Protein AF-A0A7W7ISQ9-F1 (afdb_monomer)

Solvent-accessible surface area (backbone atoms only — not comparable to full-atom values): 20573 Å² total; per-residue (Å²): 136,92,79,80,86,77,83,77,77,85,89,73,94,73,83,80,77,61,63,60,78,52,68,59,68,29,34,36,35,25,23,19,67,17,59,82,33,67,33,37,51,29,35,52,50,39,41,38,73,64,66,23,45,34,34,36,26,10,7,60,50,67,38,71,64,42,23,54,67,72,83,59,95,60,95,74,82,67,56,73,43,81,47,95,80,49,101,64,40,51,31,33,27,23,64,51,43,20,18,44,15,50,50,47,39,47,72,50,90,26,45,94,62,60,56,69,34,37,41,14,23,52,32,55,61,54,51,48,38,51,53,38,74,43,22,7,29,44,22,23,14,42,47,39,6,66,75,63,29,29,19,31,16,36,21,10,47,56,84,64,62,64,71,45,26,45,57,53,23,49,50,49,57,54,48,50,21,37,63,85,47,40,69,47,51,46,45,29,28,40,40,35,22,36,28,100,56,61,70,92,66,49,78,48,75,44,82,18,55,69,33,90,52,76,65,64,53,58,76,49,64,46,87,86,78,81,48,89,83,48,66,48,82,45,75,60,70,74,90,74,49,57,88,63,17,20,51,31,39,20,75,74,29,21,27,18,32,34,82,45,63,61,71,88,78,53,58,69,58,51,57,59,47,70,76,41,90,76,75,58,82,86,86,73,80,84,66,75,74,80,76,33,64,61,36,62,42,66,42,72,38,71,68,4,23,31,24,73,37,57,38,84,98,22,56,33,39,76,66,64,57,50,60,74,29,25,38,32,25,50,64,90,47,75,20,54,72,43,98,50,16,43,59,54,51,48,56,69,50,66,81,54,62,64,66,40,76,43,44,35,34,32,37,48,88,99,42,78,44,81,44,70,40,58,22,46,81,125

Radius of gyration: 33.07 Å; Cα contacts (8 Å, |Δi|>4): 814; chains: 1; bounding box: 76×64×77 Å

pLDDT: mean 83.65, std 16.81, range [26.25, 98.62]

Foldseek 3Di:
DDDDPPPPQDPDDDPPQDDLAAQFQEEEEEEQAAQPQLLSLLLQVLSVVSVHQAEYFYAHHHRWLQQADDPDPDPDDKDKDWDCSDPRYTYIHINDARLVRLVCVCVDPCVVPGGQEYEYDDEQAFCAAPNNNRGSQNRNQLSCLVSWHEYERHYNQHSPPSVSSNVVSNVVSVVCSHCVNSVDTGVKYKYKGFANDDPVQAPEADEAAGHHDDFPFDFDADPPPPDRPDTDGDGDDLVPDDPRHQSVCSVVRYMYMYMDGNDPPPVVVVVVLVVDPPSDDDDDDPPQAPALDQQFDWDDDQQATATQDHHPPGQCVVQPDDHGKHFQDKAPRGGHRDPGRPVSVCVVRSPDDQQDKIWTWIDDPPDTDITITRRHRD

Sequence (378 aa):
MACGALLTFWSSGVQARMQPSETPARILITNDNGIEDGRLVALAEAFADAGAEVWVAAPAENRSGFTNYAPATGEGVFRVKSVIMGPRIRAYAVDGSPADSVVFAVTGPMRDRPPTLVVSGMNGGANAGESWIGSGTVGAARTAAAIGLRAVAVSGVPSRPVAHHRAAADWVVDLVRAPIVSELQAPDYVTVSFPELPLDQVKGAVLAPRANRFVDAVAEKDGQSGEWETWTLKPLGISEATPGEDMEVMSRGFIAVATMRVGDMELDRMAALARRADVLPSWTPALAAPSCPLGVGVEDAAAGARVFQVAPDGVAQAIGLKSGDILIQVDETNLVGLDSPVRTMSDALAGKSCGSEVALRVQRNDVVLELTVRRLRQ

Nearest PDB structures (foldseek):
  5kst-assembly1_D  TM=8.729E-01  e=3.405E-20  Xylella fastidiosa 9a5c
  3ty2-assembly1_B  TM=8.193E-01  e=1.125E-18  Coxiella burnetii
  4gad-assembly1_B  TM=8.299E-01  e=4.457E-17  Salmonella enterica subsp. enterica serovar Typhimurium str. LT2
  2wqk-assembly1_A  TM=8.447E-01  e=5.341E-17  Aquifex aeolicus VF5
  5ksr-assembly1_A  TM=8.468E-01  e=1.804E-17  Xylella fastidiosa 9a5c

Structure (mmCIF, N/CA/C/O backbone):
data_AF-A0A7W7ISQ9-F1
#
_entry.id   AF-A0A7W7ISQ9-F1
#
loop_
_atom_site.group_PDB
_atom_site.id
_atom_site.type_symbol
_atom_site.label_atom_id
_atom_site.label_alt_id
_atom_site.label_comp_id
_atom_site.label_asym_id
_atom_site.label_entity_id
_atom_site.label_seq_id
_atom_site.pdbx_PDB_ins_code
_atom_site.Cartn_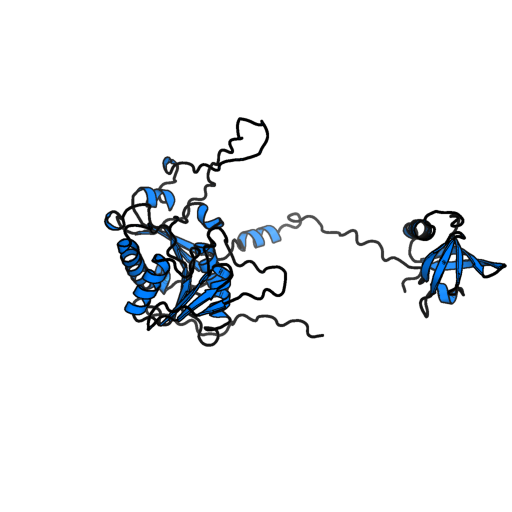x
_atom_site.Cartn_y
_atom_site.Cartn_z
_atom_site.occupancy
_atom_site.B_iso_or_equiv
_atom_site.auth_seq_id
_atom_site.auth_comp_id
_atom_site.auth_asym_id
_atom_site.auth_atom_id
_atom_site.pdbx_PDB_model_num
ATOM 1 N N . MET A 1 1 ? 4.987 -28.610 -23.348 1.00 32.88 1 MET A N 1
ATOM 2 C CA . MET A 1 1 ? 5.495 -27.301 -22.890 1.00 32.88 1 MET A CA 1
ATOM 3 C C . MET A 1 1 ? 4.304 -26.363 -22.824 1.00 32.88 1 MET A C 1
ATOM 5 O O . MET A 1 1 ? 3.804 -25.960 -23.863 1.00 32.88 1 MET A O 1
ATOM 9 N N . ALA A 1 2 ? 3.759 -26.161 -21.624 1.00 27.77 2 ALA A N 1
ATOM 10 C CA . ALA A 1 2 ? 2.605 -25.298 -21.398 1.00 27.77 2 ALA A CA 1
ATOM 11 C C . ALA A 1 2 ? 3.108 -23.863 -21.210 1.00 27.77 2 ALA A C 1
ATOM 13 O O . ALA A 1 2 ? 3.913 -23.608 -20.320 1.00 27.77 2 ALA A O 1
ATOM 14 N N . CYS A 1 3 ? 2.671 -22.958 -22.081 1.00 27.61 3 CYS A N 1
ATOM 15 C CA . CYS A 1 3 ? 3.011 -21.544 -22.049 1.00 27.61 3 CYS A CA 1
ATOM 16 C C . CYS A 1 3 ? 1.712 -20.747 -21.876 1.00 27.61 3 CYS A C 1
ATOM 18 O O . CYS A 1 3 ? 0.771 -20.952 -22.640 1.00 27.61 3 CYS A O 1
ATOM 20 N N . GLY A 1 4 ? 1.684 -19.858 -20.880 1.00 26.25 4 GLY A N 1
ATOM 21 C CA . GLY A 1 4 ? 0.736 -18.745 -20.797 1.00 26.25 4 GLY A CA 1
ATOM 22 C C . GLY A 1 4 ? -0.587 -19.016 -20.078 1.00 26.25 4 GLY A C 1
ATOM 23 O O . GLY A 1 4 ? -1.634 -19.073 -20.713 1.00 26.25 4 GLY A O 1
ATOM 24 N N . ALA A 1 5 ? -0.575 -19.058 -18.743 1.00 28.08 5 ALA A N 1
ATOM 25 C CA . ALA A 1 5 ? -1.765 -18.689 -17.979 1.00 28.08 5 ALA A CA 1
ATOM 26 C C . ALA A 1 5 ? -1.810 -17.153 -17.885 1.00 28.08 5 ALA A C 1
ATOM 28 O O . ALA A 1 5 ? -1.160 -16.558 -17.027 1.00 28.08 5 ALA A O 1
ATOM 29 N N . LEU A 1 6 ? -2.540 -16.501 -18.797 1.00 30.77 6 LEU A N 1
ATOM 30 C CA . LEU A 1 6 ? -2.943 -15.109 -18.603 1.00 30.77 6 LEU A CA 1
ATOM 31 C C . LEU A 1 6 ? -3.872 -15.047 -17.383 1.00 30.77 6 LEU A C 1
ATOM 33 O O . LEU A 1 6 ? -4.959 -15.623 -17.390 1.00 30.77 6 LEU A O 1
ATOM 37 N N . LEU A 1 7 ? -3.450 -14.326 -16.347 1.00 31.98 7 LEU A N 1
ATOM 38 C CA . LEU A 1 7 ? -4.320 -13.875 -15.265 1.00 31.98 7 LEU A CA 1
ATOM 39 C C . LEU A 1 7 ? -5.303 -12.845 -15.838 1.00 31.98 7 LEU A C 1
ATOM 41 O O . LEU A 1 7 ? -5.031 -11.648 -15.868 1.00 31.98 7 LEU A O 1
ATOM 45 N N . THR A 1 8 ? -6.450 -13.306 -16.330 1.00 32.12 8 THR A N 1
ATOM 46 C CA . THR A 1 8 ? -7.597 -12.437 -16.601 1.00 32.12 8 THR A CA 1
ATOM 47 C C . THR A 1 8 ? -8.175 -11.975 -15.266 1.00 32.12 8 THR A C 1
ATOM 49 O O . THR A 1 8 ? -8.908 -12.718 -14.609 1.00 32.12 8 THR A O 1
ATOM 52 N N . PHE A 1 9 ? -7.829 -10.757 -14.843 1.00 37.25 9 PHE A N 1
ATOM 53 C CA . PHE A 1 9 ? -8.575 -10.056 -13.801 1.00 37.25 9 PHE A CA 1
ATOM 54 C C . PHE A 1 9 ? -9.995 -9.786 -14.313 1.00 37.25 9 PHE A C 1
ATOM 56 O O . PHE A 1 9 ? -10.204 -9.411 -15.467 1.00 37.25 9 PHE A O 1
ATOM 63 N N . TRP A 1 10 ? -10.973 -10.070 -13.462 1.00 37.03 10 TRP A N 1
ATOM 64 C CA . TRP A 1 10 ? -12.386 -10.118 -13.806 1.00 37.03 10 TRP A CA 1
ATOM 65 C C . TRP A 1 10 ? -12.906 -8.754 -14.275 1.00 37.03 10 TRP A C 1
ATOM 67 O O . TRP A 1 10 ? -12.874 -7.776 -13.535 1.00 37.03 10 TRP A O 1
ATOM 77 N N . SER A 1 11 ? -13.466 -8.730 -15.485 1.00 35.25 11 SER A N 1
ATOM 78 C CA . SER A 1 11 ? -14.284 -7.649 -16.043 1.00 35.25 11 SER A CA 1
ATOM 79 C C . SER A 1 11 ? -15.780 -7.998 -16.034 1.00 35.25 11 SER A C 1
ATOM 81 O O . SER A 1 11 ? -16.528 -7.592 -16.919 1.00 35.25 11 SER A O 1
ATOM 83 N N . SER A 1 12 ? -16.255 -8.746 -15.033 1.00 35.12 12 SER A N 1
ATOM 84 C CA . SER A 1 12 ? -17.679 -9.082 -14.908 1.00 35.12 12 SER A CA 1
ATOM 85 C C . SER A 1 12 ? -18.269 -8.603 -13.580 1.00 35.12 12 SER A C 1
ATOM 87 O O . SER A 1 12 ? -18.354 -9.332 -12.599 1.00 35.12 12 SER A O 1
ATOM 89 N N . GLY A 1 13 ? -18.723 -7.350 -13.587 1.00 38.50 13 GLY A N 1
ATOM 90 C CA . GLY A 1 13 ? -20.164 -7.105 -13.486 1.00 38.50 13 GLY A CA 1
ATOM 91 C C . GLY A 1 13 ? -20.861 -7.181 -12.128 1.00 38.50 13 GLY A C 1
ATOM 92 O O . GLY A 1 13 ? -22.086 -7.159 -12.127 1.00 38.50 13 GLY A O 1
ATOM 93 N N . VAL A 1 14 ? -20.161 -7.210 -10.991 1.00 37.22 14 VAL A N 1
ATOM 94 C CA . VAL A 1 14 ? -20.798 -6.943 -9.684 1.00 37.22 14 VAL A CA 1
ATOM 95 C C . VAL A 1 14 ? -19.918 -6.009 -8.855 1.00 37.22 14 VAL A C 1
ATOM 97 O O . VAL A 1 14 ? -19.184 -6.426 -7.966 1.00 37.22 14 VAL A O 1
ATOM 100 N N . GLN A 1 15 ? -19.994 -4.708 -9.143 1.00 43.09 15 GLN A N 1
ATOM 101 C CA . GLN A 1 15 ? -19.611 -3.694 -8.163 1.00 43.09 15 GLN A CA 1
ATOM 102 C C . GLN A 1 15 ? -20.744 -3.616 -7.138 1.00 43.09 15 GLN A C 1
ATOM 104 O O . GLN A 1 15 ? -21.791 -3.025 -7.404 1.00 43.09 15 GLN A O 1
ATOM 109 N N . ALA A 1 16 ? -20.568 -4.254 -5.982 1.00 43.34 16 ALA A N 1
ATOM 110 C CA . ALA A 1 16 ? -21.491 -4.083 -4.870 1.00 43.34 16 ALA A CA 1
ATOM 111 C C . ALA A 1 16 ? -21.439 -2.612 -4.421 1.00 43.34 16 ALA A C 1
ATOM 113 O O . ALA A 1 16 ? -20.494 -2.189 -3.755 1.00 43.34 16 ALA A O 1
ATOM 114 N N . ARG A 1 17 ? -22.441 -1.816 -4.815 1.00 46.00 17 ARG A N 1
ATOM 115 C CA . ARG A 1 17 ? -22.686 -0.506 -4.206 1.00 46.00 17 ARG A CA 1
ATOM 116 C C . ARG A 1 17 ? -23.108 -0.757 -2.763 1.00 46.00 17 ARG A C 1
ATOM 118 O O . ARG A 1 17 ? -24.200 -1.265 -2.524 1.00 46.00 17 ARG A O 1
ATOM 125 N N . MET A 1 18 ? -22.237 -0.429 -1.817 1.00 49.19 18 MET A N 1
ATOM 126 C CA . MET A 1 18 ? -22.642 -0.313 -0.421 1.00 49.19 18 MET A CA 1
ATOM 127 C C . MET A 1 18 ? -23.583 0.883 -0.275 1.00 49.19 18 MET A C 1
ATOM 129 O O . MET A 1 18 ? -23.369 1.923 -0.900 1.00 49.19 18 MET A O 1
ATOM 133 N N . GLN A 1 19 ? -24.606 0.746 0.567 1.00 49.78 19 GLN A N 1
ATOM 134 C CA . GLN A 1 19 ? -25.312 1.915 1.081 1.00 49.78 19 GLN A CA 1
ATOM 135 C C . GLN A 1 19 ? -24.300 2.759 1.888 1.00 49.78 19 GLN A C 1
ATOM 137 O O . GLN A 1 19 ? -23.518 2.172 2.641 1.00 49.78 19 GLN A O 1
ATOM 142 N N . PRO A 1 20 ? -24.291 4.100 1.769 1.00 48.59 20 PRO A N 1
ATOM 143 C CA . PRO A 1 20 ? -23.294 4.973 2.404 1.00 48.59 20 PRO A CA 1
ATOM 144 C C . PRO A 1 20 ? -23.193 4.897 3.940 1.00 48.59 20 PRO A C 1
ATOM 146 O O . PRO A 1 20 ? -22.381 5.599 4.520 1.00 48.59 20 PRO A O 1
ATOM 149 N N . SER A 1 21 ? -24.012 4.101 4.630 1.00 52.81 21 SER A N 1
ATOM 150 C CA . SER A 1 21 ? -24.052 4.017 6.097 1.00 52.81 21 SER A CA 1
ATOM 151 C C . SER A 1 21 ? -23.664 2.654 6.679 1.00 52.81 21 SER A C 1
ATOM 153 O O . SER A 1 21 ? -23.549 2.534 7.898 1.00 52.81 21 SER A O 1
ATOM 155 N N . GLU A 1 22 ? -23.455 1.620 5.860 1.00 66.50 22 GLU A N 1
ATOM 156 C CA . GLU A 1 22 ? -23.182 0.268 6.364 1.00 66.50 22 GLU A CA 1
ATOM 157 C C . GLU A 1 22 ? -21.678 0.007 6.530 1.00 66.50 22 GLU A C 1
ATOM 159 O O . GLU A 1 22 ? -20.857 0.422 5.712 1.00 66.50 22 GLU A O 1
ATOM 164 N N . THR A 1 23 ? -21.291 -0.708 7.592 1.00 73.00 23 THR A N 1
ATOM 165 C CA . THR A 1 23 ? -19.934 -1.267 7.702 1.00 73.00 23 THR A CA 1
ATOM 166 C C . THR A 1 23 ? -19.716 -2.254 6.544 1.00 73.00 23 THR A C 1
ATOM 168 O O . THR A 1 23 ? -20.609 -3.065 6.285 1.00 73.00 23 THR A O 1
ATOM 171 N N . PRO A 1 24 ? -18.552 -2.258 5.863 1.00 75.94 24 PRO A N 1
ATOM 172 C CA . PRO A 1 24 ? -18.260 -3.262 4.845 1.00 75.94 24 PRO A CA 1
ATOM 173 C C . PRO A 1 24 ? -18.463 -4.685 5.380 1.00 75.94 24 PRO A C 1
ATOM 175 O O . PRO A 1 24 ? -17.899 -5.054 6.410 1.00 75.94 24 PRO A O 1
ATOM 178 N N . ALA A 1 25 ? -19.243 -5.499 4.664 1.00 83.06 25 ALA A N 1
ATOM 179 C CA . ALA A 1 25 ? -19.620 -6.836 5.126 1.00 83.06 25 ALA A CA 1
ATOM 180 C C . ALA A 1 25 ? -18.418 -7.789 5.270 1.00 83.06 25 ALA A C 1
ATOM 182 O O . ALA A 1 25 ? -18.431 -8.677 6.123 1.00 83.06 25 ALA A O 1
ATOM 183 N N . ARG A 1 26 ? -17.374 -7.611 4.446 1.00 94.69 26 ARG A N 1
ATOM 184 C CA . ARG A 1 26 ? -16.135 -8.400 4.481 1.00 94.69 26 ARG A CA 1
ATOM 185 C C . ARG A 1 26 ? -14.929 -7.501 4.232 1.00 94.69 26 ARG A C 1
ATOM 187 O O . ARG A 1 26 ? -14.822 -6.887 3.170 1.00 94.69 26 ARG A O 1
ATOM 194 N N . ILE A 1 27 ? -14.004 -7.471 5.182 1.00 97.38 27 ILE A N 1
ATOM 195 C CA . ILE A 1 27 ? -12.834 -6.593 5.156 1.00 97.38 27 ILE A CA 1
ATOM 196 C C . ILE A 1 27 ? -11.545 -7.401 5.266 1.00 97.38 27 ILE A C 1
ATOM 198 O O . ILE A 1 27 ? -11.484 -8.399 5.987 1.00 97.38 27 ILE A O 1
ATOM 202 N N . LEU A 1 28 ? -10.523 -6.961 4.537 1.00 98.62 28 LEU A N 1
ATOM 203 C CA . LEU A 1 28 ? -9.153 -7.432 4.695 1.00 98.62 28 LEU A CA 1
ATOM 204 C C . LEU A 1 28 ? -8.324 -6.344 5.376 1.00 98.62 28 LEU A C 1
ATOM 206 O O . LEU A 1 28 ? -8.332 -5.196 4.936 1.00 98.62 28 LEU A O 1
ATOM 210 N N . ILE A 1 29 ? -7.591 -6.710 6.421 1.00 98.62 29 ILE A N 1
ATOM 211 C CA . ILE A 1 29 ? -6.718 -5.812 7.171 1.00 98.62 29 ILE A CA 1
ATOM 212 C C . ILE A 1 29 ? -5.269 -6.304 7.067 1.00 98.62 29 ILE A C 1
ATOM 214 O O . ILE A 1 29 ? -4.999 -7.505 7.129 1.00 98.62 29 ILE A O 1
ATOM 218 N N . THR A 1 30 ? -4.334 -5.378 6.886 1.00 98.06 30 THR A N 1
ATOM 219 C CA . THR A 1 30 ? -2.888 -5.636 6.800 1.00 98.06 30 THR A CA 1
ATOM 220 C C . THR A 1 30 ? -2.109 -4.484 7.439 1.00 98.06 30 THR A C 1
ATOM 222 O O . THR A 1 30 ? -2.709 -3.485 7.821 1.00 98.06 30 THR A O 1
ATOM 225 N N . ASN A 1 31 ? -0.788 -4.588 7.562 1.00 96.06 31 ASN A N 1
ATOM 226 C CA . ASN A 1 31 ? 0.108 -3.496 7.955 1.00 96.06 31 ASN A CA 1
ATOM 227 C C . ASN A 1 31 ? 1.537 -3.779 7.459 1.00 96.06 31 ASN A C 1
ATOM 229 O O . ASN A 1 31 ? 1.787 -4.793 6.810 1.00 96.06 31 ASN A O 1
ATOM 233 N N . ASP A 1 32 ? 2.481 -2.905 7.808 1.00 91.06 32 ASP A N 1
ATOM 234 C CA . ASP A 1 32 ? 3.921 -3.099 7.616 1.00 91.06 32 ASP A CA 1
ATOM 235 C C . ASP A 1 32 ? 4.710 -3.322 8.912 1.00 91.06 32 ASP A C 1
ATOM 237 O O . ASP A 1 32 ? 5.882 -3.676 8.847 1.00 91.06 32 ASP A O 1
ATOM 241 N N . ASN A 1 33 ? 4.089 -3.192 10.087 1.00 91.62 33 ASN A N 1
ATOM 242 C CA . ASN A 1 33 ? 4.760 -3.433 11.370 1.00 91.62 33 ASN A CA 1
ATOM 243 C C . ASN A 1 33 ? 4.766 -4.913 11.796 1.00 91.62 33 ASN A C 1
ATOM 245 O O . ASN A 1 33 ? 5.577 -5.289 12.640 1.00 91.62 33 ASN A O 1
ATOM 249 N N . GLY A 1 34 ? 3.902 -5.743 11.203 1.00 93.50 34 GLY A N 1
ATOM 250 C CA . GLY A 1 34 ? 3.812 -7.179 11.453 1.00 93.50 34 GLY A CA 1
ATOM 251 C C . GLY A 1 34 ? 2.508 -7.615 12.128 1.00 93.50 34 GLY A C 1
ATOM 252 O O . GLY A 1 34 ? 1.756 -6.805 12.676 1.00 93.50 34 GLY A O 1
ATOM 253 N N . ILE A 1 35 ? 2.252 -8.923 12.088 1.00 96.75 35 ILE A N 1
ATOM 254 C CA . ILE A 1 35 ? 1.003 -9.568 12.527 1.00 96.75 35 ILE A CA 1
ATOM 255 C C . ILE A 1 35 ? 0.699 -9.407 14.025 1.00 96.75 35 ILE A C 1
ATOM 257 O O . ILE A 1 35 ? -0.464 -9.464 14.419 1.00 96.75 35 ILE A O 1
ATOM 261 N N . GLU A 1 36 ? 1.723 -9.197 14.853 1.00 94.81 36 GLU A N 1
ATOM 262 C CA . GLU A 1 36 ? 1.590 -9.035 16.310 1.00 94.81 36 GLU A CA 1
ATOM 263 C C . GLU A 1 36 ? 1.433 -7.567 16.747 1.00 94.81 36 GLU A C 1
ATOM 265 O O . GLU A 1 36 ? 1.328 -7.280 17.939 1.00 94.81 36 GLU A O 1
ATOM 270 N N . ASP A 1 37 ? 1.422 -6.613 15.809 1.00 94.88 37 ASP A N 1
ATOM 271 C CA . ASP A 1 37 ? 1.353 -5.194 16.149 1.00 94.88 37 ASP A CA 1
ATOM 272 C C . ASP A 1 37 ? 0.030 -4.832 16.847 1.00 94.88 37 ASP A C 1
ATOM 274 O O . ASP A 1 37 ? -1.066 -5.069 16.333 1.00 94.88 37 ASP A O 1
ATOM 278 N N . GLY A 1 38 ? 0.122 -4.187 18.012 1.00 94.75 38 GLY A N 1
ATOM 279 C CA . GLY A 1 38 ? -1.052 -3.842 18.817 1.00 94.75 38 GLY A CA 1
ATOM 280 C C . GLY A 1 38 ? -2.034 -2.878 18.139 1.00 94.75 38 GLY A C 1
ATOM 281 O O . GLY A 1 38 ? -3.198 -2.831 18.535 1.00 94.75 38 GLY A O 1
ATOM 282 N N . ARG A 1 39 ? -1.610 -2.110 17.126 1.00 95.56 39 ARG A N 1
ATOM 283 C CA . ARG A 1 39 ? -2.502 -1.241 16.341 1.00 95.56 39 ARG A CA 1
ATOM 284 C C . ARG A 1 39 ? -3.272 -2.035 15.294 1.00 95.56 39 ARG A C 1
ATOM 286 O O . ARG A 1 39 ? -4.439 -1.733 15.060 1.00 95.56 39 ARG A O 1
ATOM 293 N N . LEU A 1 40 ? -2.646 -3.055 14.701 1.00 97.38 40 LEU A N 1
ATOM 294 C CA . LEU A 1 40 ? -3.308 -3.996 13.792 1.00 97.38 40 LEU A CA 1
ATOM 295 C C . LEU A 1 40 ? -4.394 -4.784 14.530 1.00 97.38 40 LEU A C 1
ATOM 297 O O . LEU A 1 40 ? -5.516 -4.885 14.039 1.00 97.38 40 LEU A O 1
ATOM 301 N N . VAL A 1 41 ? -4.069 -5.291 15.725 1.00 96.38 41 VAL A N 1
ATOM 302 C CA . VAL A 1 41 ? -5.024 -6.016 16.577 1.00 96.38 41 VAL A CA 1
ATOM 303 C C . VAL A 1 41 ? -6.214 -5.124 16.929 1.00 96.38 41 VAL A C 1
ATOM 305 O O . VAL A 1 41 ? -7.351 -5.507 16.667 1.00 96.38 41 VAL A O 1
ATOM 308 N N . ALA A 1 42 ? -5.968 -3.905 17.423 1.00 96.31 42 ALA A N 1
ATOM 309 C CA . ALA A 1 42 ? -7.037 -2.965 17.769 1.00 96.31 42 ALA A CA 1
ATOM 310 C C . ALA A 1 42 ? -7.940 -2.623 16.570 1.00 96.31 42 ALA A C 1
ATOM 312 O O . ALA A 1 42 ? -9.157 -2.521 16.718 1.00 96.31 42 ALA A O 1
ATOM 313 N N . LEU A 1 43 ? -7.355 -2.480 15.376 1.00 97.62 43 LEU A N 1
ATOM 314 C CA . LEU A 1 43 ? -8.100 -2.240 14.144 1.00 97.62 43 LEU A CA 1
ATOM 315 C C . LEU A 1 43 ? -8.992 -3.432 13.776 1.00 97.62 43 LEU A C 1
ATOM 317 O O . LEU A 1 43 ? -10.172 -3.253 13.474 1.00 97.62 43 LEU A O 1
ATOM 321 N N . ALA A 1 44 ? -8.452 -4.649 13.838 1.00 98.12 44 ALA A N 1
ATOM 322 C CA . ALA A 1 44 ? -9.204 -5.866 13.554 1.00 98.12 44 ALA A CA 1
ATOM 323 C C . ALA A 1 44 ? -10.352 -6.092 14.549 1.00 98.12 44 ALA A C 1
ATOM 325 O O . ALA A 1 44 ? -11.458 -6.452 14.140 1.00 98.12 44 ALA A O 1
ATOM 326 N N . GLU A 1 45 ? -10.118 -5.832 15.835 1.00 97.06 45 GLU A N 1
ATOM 327 C CA . GLU A 1 45 ? -11.142 -5.903 16.878 1.00 97.06 45 GLU A CA 1
ATOM 328 C C . GLU A 1 45 ? -12.252 -4.869 16.668 1.00 97.06 45 GLU A C 1
ATOM 330 O O . GLU A 1 45 ? -13.425 -5.234 16.711 1.00 97.06 45 GLU A O 1
ATOM 335 N N . ALA A 1 46 ? -11.913 -3.611 16.360 1.00 96.38 46 ALA A N 1
ATOM 336 C CA . ALA A 1 46 ? -12.905 -2.562 16.116 1.00 96.38 46 ALA A CA 1
ATOM 337 C C . ALA A 1 46 ? -13.840 -2.910 14.944 1.00 96.38 46 ALA A C 1
ATOM 339 O O . ALA A 1 46 ? -15.061 -2.775 15.051 1.00 96.38 46 ALA A O 1
ATOM 340 N N . PHE A 1 47 ? -13.298 -3.438 13.841 1.00 97.38 47 PHE A N 1
ATOM 341 C CA . PHE A 1 47 ? -14.120 -3.898 12.717 1.00 97.38 47 PHE A CA 1
ATOM 342 C C . PHE A 1 47 ? -14.985 -5.116 13.063 1.00 97.38 47 PHE A C 1
ATOM 344 O O . PHE A 1 47 ? -16.139 -5.190 12.631 1.00 97.38 47 PHE A O 1
ATOM 351 N N . ALA A 1 48 ? -14.463 -6.060 13.850 1.00 96.44 48 ALA A N 1
ATOM 352 C CA . ALA A 1 48 ? -15.224 -7.225 14.293 1.00 96.44 48 ALA A CA 1
ATOM 353 C C . ALA A 1 48 ? -16.374 -6.828 15.237 1.00 96.44 48 ALA A C 1
ATOM 355 O O . ALA A 1 48 ? -17.478 -7.371 15.136 1.00 96.44 48 ALA A O 1
ATOM 356 N N . ASP A 1 49 ? -16.143 -5.860 16.126 1.00 95.94 49 ASP A N 1
ATOM 357 C CA . ASP A 1 49 ? -17.163 -5.280 17.005 1.00 95.94 49 ASP A CA 1
ATOM 358 C C . ASP A 1 49 ? -18.234 -4.524 16.213 1.00 95.94 49 ASP A C 1
ATOM 360 O O . ASP A 1 49 ? -19.419 -4.624 16.530 1.00 95.94 49 ASP A O 1
ATOM 364 N N . ALA A 1 50 ? -17.840 -3.863 15.122 1.00 95.19 50 ALA A N 1
ATOM 365 C CA . ALA A 1 50 ? -18.742 -3.207 14.177 1.00 95.19 50 ALA A CA 1
ATOM 366 C C . ALA A 1 50 ? -19.507 -4.175 13.248 1.00 95.19 50 ALA A C 1
ATOM 368 O O . ALA A 1 50 ? -20.237 -3.719 12.361 1.00 95.19 50 ALA A O 1
ATOM 369 N N . GLY A 1 51 ? -19.350 -5.491 13.437 1.00 94.44 51 GLY A N 1
ATOM 370 C CA . GLY A 1 51 ? -20.106 -6.536 12.744 1.00 94.44 51 GLY A CA 1
ATOM 371 C C . GLY A 1 51 ? -19.533 -6.983 11.397 1.00 94.44 51 GLY A C 1
ATOM 372 O O . GLY A 1 51 ? -20.196 -7.744 10.693 1.00 94.44 5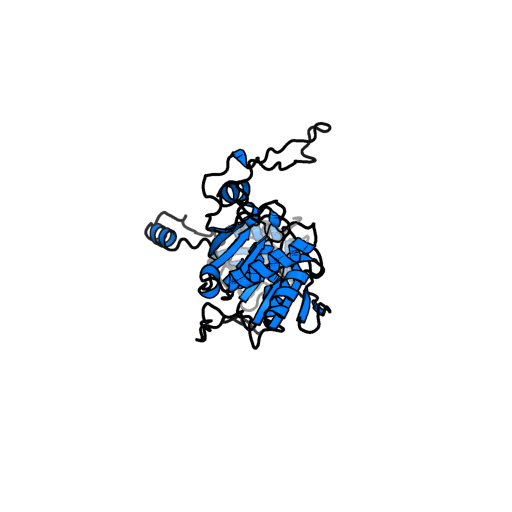1 GLY A O 1
ATOM 373 N N . ALA A 1 52 ? -18.327 -6.545 11.025 1.00 94.81 52 ALA A N 1
ATOM 374 C CA . ALA A 1 52 ? -17.688 -6.984 9.789 1.00 94.81 52 ALA A CA 1
ATOM 375 C C . ALA A 1 52 ? -17.182 -8.431 9.896 1.00 94.81 52 ALA A C 1
ATOM 377 O O . ALA A 1 52 ? -16.737 -8.886 10.953 1.00 94.81 52 ALA A O 1
ATOM 378 N N . GLU A 1 53 ? -17.160 -9.152 8.775 1.00 96.06 53 GLU A N 1
ATOM 379 C CA . GLU A 1 53 ? -16.335 -10.350 8.671 1.00 96.06 53 GLU A CA 1
ATOM 380 C C . GLU A 1 53 ? -14.873 -9.949 8.437 1.00 96.06 53 GLU A C 1
ATOM 382 O O . GLU A 1 53 ? -14.512 -9.493 7.346 1.00 96.06 53 GLU A O 1
ATOM 387 N N . VAL A 1 54 ? -14.031 -10.150 9.453 1.00 98.12 54 VAL A N 1
ATOM 388 C CA . VAL A 1 54 ? -12.649 -9.664 9.459 1.00 98.12 54 VAL A CA 1
ATOM 389 C C . VAL A 1 54 ? -11.656 -10.754 9.073 1.00 98.12 54 VAL A C 1
ATOM 391 O O . VAL A 1 54 ? -11.577 -11.821 9.692 1.00 98.12 54 VAL A O 1
ATOM 394 N N . TRP A 1 55 ? -10.847 -10.433 8.070 1.00 98.56 55 TRP A N 1
ATOM 395 C CA . TRP A 1 55 ? -9.668 -11.187 7.679 1.00 98.56 55 TRP A CA 1
ATOM 396 C C . TRP A 1 55 ? -8.430 -10.319 7.875 1.00 98.56 55 TRP A C 1
ATOM 398 O O . TRP A 1 55 ? -8.429 -9.145 7.519 1.00 98.56 55 TRP A O 1
ATOM 408 N N . VAL A 1 56 ? -7.370 -10.901 8.424 1.00 98.62 56 VAL A N 1
ATOM 409 C CA . VAL A 1 56 ? -6.075 -10.253 8.611 1.00 98.62 56 VAL A CA 1
ATOM 410 C C . VAL A 1 56 ? -5.026 -11.061 7.865 1.00 98.62 56 VAL A C 1
ATOM 412 O O . VAL A 1 56 ? -4.895 -12.265 8.079 1.00 98.62 56 VAL A O 1
ATOM 415 N N . ALA A 1 57 ? -4.267 -10.409 6.998 1.00 98.00 57 ALA A N 1
ATOM 416 C CA . ALA A 1 57 ? -3.060 -10.979 6.422 1.00 98.00 57 ALA A CA 1
ATOM 417 C C . ALA A 1 57 ? -1.975 -9.914 6.475 1.00 98.00 57 ALA A C 1
ATOM 419 O O . ALA A 1 57 ? -2.095 -8.868 5.837 1.00 98.00 57 ALA A O 1
ATOM 420 N N . ALA A 1 58 ? -0.935 -10.164 7.257 1.00 96.69 58 ALA A N 1
ATOM 421 C CA . ALA A 1 58 ? 0.134 -9.204 7.486 1.00 96.69 58 ALA A CA 1
ATOM 422 C C . ALA A 1 58 ? 1.494 -9.912 7.522 1.00 96.69 58 ALA A C 1
ATOM 424 O O . ALA A 1 58 ? 1.541 -11.130 7.748 1.00 96.69 58 ALA A O 1
ATOM 425 N N . PRO A 1 59 ? 2.596 -9.169 7.336 1.00 93.88 59 PRO A N 1
ATOM 426 C CA . PRO A 1 59 ? 3.937 -9.705 7.489 1.00 93.88 59 PRO A CA 1
ATOM 427 C C . PRO A 1 59 ? 4.133 -10.426 8.830 1.00 93.88 59 PRO A C 1
ATOM 429 O O . PRO A 1 59 ? 3.619 -9.996 9.862 1.00 93.88 59 PRO A O 1
ATOM 432 N N . ALA A 1 60 ? 4.894 -11.519 8.836 1.00 90.94 60 ALA A N 1
ATOM 433 C CA . ALA A 1 60 ? 5.246 -12.220 10.073 1.00 90.94 60 ALA A CA 1
ATOM 434 C C . ALA A 1 60 ? 6.117 -11.360 11.011 1.00 90.94 60 ALA A C 1
ATOM 436 O O . ALA A 1 60 ? 6.043 -11.510 12.225 1.00 90.94 60 ALA A O 1
ATOM 437 N N . GLU A 1 61 ? 6.902 -10.445 10.442 1.00 87.31 61 GLU A N 1
ATOM 438 C CA . GLU A 1 61 ? 7.812 -9.529 11.135 1.00 87.31 61 GLU A CA 1
ATOM 439 C C . GLU A 1 61 ? 7.679 -8.115 10.554 1.00 87.31 61 GLU A C 1
ATOM 441 O O . GLU A 1 61 ? 7.053 -7.928 9.511 1.00 87.31 61 GLU A O 1
ATOM 446 N N . ASN A 1 62 ? 8.287 -7.117 11.196 1.00 83.12 62 ASN A N 1
ATOM 447 C CA . ASN A 1 62 ? 8.285 -5.742 10.699 1.00 83.12 62 ASN A CA 1
ATOM 448 C C . ASN A 1 62 ? 8.969 -5.643 9.318 1.00 83.12 62 ASN A C 1
ATOM 450 O O . ASN A 1 62 ? 10.101 -6.089 9.128 1.00 83.12 62 ASN A O 1
ATOM 454 N N . ARG A 1 63 ? 8.268 -5.037 8.356 1.00 79.69 63 ARG A N 1
ATOM 455 C CA . ARG A 1 63 ? 8.695 -4.777 6.975 1.00 79.69 63 ARG A CA 1
ATOM 456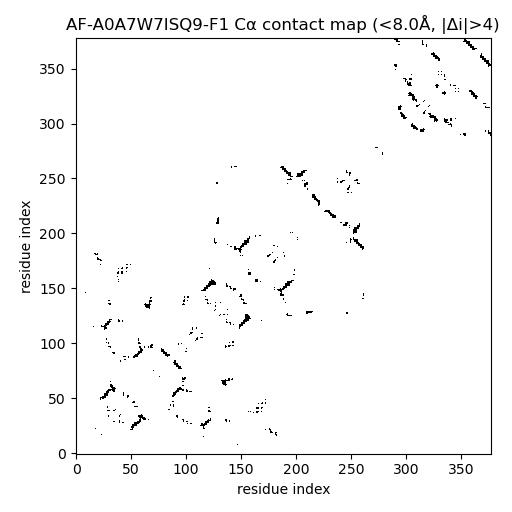 C C . ARG A 1 63 ? 8.461 -3.309 6.585 1.00 79.69 63 ARG A C 1
ATOM 458 O O . ARG A 1 63 ? 8.163 -3.016 5.426 1.00 79.69 63 ARG A O 1
ATOM 465 N N . SER A 1 64 ? 8.591 -2.368 7.519 1.00 68.56 64 SER A N 1
ATOM 466 C CA . SER A 1 64 ? 8.572 -0.938 7.195 1.00 68.56 64 SER A CA 1
ATOM 467 C C . SER A 1 64 ? 9.665 -0.593 6.173 1.00 68.56 64 SER A C 1
ATOM 469 O O . SER A 1 64 ? 10.769 -1.132 6.215 1.00 68.56 64 SER A O 1
ATOM 471 N N . GLY A 1 65 ? 9.339 0.278 5.214 1.00 60.28 65 GLY A N 1
ATOM 472 C CA . GLY A 1 65 ? 10.212 0.626 4.082 1.00 60.28 65 GLY A CA 1
ATOM 473 C C . GLY A 1 65 ? 10.108 -0.299 2.859 1.00 60.28 65 GLY A C 1
ATOM 474 O O . GLY A 1 65 ? 10.655 0.023 1.806 1.00 60.28 65 GLY A O 1
ATOM 475 N N . PHE A 1 66 ? 9.379 -1.419 2.944 1.00 68.69 66 PHE A N 1
ATOM 476 C CA . PHE A 1 66 ? 9.074 -2.262 1.783 1.00 68.69 66 PHE A CA 1
ATOM 477 C C . PHE A 1 66 ? 7.806 -1.755 1.098 1.00 68.69 66 PHE A C 1
ATOM 479 O O . PHE A 1 66 ? 6.699 -2.080 1.517 1.00 68.69 66 PHE A O 1
ATOM 486 N N . THR A 1 67 ? 7.990 -0.921 0.072 1.00 63.78 67 THR A N 1
ATOM 487 C CA . THR A 1 67 ? 6.935 -0.063 -0.491 1.00 63.78 67 THR A CA 1
ATOM 488 C C . THR A 1 67 ? 5.796 -0.868 -1.115 1.00 63.78 67 THR A C 1
ATOM 490 O O . THR A 1 67 ? 4.688 -0.876 -0.598 1.00 63.78 67 THR A O 1
ATOM 493 N N . ASN A 1 68 ? 6.059 -1.589 -2.200 1.00 67.56 68 ASN A N 1
ATOM 494 C CA . ASN A 1 68 ? 5.054 -2.270 -3.007 1.00 67.56 68 ASN A CA 1
ATOM 495 C C . ASN A 1 68 ? 5.361 -3.762 -3.118 1.00 67.56 68 ASN A C 1
ATOM 497 O O . ASN A 1 68 ? 6.403 -4.239 -2.669 1.00 67.56 68 ASN A O 1
ATOM 501 N N . TYR A 1 69 ? 4.439 -4.474 -3.768 1.00 62.75 69 TYR A N 1
ATOM 502 C CA . TYR A 1 69 ? 4.615 -5.859 -4.182 1.00 62.75 69 TYR A CA 1
ATOM 503 C C . TYR A 1 69 ? 5.981 -6.037 -4.852 1.00 62.75 69 TYR A C 1
ATOM 505 O O . TYR A 1 69 ? 6.268 -5.397 -5.868 1.00 62.75 69 TYR A O 1
ATOM 513 N N . ALA A 1 70 ? 6.818 -6.893 -4.273 1.00 55.38 70 ALA A N 1
ATOM 514 C CA . ALA A 1 70 ? 8.078 -7.296 -4.864 1.00 55.38 70 ALA A CA 1
ATOM 515 C C . ALA A 1 70 ? 7.867 -8.687 -5.469 1.00 55.38 70 ALA A C 1
ATOM 517 O O . ALA A 1 70 ? 7.968 -9.677 -4.742 1.00 55.38 70 ALA A O 1
ATOM 518 N N . PRO A 1 71 ? 7.596 -8.815 -6.783 1.00 50.66 71 PRO A N 1
ATOM 519 C CA . PRO A 1 71 ? 7.764 -10.103 -7.424 1.00 50.66 71 PRO A CA 1
ATOM 520 C C . PRO A 1 71 ? 9.259 -10.405 -7.377 1.00 50.66 71 PRO A C 1
ATOM 522 O O . PRO A 1 71 ? 10.036 -9.897 -8.186 1.00 50.66 71 PRO A O 1
ATOM 525 N N . ALA A 1 72 ? 9.672 -11.197 -6.387 1.00 45.22 72 ALA A N 1
ATOM 526 C CA . ALA A 1 72 ? 10.976 -11.825 -6.407 1.00 45.22 72 ALA A CA 1
ATOM 527 C C . ALA A 1 72 ? 11.085 -12.545 -7.753 1.00 45.22 72 ALA A C 1
ATOM 529 O O . ALA A 1 72 ? 10.214 -13.324 -8.137 1.00 45.22 72 ALA A O 1
ATOM 530 N N . THR A 1 73 ? 12.120 -12.218 -8.509 1.00 36.75 73 THR A N 1
ATOM 531 C CA . THR A 1 73 ? 12.478 -12.881 -9.756 1.00 36.75 73 THR A CA 1
ATOM 532 C C . THR A 1 73 ? 12.746 -14.362 -9.465 1.00 36.75 73 THR A C 1
ATOM 534 O O . THR A 1 73 ? 13.852 -14.724 -9.074 1.00 36.75 73 THR A O 1
ATOM 537 N N . GLY A 1 74 ? 11.715 -15.201 -9.587 1.00 50.38 74 GLY A N 1
ATOM 538 C CA . GLY A 1 74 ? 11.737 -16.645 -9.336 1.00 50.38 74 GLY A CA 1
ATOM 539 C C . GLY A 1 74 ? 10.376 -17.143 -8.839 1.00 50.38 74 GLY A C 1
ATOM 540 O O . GLY A 1 74 ? 9.545 -16.344 -8.419 1.00 50.38 74 GLY A O 1
ATOM 541 N N . GLU A 1 75 ? 10.116 -18.453 -8.898 1.00 52.91 75 GLU A N 1
ATOM 542 C CA . GLU A 1 75 ? 8.918 -19.065 -8.299 1.00 52.91 75 GLU A CA 1
ATOM 543 C C . GLU A 1 75 ? 8.944 -18.851 -6.769 1.00 52.91 75 GLU A C 1
ATOM 545 O O . GLU A 1 75 ? 9.496 -19.644 -6.009 1.00 52.91 75 GLU A O 1
ATOM 550 N N . GLY A 1 76 ? 8.426 -17.703 -6.321 1.00 59.59 76 GLY A N 1
ATOM 551 C CA . GLY A 1 76 ? 8.468 -17.245 -4.936 1.00 59.59 76 GLY A CA 1
ATOM 552 C C . GLY A 1 76 ? 7.485 -18.013 -4.063 1.00 59.59 76 GLY A C 1
ATOM 553 O O . GLY A 1 76 ? 6.309 -17.664 -3.975 1.00 59.59 76 GLY A O 1
ATOM 554 N N . VAL A 1 77 ? 7.959 -19.070 -3.406 1.00 68.56 77 VAL A N 1
ATOM 555 C CA . VAL A 1 77 ? 7.188 -19.778 -2.379 1.00 68.56 77 VAL A CA 1
ATOM 556 C C . VAL A 1 77 ? 7.263 -18.990 -1.070 1.00 68.56 77 VAL A C 1
ATOM 558 O O . VAL A 1 77 ? 8.282 -19.009 -0.382 1.00 68.56 77 VAL A O 1
ATOM 561 N N . PHE A 1 78 ? 6.169 -18.324 -0.703 1.00 79.00 78 PHE A N 1
ATOM 562 C CA . PHE A 1 78 ? 6.033 -17.639 0.584 1.00 79.00 78 PHE A CA 1
ATOM 563 C C . PHE A 1 78 ? 5.475 -18.587 1.651 1.00 79.00 78 PHE A C 1
ATOM 565 O O . PHE A 1 78 ? 4.525 -19.335 1.406 1.00 79.00 78 PHE A O 1
ATOM 572 N N . ARG A 1 79 ? 6.040 -18.553 2.863 1.00 88.12 79 ARG A N 1
ATOM 573 C CA . ARG A 1 79 ? 5.485 -19.289 4.008 1.00 88.12 79 ARG A CA 1
ATOM 574 C C . ARG A 1 79 ? 4.340 -18.503 4.628 1.00 88.12 79 ARG A C 1
ATOM 576 O O . ARG A 1 79 ? 4.445 -17.295 4.820 1.00 88.12 79 ARG A O 1
ATOM 583 N N . VAL A 1 80 ? 3.280 -19.210 5.006 1.00 93.06 80 VAL A N 1
ATOM 584 C CA . VAL A 1 80 ? 2.134 -18.629 5.708 1.00 93.06 80 VAL A CA 1
ATOM 585 C C . VAL A 1 80 ? 1.803 -19.457 6.943 1.00 93.06 80 VAL A C 1
ATOM 587 O O . VAL A 1 80 ? 1.825 -20.687 6.896 1.00 93.06 80 VAL A O 1
ATOM 590 N N . LYS A 1 81 ? 1.480 -18.787 8.051 1.00 95.56 81 LYS A N 1
ATOM 591 C CA . LYS A 1 81 ? 1.000 -19.412 9.291 1.00 95.56 81 LYS A CA 1
ATOM 592 C C . LYS A 1 81 ? -0.335 -18.801 9.703 1.00 95.56 81 LYS A C 1
ATOM 594 O O . LYS A 1 81 ? -0.501 -17.590 9.634 1.00 95.56 81 LYS A O 1
ATOM 599 N N . SER A 1 82 ? -1.280 -19.627 10.147 1.00 96.25 82 SER A N 1
ATOM 600 C CA . SER A 1 82 ? -2.506 -19.125 10.785 1.00 96.25 82 SER A CA 1
ATOM 601 C C . SER A 1 82 ? -2.193 -18.617 12.194 1.00 96.25 82 SER A C 1
ATOM 603 O O . SER A 1 82 ? -1.393 -19.231 12.900 1.00 96.25 82 SER A O 1
ATOM 605 N N . VAL A 1 83 ? -2.829 -17.519 12.601 1.00 95.44 83 VAL A N 1
ATOM 606 C CA . VAL A 1 83 ? -2.643 -16.871 13.907 1.00 95.44 83 VAL A CA 1
ATOM 607 C C . VAL A 1 83 ? -3.993 -16.742 14.610 1.00 95.44 83 VAL A C 1
ATOM 609 O O . VAL A 1 83 ? -5.014 -16.466 13.981 1.00 95.44 83 VAL A O 1
ATOM 612 N N . ILE A 1 84 ? -4.005 -16.946 15.926 1.00 93.94 84 ILE A N 1
ATOM 613 C CA . ILE A 1 84 ? -5.183 -16.705 16.761 1.00 93.94 84 ILE A CA 1
ATOM 614 C C . ILE A 1 84 ? -5.149 -15.237 17.190 1.00 93.94 84 ILE A C 1
ATOM 616 O O . ILE A 1 84 ? -4.298 -14.858 17.985 1.00 93.94 84 ILE A O 1
ATOM 620 N N . MET A 1 85 ? -6.063 -14.422 16.661 1.00 93.38 85 MET A N 1
ATOM 621 C CA . MET A 1 85 ? -6.193 -13.000 17.024 1.00 93.38 85 MET A CA 1
ATOM 622 C C . MET A 1 85 ? -7.496 -12.706 17.778 1.00 93.38 85 MET A C 1
ATOM 624 O O . MET A 1 85 ? -7.537 -11.837 18.636 1.00 93.38 85 MET A O 1
ATOM 628 N N . GLY A 1 86 ? -8.561 -13.458 17.502 1.00 88.06 86 GLY A N 1
ATOM 629 C CA . GLY A 1 86 ? -9.840 -13.314 18.187 1.00 88.06 86 GLY A CA 1
ATOM 630 C C . GLY A 1 86 ? -10.889 -14.274 17.625 1.00 88.06 86 GLY A C 1
ATOM 631 O O . GLY A 1 86 ? -10.699 -14.838 16.547 1.00 88.06 86 GLY A O 1
ATOM 632 N N . PRO A 1 87 ? -12.025 -14.462 18.316 1.00 81.94 87 PRO A N 1
ATOM 633 C CA . PRO A 1 87 ? -13.021 -15.475 17.953 1.00 81.94 87 PRO A CA 1
ATOM 634 C C . PRO A 1 87 ? -13.716 -15.216 16.605 1.00 81.94 87 PRO A C 1
ATOM 636 O O . PRO A 1 87 ? -14.307 -16.129 16.034 1.00 81.94 87 PRO A O 1
ATOM 639 N N . ARG A 1 88 ? -13.665 -13.978 16.095 1.00 88.56 88 ARG A N 1
ATOM 640 C CA . ARG A 1 88 ? -14.318 -13.544 14.846 1.00 88.56 88 ARG A CA 1
ATOM 641 C C . ARG A 1 88 ? -13.330 -13.037 13.789 1.00 88.56 88 ARG A C 1
ATOM 643 O O . ARG A 1 88 ? -13.748 -12.414 12.819 1.00 88.56 88 ARG A O 1
ATOM 650 N N . ILE A 1 89 ? -12.034 -13.291 13.981 1.00 97.06 89 ILE A N 1
ATOM 651 C CA . ILE A 1 89 ? -10.960 -12.773 13.129 1.00 97.06 89 ILE A CA 1
ATOM 652 C C . ILE A 1 89 ? -10.167 -13.951 12.567 1.00 97.06 89 ILE A C 1
ATOM 654 O O . ILE A 1 89 ? -9.632 -14.764 13.320 1.00 97.06 89 ILE A O 1
ATOM 658 N N . ARG A 1 90 ? -10.069 -14.040 11.237 1.00 98.00 90 ARG A N 1
ATOM 659 C CA . ARG A 1 90 ? -9.184 -15.006 10.567 1.00 98.00 90 ARG A CA 1
ATOM 660 C C . ARG A 1 90 ? -7.863 -14.332 10.238 1.00 98.00 90 ARG A C 1
ATOM 662 O O . ARG A 1 90 ? -7.851 -13.453 9.386 1.00 98.00 90 ARG A O 1
ATOM 669 N N . ALA A 1 91 ? -6.777 -14.730 10.897 1.00 98.25 91 ALA A N 1
ATOM 670 C CA . ALA A 1 91 ? -5.484 -14.066 10.770 1.00 98.25 91 ALA A CA 1
ATOM 671 C C . ALA A 1 91 ? -4.395 -14.981 10.187 1.00 98.25 91 ALA A C 1
ATOM 673 O O . ALA A 1 91 ? -4.292 -16.156 10.546 1.00 98.25 91 ALA A O 1
ATOM 674 N N . TYR A 1 92 ? -3.564 -14.416 9.311 1.00 98.25 92 TYR A N 1
ATOM 675 C CA . TYR A 1 92 ? -2.452 -15.085 8.644 1.00 98.25 92 TYR A CA 1
ATOM 676 C C . TYR A 1 92 ? -1.183 -14.235 8.734 1.00 98.25 92 TYR A C 1
ATOM 678 O O . TYR A 1 92 ? -1.167 -13.080 8.313 1.00 98.25 92 TYR A O 1
ATOM 686 N N . ALA A 1 93 ? -0.112 -14.833 9.245 1.00 97.12 93 ALA A N 1
ATOM 687 C CA . ALA A 1 93 ? 1.236 -14.291 9.179 1.00 97.12 93 ALA A CA 1
ATOM 688 C C . ALA A 1 93 ? 1.887 -14.739 7.866 1.00 97.12 93 ALA A C 1
ATOM 690 O O . ALA A 1 93 ? 2.001 -15.943 7.620 1.00 97.12 93 ALA A O 1
ATOM 691 N N . VAL A 1 94 ? 2.304 -13.787 7.038 1.00 93.06 94 VAL A N 1
ATOM 692 C CA . VAL A 1 94 ? 2.888 -14.022 5.713 1.00 93.06 94 VAL A CA 1
ATOM 693 C C . VAL A 1 94 ? 4.373 -13.672 5.753 1.00 93.06 94 VAL A C 1
ATOM 695 O O . VAL A 1 94 ? 4.755 -12.595 6.201 1.00 93.06 94 VAL A O 1
ATOM 698 N N . ASP A 1 95 ? 5.237 -14.567 5.287 1.00 89.81 95 ASP A N 1
ATOM 699 C CA . ASP A 1 95 ? 6.680 -14.316 5.167 1.00 89.81 95 ASP A CA 1
ATOM 700 C C . ASP A 1 95 ? 6.994 -13.483 3.913 1.00 89.81 95 ASP A C 1
ATOM 702 O O . ASP A 1 95 ? 7.684 -13.935 3.007 1.00 89.81 95 ASP A O 1
ATOM 706 N N . GLY A 1 96 ? 6.409 -12.288 3.826 1.00 88.06 96 GLY A N 1
ATOM 707 C CA . GLY A 1 96 ? 6.489 -11.397 2.671 1.00 88.06 96 GLY A CA 1
ATOM 708 C C . GLY A 1 96 ? 6.207 -9.945 3.046 1.00 88.06 96 GLY A C 1
ATOM 709 O O . GLY A 1 96 ? 6.112 -9.592 4.224 1.00 88.06 96 GLY A O 1
ATOM 710 N N . SER A 1 97 ? 6.094 -9.090 2.035 1.00 90.50 97 SER A N 1
ATOM 711 C CA . SER A 1 97 ? 5.736 -7.682 2.195 1.00 90.50 97 SER A CA 1
ATOM 712 C C . SER A 1 97 ? 4.249 -7.500 2.562 1.00 90.50 97 SER A C 1
ATOM 714 O O . SER A 1 97 ? 3.430 -8.421 2.428 1.00 90.50 97 SER A O 1
ATOM 716 N N . PRO A 1 98 ? 3.849 -6.291 2.992 1.00 92.31 98 PRO A N 1
ATOM 717 C CA . PRO A 1 98 ? 2.439 -5.943 3.186 1.00 92.31 98 PRO A CA 1
ATOM 718 C C . PRO A 1 98 ? 1.600 -6.174 1.922 1.00 92.31 98 PRO A C 1
ATOM 720 O O . PRO A 1 98 ? 0.492 -6.705 1.974 1.00 92.31 98 PRO A O 1
ATOM 723 N N . ALA A 1 99 ? 2.157 -5.840 0.758 1.00 92.69 99 ALA A N 1
ATOM 724 C CA . ALA A 1 99 ? 1.515 -6.058 -0.530 1.00 92.69 99 ALA A CA 1
ATOM 725 C C . ALA A 1 99 ? 1.393 -7.552 -0.880 1.00 92.69 99 ALA A C 1
ATOM 727 O O . ALA A 1 99 ? 0.329 -7.979 -1.329 1.00 92.69 99 ALA A O 1
ATOM 728 N N . ASP A 1 100 ? 2.422 -8.363 -0.600 1.00 91.38 100 ASP A N 1
ATOM 729 C CA . ASP A 1 100 ? 2.345 -9.827 -0.749 1.00 91.38 100 ASP A CA 1
ATOM 730 C C . ASP A 1 100 ? 1.243 -10.409 0.136 1.00 91.38 100 ASP A C 1
ATOM 732 O O . ASP A 1 100 ? 0.530 -11.318 -0.278 1.00 91.38 100 ASP A O 1
ATOM 736 N N . SER A 1 101 ? 1.052 -9.850 1.333 1.00 94.50 101 SER A N 1
ATOM 737 C CA . SER A 1 101 ? -0.003 -10.274 2.255 1.00 94.50 101 SER A CA 1
ATOM 738 C C . SER A 1 101 ? -1.405 -10.005 1.695 1.00 94.50 101 SER A C 1
ATOM 740 O O . SER A 1 101 ? -2.287 -10.862 1.801 1.00 94.50 101 SER A O 1
ATOM 742 N N . VAL A 1 102 ? -1.601 -8.855 1.035 1.00 95.75 102 VAL A N 1
ATOM 743 C CA . VAL A 1 102 ? -2.846 -8.535 0.316 1.00 95.75 102 VAL A CA 1
ATOM 744 C C . VAL A 1 102 ? -3.073 -9.511 -0.836 1.00 95.75 102 VAL A C 1
ATOM 746 O O . VAL A 1 102 ? -4.148 -10.107 -0.936 1.00 95.75 102 VAL A O 1
ATOM 749 N N . VAL A 1 103 ? -2.065 -9.704 -1.691 1.00 93.81 103 VAL A N 1
ATOM 750 C CA . VAL A 1 103 ? -2.157 -10.608 -2.846 1.00 93.81 103 VAL A CA 1
ATOM 751 C C . VAL A 1 103 ? -2.431 -12.037 -2.387 1.00 93.81 103 VAL A C 1
ATOM 753 O O . VAL A 1 103 ? -3.338 -12.675 -2.920 1.00 93.81 103 VAL A O 1
ATOM 756 N N . PHE A 1 104 ? -1.723 -12.526 -1.366 1.00 94.44 104 PHE A N 1
ATOM 757 C CA . PHE A 1 104 ? -1.952 -13.836 -0.761 1.00 94.44 104 PHE A CA 1
ATOM 758 C C . PHE A 1 104 ? -3.408 -13.991 -0.320 1.00 94.44 104 PHE A C 1
ATOM 760 O O . PHE A 1 104 ? -4.065 -14.943 -0.734 1.00 94.44 104 PHE A O 1
ATOM 767 N N . ALA A 1 105 ? -3.933 -13.053 0.475 1.00 96.56 105 ALA A N 1
ATOM 768 C CA . ALA A 1 105 ? -5.291 -13.150 0.998 1.00 96.56 105 ALA A CA 1
ATOM 769 C C . ALA A 1 105 ? -6.335 -13.202 -0.125 1.00 96.56 105 ALA A C 1
ATOM 771 O O . ALA A 1 105 ? -7.210 -14.068 -0.114 1.00 96.56 1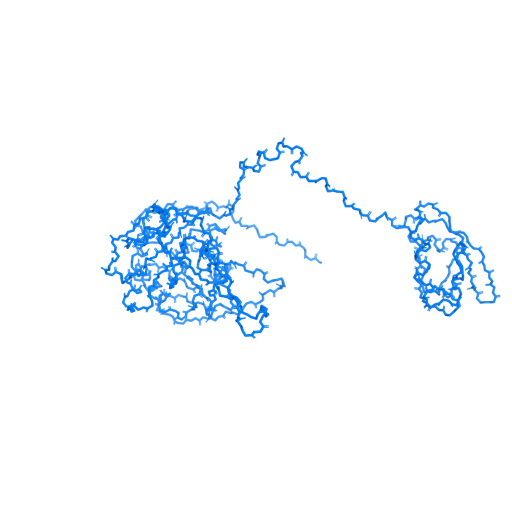05 ALA A O 1
ATOM 772 N N . VAL A 1 106 ? -6.216 -12.309 -1.112 1.00 95.56 106 VAL A N 1
ATOM 773 C CA . VAL A 1 106 ? -7.185 -12.165 -2.210 1.00 95.56 106 VAL A CA 1
ATOM 774 C C . VAL A 1 106 ? -7.101 -13.318 -3.212 1.00 95.56 106 VAL A C 1
ATOM 776 O O . VAL A 1 106 ? -8.127 -13.749 -3.727 1.00 95.56 106 VAL A O 1
ATOM 779 N N . THR A 1 107 ? -5.908 -13.846 -3.487 1.00 92.38 107 THR A N 1
ATOM 780 C CA . THR A 1 107 ? -5.720 -14.949 -4.451 1.00 92.38 107 THR A CA 1
ATOM 781 C C . THR A 1 107 ? -5.840 -16.339 -3.824 1.00 92.38 107 THR A C 1
ATOM 783 O O . THR A 1 107 ? -6.062 -17.316 -4.545 1.00 92.38 107 THR A O 1
ATOM 786 N N . GLY A 1 108 ? -5.717 -16.426 -2.497 1.00 93.75 108 GLY A N 1
ATOM 787 C CA . GLY A 1 108 ? -5.820 -17.646 -1.707 1.00 93.75 108 GLY A CA 1
ATOM 788 C C . GLY A 1 108 ? -7.122 -17.705 -0.903 1.00 93.75 108 GLY A C 1
ATOM 789 O O . GLY A 1 108 ? -8.179 -17.972 -1.476 1.00 93.75 108 GLY A O 1
ATOM 790 N N . PRO A 1 109 ? -7.085 -17.498 0.425 1.00 95.38 109 PRO A N 1
ATOM 791 C CA . PRO A 1 109 ? -8.202 -17.827 1.307 1.00 95.38 109 PRO A CA 1
ATOM 792 C C . PRO A 1 109 ? -9.477 -16.990 1.095 1.00 95.38 109 PRO A C 1
ATOM 794 O O . PRO A 1 109 ? -10.554 -17.416 1.512 1.00 95.38 109 PRO A O 1
ATOM 797 N N . MET A 1 110 ? -9.391 -15.823 0.448 1.00 96.25 110 MET A N 1
ATOM 798 C CA . MET A 1 110 ? -10.545 -14.976 0.115 1.00 96.25 110 MET A CA 1
ATOM 799 C C . MET A 1 110 ? -10.924 -15.027 -1.372 1.00 96.25 110 MET A C 1
ATOM 801 O O . MET A 1 110 ? -11.790 -14.263 -1.791 1.00 96.25 110 MET A O 1
ATOM 805 N N . ARG A 1 111 ? -10.325 -15.924 -2.168 1.00 94.06 111 ARG A N 1
ATOM 806 C CA . ARG A 1 111 ? -10.501 -15.989 -3.630 1.00 94.06 111 ARG A CA 1
ATOM 807 C C . ARG A 1 111 ? -11.958 -16.094 -4.072 1.00 94.06 111 ARG A C 1
ATOM 809 O O . ARG A 1 111 ? -12.383 -15.355 -4.954 1.00 94.06 111 ARG A O 1
ATOM 816 N N . ASP A 1 112 ? -12.718 -16.996 -3.458 1.00 92.81 112 ASP A N 1
ATOM 817 C CA . ASP A 1 112 ? -14.097 -17.279 -3.881 1.00 92.81 112 ASP A CA 1
ATOM 818 C C . ASP A 1 112 ? -15.078 -16.171 -3.480 1.00 92.81 112 ASP A C 1
ATOM 820 O O . ASP A 1 112 ? -16.151 -16.030 -4.065 1.00 92.81 112 ASP A O 1
ATOM 824 N N . ARG A 1 113 ? -14.721 -15.374 -2.468 1.00 94.69 113 ARG A N 1
ATOM 825 C CA . ARG A 1 113 ? -15.513 -14.230 -2.017 1.00 94.69 113 ARG A CA 1
ATOM 826 C C . ARG A 1 113 ? -14.568 -13.107 -1.568 1.00 94.69 113 ARG A C 1
ATOM 828 O O . ARG A 1 113 ? -14.208 -13.059 -0.386 1.00 94.69 113 ARG A O 1
ATOM 835 N N . PRO A 1 114 ? -14.145 -12.227 -2.491 1.00 93.44 114 PRO A N 1
ATOM 836 C CA . PRO A 1 114 ? -13.144 -11.207 -2.204 1.00 93.44 114 PRO A CA 1
ATOM 837 C C . PRO A 1 114 ? -13.629 -10.204 -1.144 1.00 93.44 114 PRO A C 1
ATOM 839 O O . PRO A 1 114 ? -14.837 -10.086 -0.899 1.00 93.44 114 PRO A O 1
ATOM 842 N N . PRO A 1 115 ? -12.707 -9.484 -0.482 1.00 96.69 115 PRO A N 1
ATOM 843 C CA . PRO A 1 115 ? -13.080 -8.392 0.411 1.00 96.69 115 PRO A CA 1
ATOM 844 C C . PRO A 1 115 ? -13.759 -7.255 -0.362 1.00 96.69 115 PRO A C 1
ATOM 846 O O . PRO A 1 115 ? -13.446 -7.002 -1.522 1.00 96.69 115 PRO A O 1
ATOM 849 N N . THR A 1 116 ? -14.653 -6.524 0.301 1.00 94.44 116 THR A N 1
ATOM 850 C CA . THR A 1 116 ? -15.245 -5.290 -0.248 1.00 94.44 116 THR A CA 1
ATOM 851 C C . THR A 1 116 ? -14.396 -4.052 0.047 1.00 94.44 116 THR A C 1
ATOM 853 O O . THR A 1 116 ? -14.596 -3.008 -0.570 1.00 94.44 116 THR A O 1
ATOM 856 N N . LEU A 1 117 ? -13.468 -4.161 1.002 1.00 97.19 117 LEU A N 1
ATOM 857 C CA . LEU A 1 117 ? -12.541 -3.110 1.411 1.00 97.19 117 LEU A CA 1
ATOM 858 C C . LEU A 1 117 ? -11.242 -3.732 1.940 1.00 97.19 117 LEU A C 1
ATOM 860 O O . LEU A 1 117 ? -11.283 -4.734 2.659 1.00 97.19 117 LEU A O 1
ATOM 864 N N . VAL A 1 118 ? -10.111 -3.104 1.629 1.00 98.50 118 VAL A N 1
ATOM 865 C CA . VAL A 1 118 ? -8.817 -3.369 2.265 1.00 98.50 118 VAL A CA 1
ATOM 866 C C . VAL A 1 118 ? -8.420 -2.176 3.134 1.00 98.50 118 VAL A C 1
ATOM 868 O O . VAL A 1 118 ? -8.457 -1.037 2.670 1.00 98.50 118 VAL A O 1
ATOM 871 N N . VAL A 1 119 ? -8.017 -2.414 4.380 1.00 98.62 119 VAL A N 1
ATOM 872 C CA . VAL A 1 119 ? -7.451 -1.377 5.256 1.00 98.62 119 VAL A CA 1
ATOM 873 C C . VAL A 1 119 ? -6.034 -1.773 5.649 1.00 98.62 119 VAL A C 1
ATOM 875 O O . VAL A 1 119 ? -5.807 -2.810 6.262 1.00 98.62 119 VAL A O 1
ATOM 878 N N . SER A 1 120 ? -5.071 -0.942 5.272 1.00 98.25 120 SER A N 1
ATOM 879 C CA . SER A 1 120 ? -3.660 -1.117 5.593 1.00 98.25 120 SER A CA 1
ATOM 880 C C . SER A 1 120 ? -3.268 -0.173 6.723 1.00 98.25 120 SER A C 1
ATOM 882 O O . SER A 1 120 ? -3.401 1.042 6.583 1.00 98.25 120 SER A O 1
ATOM 884 N N . GLY A 1 121 ? -2.803 -0.711 7.846 1.00 96.00 121 GLY A N 1
ATOM 885 C CA . GLY A 1 121 ? -2.435 0.048 9.032 1.00 96.00 121 GLY A CA 1
ATOM 886 C C . GLY A 1 121 ? -2.895 -0.608 10.345 1.00 96.00 121 GLY A C 1
ATOM 887 O O . GLY A 1 121 ? -3.269 -1.772 10.383 1.00 96.00 121 GLY A O 1
ATOM 888 N N . MET A 1 122 ? -2.881 0.113 11.463 1.00 95.12 122 MET A N 1
ATOM 889 C CA . MET A 1 122 ? -2.432 1.507 11.568 1.00 95.12 122 MET A CA 1
ATOM 890 C C . MET A 1 122 ? -0.927 1.568 11.832 1.00 95.12 122 MET A C 1
ATOM 892 O O . MET A 1 122 ? -0.449 0.992 12.804 1.00 95.12 122 MET A O 1
ATOM 896 N N . ASN A 1 123 ? -0.188 2.269 10.971 1.00 89.62 123 ASN A N 1
ATOM 897 C CA . ASN A 1 123 ? 1.254 2.452 11.138 1.00 89.62 123 ASN A CA 1
ATOM 898 C C . ASN A 1 123 ? 1.571 3.561 12.149 1.00 89.62 123 ASN A C 1
ATOM 900 O O . ASN A 1 123 ? 0.805 4.513 12.305 1.00 89.62 123 ASN A O 1
ATOM 904 N N . GLY A 1 124 ? 2.734 3.462 12.794 1.00 86.12 124 GLY A N 1
ATOM 905 C CA . GLY A 1 124 ? 3.215 4.458 13.755 1.00 86.12 124 GLY A CA 1
ATOM 906 C C . GLY A 1 124 ? 3.747 5.732 13.143 1.00 86.12 124 GLY A C 1
ATOM 907 O O . GLY A 1 124 ? 3.444 6.817 13.625 1.00 86.12 124 GLY A O 1
ATOM 908 N N . GLY A 1 125 ? 4.535 5.595 12.081 1.00 85.25 125 GLY A N 1
ATOM 909 C CA . GLY A 1 125 ? 5.053 6.740 11.348 1.00 85.25 125 GLY A CA 1
ATOM 910 C C . GLY A 1 125 ? 3.952 7.374 10.512 1.00 85.25 125 GLY A C 1
ATOM 911 O O . GLY A 1 125 ? 3.166 6.667 9.870 1.00 85.25 125 GLY A O 1
ATOM 912 N N . ALA A 1 126 ? 3.895 8.703 10.512 1.00 85.88 126 ALA A N 1
ATOM 913 C CA . ALA A 1 126 ? 3.103 9.432 9.538 1.00 85.88 126 ALA A CA 1
ATOM 914 C C . ALA A 1 126 ? 3.653 9.163 8.133 1.00 85.88 126 ALA A C 1
ATOM 916 O O . ALA A 1 126 ? 4.860 9.200 7.917 1.00 85.88 126 ALA A O 1
ATOM 917 N N . ASN A 1 127 ? 2.755 8.916 7.182 1.00 88.12 127 ASN A N 1
ATOM 918 C CA . ASN A 1 127 ? 3.097 8.782 5.770 1.00 88.12 127 ASN A CA 1
ATOM 919 C C . ASN A 1 127 ? 2.552 10.009 5.030 1.00 88.12 127 ASN A C 1
ATOM 921 O O . ASN A 1 127 ? 1.609 9.889 4.250 1.00 88.12 127 ASN A O 1
ATOM 925 N N . ALA A 1 128 ? 3.078 11.189 5.365 1.00 84.50 128 ALA A N 1
ATOM 926 C CA . ALA A 1 128 ? 2.709 12.504 4.828 1.00 84.50 128 ALA A CA 1
ATOM 927 C C . ALA A 1 128 ? 3.886 13.154 4.076 1.00 84.50 128 ALA A C 1
ATOM 929 O O . ALA A 1 128 ? 5.034 12.705 4.198 1.00 84.50 128 ALA A O 1
ATOM 930 N N . GLY A 1 129 ? 3.607 14.170 3.262 1.00 84.19 129 GLY A N 1
ATOM 931 C CA . GLY A 1 129 ? 4.600 14.753 2.361 1.00 84.19 129 GLY A CA 1
ATOM 932 C C . GLY A 1 129 ? 5.091 13.716 1.358 1.00 84.19 129 GLY A C 1
ATOM 933 O O . GLY A 1 129 ? 4.273 13.129 0.663 1.00 84.19 129 GLY A O 1
ATOM 934 N N . GLU A 1 130 ? 6.392 13.427 1.321 1.00 78.44 130 GLU A N 1
ATOM 935 C CA . GLU A 1 130 ? 6.970 12.416 0.420 1.00 78.44 130 GLU A CA 1
ATOM 936 C C . GLU A 1 130 ? 7.264 11.055 1.062 1.00 78.44 130 GLU A C 1
ATOM 938 O O . GLU A 1 130 ? 7.521 10.073 0.363 1.00 78.44 130 GLU A O 1
ATOM 943 N N . SER A 1 131 ? 7.148 10.942 2.388 1.00 79.75 131 SER A N 1
ATOM 944 C CA . SER A 1 131 ? 7.402 9.682 3.111 1.00 79.75 131 SER A CA 1
ATOM 945 C C . SER A 1 131 ? 6.519 8.513 2.641 1.00 79.75 131 SER A C 1
ATOM 947 O O . SER A 1 131 ? 6.881 7.347 2.798 1.00 79.75 131 SER A O 1
ATOM 949 N N . TRP A 1 132 ? 5.389 8.801 1.984 1.00 84.81 132 TRP A N 1
ATOM 950 C CA . TRP A 1 132 ? 4.516 7.777 1.413 1.00 84.81 132 TRP A CA 1
ATOM 951 C C . TRP A 1 132 ? 5.144 6.980 0.266 1.00 84.81 132 TRP A C 1
ATOM 953 O O . TRP A 1 132 ? 4.712 5.850 0.045 1.00 84.81 132 TRP A O 1
ATOM 963 N N . ILE A 1 133 ? 6.130 7.530 -0.457 1.00 81.94 133 ILE A N 1
ATOM 964 C CA . ILE A 1 133 ? 6.772 6.856 -1.601 1.00 81.94 133 ILE A CA 1
ATOM 965 C C . ILE A 1 133 ? 7.413 5.540 -1.138 1.00 81.94 133 ILE A C 1
ATOM 967 O O . ILE A 1 133 ? 7.301 4.509 -1.802 1.00 81.94 133 ILE A O 1
ATOM 971 N N . GLY A 1 134 ? 8.045 5.583 0.039 1.00 79.50 134 GLY A N 1
ATOM 972 C CA . GLY A 1 134 ? 8.700 4.458 0.703 1.00 79.50 134 GLY A CA 1
ATOM 973 C C . GLY A 1 134 ? 7.775 3.583 1.560 1.00 79.50 134 GLY A C 1
ATOM 974 O O . GLY A 1 134 ? 8.227 2.615 2.168 1.00 79.50 134 GLY A O 1
ATOM 975 N N . SER A 1 135 ? 6.492 3.926 1.675 1.00 88.81 135 SER A N 1
ATOM 976 C CA . SER A 1 135 ? 5.619 3.352 2.699 1.00 88.81 135 SER A CA 1
ATOM 977 C C . SER A 1 135 ? 5.023 2.010 2.282 1.00 88.81 135 SER A C 1
ATOM 979 O O . SER A 1 135 ? 4.242 1.936 1.332 1.00 88.81 135 SER A O 1
ATOM 981 N N . GLY A 1 136 ? 5.309 0.961 3.059 1.00 90.56 136 GLY A N 1
ATOM 982 C CA . GLY A 1 136 ? 4.654 -0.342 2.911 1.00 90.56 136 GLY A CA 1
ATOM 983 C C . GLY A 1 136 ? 3.168 -0.306 3.263 1.00 90.56 136 GLY A C 1
ATOM 984 O O . GLY A 1 136 ? 2.356 -0.968 2.614 1.00 90.56 136 GLY A O 1
ATOM 985 N N . THR A 1 137 ? 2.774 0.534 4.227 1.00 94.94 137 THR A N 1
ATOM 986 C CA . THR A 1 137 ? 1.361 0.751 4.560 1.00 94.94 137 THR A CA 1
ATOM 987 C C . THR A 1 137 ? 0.600 1.288 3.345 1.00 94.94 137 THR A C 1
ATOM 989 O O . THR A 1 137 ? -0.445 0.754 2.964 1.00 94.94 137 THR A O 1
ATOM 992 N N . VAL A 1 138 ? 1.137 2.328 2.700 1.00 94.50 138 VAL A N 1
ATOM 993 C CA . VAL A 1 138 ? 0.519 2.952 1.524 1.00 94.50 138 VAL A CA 1
ATOM 994 C C . VAL A 1 138 ? 0.582 2.021 0.321 1.00 94.50 138 VAL A C 1
ATOM 996 O O . VAL A 1 138 ? -0.409 1.904 -0.397 1.00 94.50 138 VAL A O 1
ATOM 999 N N . GLY A 1 139 ? 1.692 1.317 0.105 1.00 93.00 139 GLY A N 1
ATOM 1000 C CA . GLY A 1 139 ? 1.813 0.425 -1.041 1.00 93.00 139 GLY A CA 1
ATOM 1001 C C . GLY A 1 139 ? 0.968 -0.847 -0.946 1.00 93.00 139 GLY A C 1
ATOM 1002 O O . GLY A 1 139 ? 0.509 -1.328 -1.980 1.00 93.00 139 GLY A O 1
ATOM 1003 N N . ALA A 1 140 ? 0.620 -1.340 0.248 1.00 95.12 140 ALA A N 1
ATOM 1004 C CA . ALA A 1 140 ? -0.412 -2.374 0.386 1.00 95.12 140 ALA A CA 1
ATOM 1005 C C . ALA A 1 140 ? -1.802 -1.879 -0.049 1.00 95.12 140 ALA A C 1
ATOM 1007 O O . ALA A 1 140 ? -2.493 -2.571 -0.799 1.00 95.12 140 ALA A O 1
ATOM 1008 N N . ALA A 1 141 ? -2.199 -0.662 0.349 1.00 96.00 141 ALA A N 1
ATOM 1009 C CA . ALA A 1 141 ? -3.454 -0.060 -0.110 1.00 96.00 141 ALA A CA 1
ATOM 1010 C C . ALA A 1 141 ? -3.431 0.218 -1.624 1.00 96.00 141 ALA A C 1
ATOM 1012 O O . ALA A 1 141 ? -4.392 -0.090 -2.327 1.00 96.00 141 ALA A O 1
ATOM 1013 N N . ARG A 1 142 ? -2.304 0.717 -2.146 1.00 94.62 142 ARG A N 1
ATOM 1014 C CA . ARG A 1 142 ? -2.076 0.911 -3.585 1.00 94.62 142 ARG A CA 1
ATOM 1015 C C . ARG A 1 142 ? -2.178 -0.408 -4.351 1.00 94.62 142 ARG A C 1
ATOM 1017 O O . ARG A 1 142 ? -2.795 -0.446 -5.408 1.00 94.62 142 ARG A O 1
ATOM 1024 N N . THR A 1 143 ? -1.620 -1.492 -3.812 1.00 93.81 143 THR A N 1
ATOM 1025 C CA . THR A 1 143 ? -1.689 -2.836 -4.408 1.00 93.81 143 THR A CA 1
ATOM 1026 C C . THR A 1 143 ? -3.127 -3.344 -4.444 1.00 93.81 143 THR A C 1
ATOM 1028 O O . THR A 1 143 ? -3.571 -3.820 -5.485 1.00 93.81 143 THR A O 1
ATOM 1031 N N . ALA A 1 144 ? -3.884 -3.185 -3.354 1.00 95.25 144 ALA A N 1
ATOM 1032 C CA . ALA A 1 144 ? -5.308 -3.519 -3.316 1.00 95.25 144 ALA A CA 1
ATOM 1033 C C . ALA A 1 144 ? -6.112 -2.741 -4.375 1.00 95.25 144 ALA A C 1
ATOM 1035 O O . ALA A 1 144 ? -6.877 -3.336 -5.135 1.00 95.25 144 ALA A O 1
ATOM 1036 N N . ALA A 1 145 ? -5.884 -1.430 -4.483 1.00 94.88 145 ALA A N 1
ATOM 1037 C CA . ALA A 1 145 ? -6.510 -0.601 -5.509 1.00 94.88 145 ALA A CA 1
ATOM 1038 C C . ALA A 1 145 ? -6.101 -1.007 -6.932 1.00 94.88 145 ALA A C 1
ATOM 1040 O O . ALA A 1 145 ? -6.943 -1.020 -7.829 1.00 94.88 145 ALA A O 1
ATOM 1041 N N . ALA A 1 146 ? -4.847 -1.419 -7.138 1.00 92.00 146 ALA A N 1
ATOM 1042 C CA . ALA A 1 146 ? -4.348 -1.869 -8.437 1.00 92.00 146 ALA A CA 1
ATOM 1043 C C . ALA A 1 146 ? -5.052 -3.145 -8.923 1.00 92.00 146 ALA A C 1
ATOM 1045 O O . ALA A 1 146 ? -5.251 -3.317 -10.123 1.00 92.00 146 ALA A O 1
ATOM 1046 N N . ILE A 1 147 ? -5.465 -4.017 -7.997 1.00 91.81 147 ILE A N 1
ATOM 1047 C CA . ILE A 1 147 ? -6.222 -5.243 -8.296 1.00 91.81 147 ILE A CA 1
ATOM 1048 C C . ILE A 1 147 ? -7.746 -5.048 -8.217 1.00 91.81 147 ILE A C 1
ATOM 1050 O O . ILE A 1 147 ? -8.492 -6.026 -8.194 1.00 91.81 147 ILE A O 1
ATOM 1054 N N . GLY A 1 148 ? -8.223 -3.797 -8.197 1.00 92.88 148 GLY A N 1
ATOM 1055 C CA . GLY A 1 148 ? -9.645 -3.463 -8.312 1.00 92.88 148 GLY A CA 1
ATOM 1056 C C . GLY A 1 148 ? -10.416 -3.368 -6.992 1.00 92.88 148 GLY A C 1
ATOM 1057 O O . GLY A 1 148 ? -11.645 -3.316 -7.018 1.00 92.88 148 GLY A O 1
ATOM 1058 N N . LEU A 1 149 ? -9.736 -3.342 -5.841 1.00 95.00 149 LEU A N 1
ATOM 1059 C CA . LEU A 1 149 ? -10.372 -3.273 -4.522 1.00 95.00 149 LEU A CA 1
ATOM 1060 C C . LEU A 1 149 ? -10.338 -1.855 -3.948 1.00 95.00 149 LEU A C 1
ATOM 1062 O O . LEU A 1 149 ? -9.352 -1.138 -4.073 1.00 95.00 149 LEU A O 1
ATOM 1066 N N . ARG A 1 150 ? -11.398 -1.461 -3.239 1.00 96.12 150 ARG A N 1
ATOM 1067 C CA . ARG A 1 150 ? -11.388 -0.231 -2.432 1.00 96.12 150 ARG A CA 1
ATOM 1068 C C . ARG A 1 150 ? -10.346 -0.367 -1.329 1.00 96.12 150 ARG A C 1
ATOM 1070 O O . ARG A 1 150 ? -10.274 -1.419 -0.690 1.00 96.12 150 ARG A O 1
ATOM 1077 N N . ALA A 1 151 ? -9.573 0.688 -1.088 1.00 97.50 151 ALA A N 1
ATOM 1078 C CA . ALA A 1 151 ? -8.470 0.621 -0.142 1.00 97.50 151 ALA A CA 1
ATOM 1079 C C . ALA A 1 151 ? -8.264 1.912 0.656 1.00 97.50 151 ALA A C 1
ATOM 1081 O O . ALA A 1 151 ? -8.412 3.018 0.130 1.00 97.50 151 ALA A O 1
ATOM 1082 N N . VAL A 1 152 ? -7.876 1.750 1.923 1.00 98.31 152 VAL A N 1
ATOM 1083 C CA . VAL A 1 152 ? -7.481 2.838 2.826 1.00 98.31 152 VAL A CA 1
ATOM 1084 C C . VAL A 1 152 ? -6.135 2.502 3.467 1.00 98.31 152 VAL A C 1
ATOM 1086 O O . VAL A 1 152 ? -5.956 1.393 3.964 1.00 98.31 152 VAL A O 1
ATOM 1089 N N . ALA A 1 153 ? -5.196 3.446 3.486 1.00 97.88 153 ALA A N 1
ATOM 1090 C CA . ALA A 1 153 ? -3.969 3.365 4.280 1.00 97.88 153 ALA A CA 1
ATOM 1091 C C . ALA A 1 153 ? -4.056 4.304 5.488 1.00 97.88 153 ALA A C 1
ATOM 1093 O O . ALA A 1 153 ? -4.387 5.475 5.320 1.00 97.88 153 ALA A O 1
ATOM 1094 N N . VAL A 1 154 ? -3.728 3.818 6.686 1.00 98.06 154 VAL A N 1
ATOM 1095 C CA . VAL A 1 154 ? -3.811 4.576 7.943 1.00 98.06 154 VAL A CA 1
ATOM 1096 C C . VAL A 1 154 ? -2.450 4.618 8.627 1.00 98.06 154 VAL A C 1
ATOM 1098 O O . VAL A 1 154 ? -1.814 3.588 8.843 1.00 98.06 154 VAL A O 1
ATOM 1101 N N . SER A 1 155 ? -1.969 5.819 8.934 1.00 95.31 155 SER A N 1
ATOM 1102 C CA . SER A 1 155 ? -0.595 6.087 9.377 1.00 95.31 155 SER A CA 1
ATOM 1103 C C . SER A 1 155 ? -0.544 7.159 10.468 1.00 95.31 155 SER A C 1
ATOM 1105 O O . SER A 1 155 ? -1.496 7.915 10.635 1.00 95.31 155 SER A O 1
ATOM 1107 N N . GLY A 1 156 ? 0.576 7.253 11.187 1.00 91.75 156 GLY A N 1
ATOM 1108 C CA . GLY A 1 156 ? 0.807 8.273 12.216 1.00 91.75 156 GLY A CA 1
ATOM 1109 C C . GLY A 1 156 ? 0.175 7.987 13.580 1.00 91.75 156 GLY A C 1
ATOM 1110 O O . GLY A 1 156 ? 0.043 8.906 14.380 1.00 91.75 156 GLY A O 1
ATOM 1111 N N . VAL A 1 157 ? -0.256 6.751 13.862 1.00 91.69 157 VAL A N 1
ATOM 1112 C CA . VAL A 1 157 ? -0.910 6.422 15.141 1.00 91.69 157 VAL A CA 1
ATOM 1113 C C . VAL A 1 157 ? 0.147 6.142 16.219 1.00 91.69 157 VAL A C 1
ATOM 1115 O O . VAL A 1 157 ? 0.878 5.148 16.103 1.00 91.69 157 VAL A O 1
ATOM 1118 N N . PRO A 1 158 ? 0.229 6.962 17.288 1.00 86.12 158 PRO A N 1
ATOM 1119 C CA . PRO A 1 158 ? 1.254 6.816 18.317 1.00 86.12 158 PRO A CA 1
ATOM 1120 C C . PRO A 1 158 ? 1.218 5.436 18.980 1.00 86.12 158 PRO A C 1
ATOM 1122 O O . PRO A 1 158 ? 0.148 4.892 19.240 1.00 86.12 158 PRO A O 1
ATOM 1125 N N . SER A 1 159 ? 2.391 4.890 19.316 1.00 81.12 159 SER A N 1
ATOM 1126 C CA . SER A 1 159 ? 2.508 3.595 20.010 1.00 81.12 159 SER A CA 1
ATOM 1127 C C . SER A 1 159 ? 2.039 3.640 21.467 1.00 81.12 159 SER A C 1
ATOM 1129 O O . SER A 1 159 ? 1.791 2.601 22.085 1.00 81.12 159 SER A O 1
ATOM 1131 N N . ARG A 1 160 ? 1.966 4.842 22.050 1.00 80.50 160 ARG A N 1
ATOM 1132 C CA . ARG A 1 160 ? 1.489 5.078 23.410 1.00 80.50 160 ARG A CA 1
ATOM 1133 C C . ARG A 1 160 ? 0.711 6.390 23.517 1.00 80.50 160 ARG A C 1
ATOM 1135 O O . ARG A 1 160 ? 1.031 7.342 22.806 1.00 80.50 160 ARG A O 1
ATOM 1142 N N . PRO A 1 161 ? -0.226 6.465 24.479 1.00 83.75 161 PRO A N 1
ATOM 1143 C CA . PRO A 1 161 ? -0.792 5.348 25.249 1.00 83.75 161 PRO A CA 1
ATOM 1144 C C . PRO A 1 161 ? -1.552 4.342 24.365 1.00 83.75 161 PRO A C 1
ATOM 1146 O O . PRO A 1 161 ? -2.153 4.718 23.368 1.00 83.75 161 PRO A O 1
ATOM 1149 N N . VAL A 1 162 ? -1.563 3.060 24.753 1.00 81.81 162 VAL A N 1
ATOM 1150 C CA . VAL A 1 162 ? -2.205 1.965 23.984 1.00 81.81 162 VAL A CA 1
ATOM 1151 C C . VAL A 1 162 ? -3.701 2.212 23.748 1.00 81.81 162 VAL A C 1
ATOM 1153 O O . VAL A 1 162 ? -4.239 1.803 22.724 1.00 81.81 162 VAL A O 1
ATOM 1156 N N . ALA A 1 163 ? -4.366 2.944 24.649 1.00 82.06 163 ALA A N 1
ATOM 1157 C CA . ALA A 1 163 ? -5.756 3.370 24.479 1.00 82.06 163 ALA A CA 1
ATOM 1158 C C . ALA A 1 163 ? -5.992 4.133 23.160 1.00 82.06 163 ALA A C 1
ATOM 1160 O O . ALA A 1 163 ? -7.089 4.078 22.605 1.00 82.06 163 ALA A O 1
ATOM 1161 N N . HIS A 1 164 ? -4.962 4.790 22.616 1.00 85.25 164 HIS A N 1
ATOM 1162 C CA . HIS A 1 164 ? -5.060 5.477 21.334 1.00 85.25 164 HIS A CA 1
ATOM 1163 C C . HIS A 1 164 ? -5.241 4.525 20.152 1.00 85.25 164 HIS A C 1
ATOM 1165 O O . HIS A 1 164 ? -5.874 4.895 19.170 1.00 85.25 164 HIS A O 1
ATOM 1171 N N . HIS A 1 165 ? -4.760 3.283 20.242 1.00 92.00 165 HIS A N 1
ATOM 1172 C CA . HIS A 1 165 ? -4.973 2.313 19.173 1.00 92.00 165 HIS A CA 1
ATOM 1173 C C . HIS A 1 165 ? -6.469 2.042 18.981 1.00 92.00 165 HIS A C 1
ATOM 1175 O O . HIS A 1 165 ? -6.955 2.034 17.856 1.00 92.00 165 HIS A O 1
ATOM 1181 N N . ARG A 1 166 ? -7.223 1.876 20.075 1.00 92.81 166 ARG A N 1
ATOM 1182 C CA . ARG A 1 166 ? -8.666 1.634 19.977 1.00 92.81 166 ARG A CA 1
ATOM 1183 C C . ARG A 1 166 ? -9.411 2.864 19.461 1.00 92.81 166 ARG A C 1
ATOM 1185 O O . ARG A 1 166 ? -10.193 2.736 18.530 1.00 92.81 166 ARG A O 1
ATOM 1192 N N . ALA A 1 167 ? -9.113 4.050 19.993 1.00 91.88 167 ALA A N 1
ATOM 1193 C CA . ALA A 1 167 ? -9.777 5.284 19.568 1.00 91.88 167 ALA A CA 1
ATOM 1194 C C . ALA A 1 167 ? -9.543 5.608 18.078 1.00 91.88 167 ALA A C 1
ATOM 1196 O O . ALA A 1 167 ? -10.483 5.963 17.370 1.00 91.88 167 ALA A O 1
ATOM 1197 N N . ALA A 1 168 ? -8.312 5.442 17.577 1.00 94.38 168 ALA A N 1
ATOM 1198 C CA . ALA A 1 168 ? -8.033 5.614 16.152 1.00 94.38 168 ALA A CA 1
ATOM 1199 C C . ALA A 1 168 ? -8.723 4.535 15.301 1.00 94.38 168 ALA A C 1
ATOM 1201 O O . ALA A 1 168 ? -9.264 4.857 14.247 1.00 94.38 168 ALA A O 1
ATOM 1202 N N . ALA A 1 169 ? -8.761 3.281 15.762 1.00 96.25 169 ALA A N 1
ATOM 1203 C CA . ALA A 1 169 ? -9.453 2.198 15.068 1.00 96.25 169 ALA A CA 1
ATOM 1204 C C . ALA A 1 169 ? -10.967 2.442 14.952 1.00 96.25 169 ALA A C 1
ATOM 1206 O O . ALA A 1 169 ? -11.522 2.288 13.865 1.00 96.25 169 ALA A O 1
ATOM 1207 N N . ASP A 1 170 ? -11.618 2.877 16.032 1.00 94.69 170 ASP A N 1
ATOM 1208 C CA . ASP A 1 170 ? -13.044 3.218 16.027 1.00 94.69 170 ASP A CA 1
ATOM 1209 C C . ASP A 1 170 ? -13.322 4.385 15.057 1.00 94.69 170 ASP A C 1
ATOM 1211 O O . ASP A 1 170 ? -14.252 4.321 14.254 1.00 94.69 170 ASP A O 1
ATOM 1215 N N . TRP A 1 171 ? -12.455 5.405 15.028 1.00 96.12 171 TRP A N 1
ATOM 1216 C CA . TRP A 1 171 ? -12.564 6.490 14.047 1.00 96.12 171 TRP A CA 1
ATOM 1217 C C . TRP A 1 171 ? -12.384 6.004 12.599 1.00 96.12 171 TRP A C 1
ATOM 1219 O O . TRP A 1 171 ? -13.081 6.471 11.700 1.00 96.12 171 TRP A O 1
ATOM 1229 N N . VAL A 1 172 ? -11.491 5.039 12.346 1.00 97.50 172 VAL A N 1
ATOM 1230 C CA . VAL A 1 172 ? -11.341 4.425 11.014 1.00 97.50 172 VAL A CA 1
ATOM 1231 C C . VAL A 1 172 ? -12.611 3.669 10.610 1.00 97.50 172 VAL A C 1
ATOM 1233 O O . VAL A 1 172 ? -13.008 3.747 9.449 1.00 97.50 172 VAL A O 1
ATOM 1236 N N . VAL A 1 173 ? -13.288 2.984 11.539 1.00 96.69 173 VAL A N 1
ATOM 1237 C CA . VAL A 1 173 ? -14.591 2.347 11.269 1.00 96.69 173 VAL A CA 1
ATOM 1238 C C . VAL A 1 173 ? -15.633 3.382 10.826 1.00 96.69 173 VAL A C 1
ATOM 1240 O O . VAL A 1 173 ? -16.394 3.128 9.890 1.00 96.69 173 VAL A O 1
ATOM 1243 N N . ASP A 1 174 ? -15.648 4.566 11.435 1.00 95.50 174 ASP A N 1
ATOM 1244 C CA . ASP A 1 174 ? -16.539 5.650 11.010 1.00 95.50 174 ASP A CA 1
ATOM 1245 C C . ASP A 1 174 ? -16.114 6.260 9.667 1.00 95.50 174 ASP A C 1
ATOM 1247 O O . ASP A 1 174 ? -16.957 6.507 8.799 1.00 95.50 174 ASP A O 1
ATOM 1251 N N . LEU A 1 175 ? -14.807 6.422 9.434 1.00 96.06 175 LEU A N 1
ATOM 1252 C CA . LEU A 1 175 ? -14.270 6.906 8.162 1.00 96.06 175 LEU A CA 1
ATOM 1253 C C . LEU A 1 175 ? -14.688 6.012 6.989 1.00 96.06 175 LEU A C 1
ATOM 1255 O O . LEU A 1 175 ? -15.019 6.533 5.926 1.00 96.06 175 LEU A O 1
ATOM 1259 N N . VAL A 1 176 ? -14.693 4.683 7.149 1.00 95.69 176 VAL A N 1
ATOM 1260 C CA . VAL A 1 176 ? -15.033 3.790 6.026 1.00 95.69 176 VAL A CA 1
ATOM 1261 C C . VAL A 1 176 ? -16.500 3.873 5.596 1.00 95.69 176 VAL A C 1
ATOM 1263 O O . VAL A 1 176 ? -16.832 3.468 4.479 1.00 95.69 176 VAL A O 1
ATOM 1266 N N . ARG A 1 177 ? -17.369 4.396 6.470 1.00 93.88 177 ARG A N 1
ATOM 1267 C CA . ARG A 1 177 ? -18.772 4.699 6.164 1.00 93.88 177 ARG A CA 1
ATOM 1268 C C . ARG A 1 177 ? -18.891 6.046 5.447 1.00 93.88 177 ARG A C 1
ATOM 1270 O O . ARG A 1 177 ? -19.738 6.204 4.577 1.00 93.88 177 ARG A O 1
ATOM 1277 N N . ALA A 1 178 ? -18.014 7.007 5.736 1.00 94.62 178 ALA A N 1
ATOM 1278 C CA . ALA A 1 178 ? -18.055 8.321 5.098 1.00 94.62 178 ALA A CA 1
ATOM 1279 C C . ALA A 1 178 ? -17.920 8.239 3.555 1.00 94.62 178 ALA A C 1
ATOM 1281 O O . ALA A 1 178 ? -17.176 7.385 3.061 1.00 94.62 178 ALA A O 1
ATOM 1282 N N . PRO A 1 179 ? -18.563 9.148 2.786 1.00 94.31 179 PRO A N 1
ATOM 1283 C CA . PRO A 1 179 ? -18.584 9.116 1.315 1.00 94.31 179 PRO A CA 1
ATOM 1284 C C . PRO A 1 179 ? -17.212 8.986 0.649 1.00 94.31 179 PRO A C 1
ATOM 1286 O O . PRO A 1 179 ? -17.067 8.259 -0.328 1.00 94.31 179 PRO A O 1
ATOM 1289 N N . ILE A 1 180 ? -16.177 9.611 1.226 1.00 94.56 180 ILE A N 1
ATOM 1290 C CA . ILE A 1 180 ? -14.800 9.529 0.715 1.00 94.56 180 ILE A CA 1
ATOM 1291 C C . ILE A 1 180 ? -14.273 8.090 0.608 1.00 94.56 180 ILE A C 1
ATOM 1293 O O . ILE A 1 180 ? -13.453 7.805 -0.262 1.00 94.56 180 ILE A O 1
ATOM 1297 N N . VAL A 1 181 ? -14.749 7.177 1.459 1.00 95.12 181 VAL A N 1
ATOM 1298 C CA . VAL A 1 181 ? -14.422 5.751 1.373 1.00 95.12 181 VAL A CA 1
ATOM 1299 C C . VAL A 1 181 ? -15.588 4.944 0.815 1.00 95.12 181 VAL A C 1
ATOM 1301 O O . VAL A 1 181 ? -15.337 4.050 0.006 1.00 95.12 181 VAL A O 1
ATOM 1304 N N . SER A 1 182 ? -16.838 5.198 1.224 1.00 93.38 182 SER A N 1
ATOM 1305 C CA . SER A 1 182 ? -18.008 4.395 0.822 1.00 93.38 182 SER A CA 1
ATOM 1306 C C . SER A 1 182 ? -18.316 4.462 -0.675 1.00 93.38 182 SER A C 1
ATOM 1308 O O . SER A 1 182 ? -18.725 3.451 -1.250 1.00 93.38 182 SER A O 1
ATOM 1310 N N . GLU A 1 183 ? -18.010 5.588 -1.320 1.00 93.38 183 GLU A N 1
ATOM 1311 C CA . GLU A 1 183 ? -18.192 5.809 -2.762 1.00 93.38 183 GLU A CA 1
ATOM 1312 C C . GLU A 1 183 ? -16.899 5.634 -3.571 1.00 93.38 183 GLU A C 1
ATOM 1314 O O . GLU A 1 183 ? -16.911 5.734 -4.797 1.00 93.38 183 GLU A O 1
ATOM 1319 N N . LEU A 1 184 ? -15.782 5.344 -2.897 1.00 93.19 184 LEU A N 1
ATOM 1320 C CA . LEU A 1 184 ? -14.478 5.153 -3.521 1.00 93.19 184 LEU A CA 1
ATOM 1321 C C . LEU A 1 184 ? -14.531 4.045 -4.582 1.00 93.19 184 LEU A C 1
ATOM 1323 O O . LEU A 1 184 ? -15.083 2.967 -4.348 1.00 93.19 184 LEU A O 1
ATOM 1327 N N . GLN A 1 185 ? -13.892 4.278 -5.725 1.00 92.12 185 GLN A N 1
ATOM 1328 C CA . GLN A 1 185 ? -13.753 3.288 -6.788 1.00 92.12 185 GLN A CA 1
ATOM 1329 C C . GLN A 1 185 ? -12.278 3.072 -7.103 1.00 92.12 185 GLN A C 1
ATOM 1331 O O . GLN A 1 185 ? -11.543 4.028 -7.325 1.00 92.12 185 GLN A O 1
ATOM 1336 N N . ALA A 1 186 ? -11.849 1.811 -7.178 1.00 89.69 186 ALA A N 1
ATOM 1337 C CA . ALA A 1 186 ? -10.542 1.491 -7.739 1.00 89.69 186 ALA A CA 1
ATOM 1338 C C . ALA A 1 186 ? -10.445 2.050 -9.180 1.00 89.69 186 ALA A C 1
ATOM 1340 O O . ALA A 1 186 ? -11.441 1.997 -9.909 1.00 89.69 186 ALA A O 1
ATOM 1341 N N . PRO A 1 187 ? -9.288 2.580 -9.619 1.00 92.19 187 PRO A N 1
ATOM 1342 C CA . PRO A 1 187 ? -7.966 2.499 -8.992 1.00 92.19 187 PRO A CA 1
ATOM 1343 C C . PRO A 1 187 ? -7.668 3.581 -7.936 1.00 92.19 187 PRO A C 1
ATOM 1345 O O . PRO A 1 187 ? -6.502 3.795 -7.605 1.00 92.19 187 PRO A O 1
ATOM 1348 N N . ASP A 1 188 ? -8.676 4.279 -7.413 1.00 93.75 188 ASP A N 1
ATOM 1349 C CA . ASP A 1 188 ? -8.478 5.293 -6.378 1.00 93.75 188 ASP A CA 1
ATOM 1350 C C . ASP A 1 188 ? -8.456 4.661 -4.974 1.00 93.75 188 ASP A C 1
ATOM 1352 O O . ASP A 1 188 ? -9.128 3.664 -4.694 1.00 93.75 188 ASP A O 1
ATOM 1356 N N . TYR A 1 189 ? -7.650 5.235 -4.082 1.00 96.06 189 TYR A N 1
ATOM 1357 C CA . TYR A 1 189 ? -7.491 4.821 -2.689 1.00 96.06 189 TYR A CA 1
ATOM 1358 C C . TYR A 1 189 ? -7.347 6.025 -1.762 1.00 96.06 189 TYR A C 1
ATOM 1360 O O . TYR A 1 189 ? -6.985 7.115 -2.192 1.00 96.06 189 TYR A O 1
ATOM 1368 N N . VAL A 1 190 ? -7.634 5.840 -0.476 1.00 97.19 190 VAL A N 1
ATOM 1369 C CA . VAL A 1 190 ? -7.544 6.912 0.527 1.00 97.19 190 VAL A CA 1
ATOM 1370 C C . VAL A 1 190 ? -6.328 6.692 1.415 1.00 97.19 190 VAL A C 1
ATOM 1372 O O . VAL A 1 190 ? -6.017 5.567 1.801 1.00 97.19 190 VAL A O 1
ATOM 1375 N N . THR A 1 191 ? -5.636 7.766 1.770 1.00 96.44 191 THR A N 1
ATOM 1376 C CA . THR A 1 191 ? -4.552 7.746 2.753 1.00 96.44 191 THR A CA 1
ATOM 1377 C C . THR A 1 191 ? -4.876 8.687 3.899 1.00 96.44 191 THR A C 1
ATOM 1379 O O . THR A 1 191 ? -5.342 9.801 3.670 1.00 96.44 191 THR A O 1
ATOM 1382 N N . VAL A 1 192 ? -4.600 8.240 5.117 1.00 97.44 192 VAL A N 1
ATOM 1383 C CA . VAL A 1 192 ? -4.856 8.948 6.369 1.00 97.44 192 VAL A CA 1
ATOM 1384 C C . VAL A 1 192 ? -3.549 9.055 7.144 1.00 97.44 192 VAL A C 1
ATOM 1386 O O . VAL A 1 192 ? -2.897 8.037 7.389 1.00 97.44 192 VAL A O 1
ATOM 1389 N N . SER A 1 193 ? -3.215 10.264 7.583 1.00 94.69 193 SER A N 1
ATOM 1390 C CA . SER A 1 193 ? -2.071 10.532 8.455 1.00 94.69 193 SER A CA 1
ATOM 1391 C C . SER A 1 193 ? -2.525 11.283 9.703 1.00 94.69 193 SER A C 1
ATOM 1393 O O . SER A 1 193 ? -2.979 12.426 9.632 1.00 94.69 193 SER A O 1
ATOM 1395 N N . PHE A 1 194 ? -2.405 10.627 10.854 1.00 94.56 194 PHE A N 1
ATOM 1396 C CA . PHE A 1 194 ? -2.606 11.243 12.160 1.00 94.56 194 PHE A CA 1
ATOM 1397 C C . PHE A 1 194 ? -1.407 12.140 12.510 1.00 94.56 194 PHE A C 1
ATOM 1399 O O . PHE A 1 194 ? -0.269 11.768 12.204 1.00 94.56 194 PHE A O 1
ATOM 1406 N N . PRO A 1 195 ? -1.636 13.314 13.130 1.00 90.69 195 PRO A N 1
ATOM 1407 C CA . PRO A 1 195 ? -0.554 14.159 13.623 1.00 90.69 195 PRO A CA 1
ATOM 1408 C C . PRO A 1 195 ? 0.160 13.477 14.793 1.00 90.69 195 PRO A C 1
ATOM 1410 O O . PRO A 1 195 ? -0.428 12.651 15.491 1.00 90.69 195 PRO A O 1
ATOM 1413 N N . GLU A 1 196 ? 1.411 13.864 15.043 1.00 83.94 196 GLU A N 1
ATOM 1414 C CA . GLU A 1 196 ? 2.206 13.379 16.179 1.00 83.94 196 GLU A CA 1
ATOM 1415 C C . GLU A 1 196 ? 1.745 14.033 17.493 1.00 83.94 196 GLU A C 1
ATOM 1417 O O . GLU A 1 196 ? 2.466 14.767 18.164 1.00 83.94 196 GLU A O 1
ATOM 1422 N N . LEU A 1 197 ? 0.481 13.803 17.834 1.00 84.31 197 LEU A N 1
ATOM 1423 C CA . LEU A 1 197 ? -0.178 14.300 19.027 1.00 84.31 197 LEU A CA 1
ATOM 1424 C C . LEU A 1 197 ? -0.915 13.149 19.712 1.00 84.31 197 LEU A C 1
ATOM 1426 O O . LEU A 1 197 ? -1.387 12.218 19.050 1.00 84.31 197 LEU A O 1
ATOM 1430 N N . PRO A 1 198 ? -1.078 13.217 21.041 1.00 82.81 198 PRO A N 1
ATOM 1431 C CA . PRO A 1 198 ? -2.103 12.448 21.724 1.00 82.81 198 PRO A CA 1
ATOM 1432 C C . PRO A 1 198 ? -3.472 12.612 21.038 1.00 82.81 198 PRO A C 1
ATOM 1434 O O . PRO A 1 198 ? -3.825 13.715 20.617 1.00 82.81 198 PRO A O 1
ATOM 1437 N N . LEU A 1 199 ? -4.245 11.526 20.895 1.00 81.62 199 LEU A N 1
ATOM 1438 C CA . LEU A 1 199 ? -5.517 11.566 20.157 1.00 81.62 199 LEU A CA 1
ATOM 1439 C C . LEU A 1 199 ? -6.544 12.515 20.779 1.00 81.62 199 LEU A C 1
ATOM 1441 O O . LEU A 1 199 ? -7.367 13.072 20.062 1.00 81.62 199 LEU A O 1
ATOM 1445 N N . ASP A 1 200 ? -6.478 12.732 22.089 1.00 83.06 200 ASP A N 1
ATOM 1446 C CA . ASP A 1 200 ? -7.304 13.701 22.814 1.00 83.06 200 ASP A CA 1
ATOM 1447 C C . ASP A 1 200 ? -6.963 15.169 22.487 1.00 83.06 200 ASP A C 1
ATOM 1449 O O . ASP A 1 200 ? -7.738 16.067 22.810 1.00 83.06 200 ASP A O 1
ATOM 1453 N N . GLN A 1 201 ? -5.841 15.422 21.810 1.00 87.19 201 GLN A N 1
ATOM 1454 C CA . GLN A 1 201 ? -5.425 16.745 21.329 1.00 87.19 201 GLN A CA 1
ATOM 1455 C C . GLN A 1 201 ? -5.659 16.939 19.825 1.00 87.19 201 GLN A C 1
ATOM 1457 O O . GLN A 1 201 ? -5.441 18.035 19.298 1.00 87.19 201 GLN A O 1
ATOM 1462 N N . VAL A 1 202 ? -6.109 15.897 19.121 1.00 91.38 202 VAL A N 1
ATOM 1463 C CA . VAL A 1 202 ? -6.449 15.975 17.700 1.00 91.38 202 VAL A CA 1
ATOM 1464 C C . VAL A 1 202 ? -7.731 16.788 17.526 1.00 91.38 202 VAL A C 1
ATOM 1466 O O . VAL A 1 202 ? -8.767 16.498 18.116 1.00 91.38 202 VAL A O 1
ATOM 1469 N N . LYS A 1 203 ? -7.669 17.820 16.682 1.00 94.88 203 LYS A N 1
ATOM 1470 C CA . LYS A 1 203 ? -8.739 18.820 16.512 1.00 94.88 203 LYS A CA 1
ATOM 1471 C C . LYS A 1 203 ? -9.827 18.405 15.522 1.00 94.88 203 LYS A C 1
ATOM 1473 O O . LYS A 1 203 ? -10.859 19.065 15.436 1.00 94.88 203 LYS A O 1
ATOM 1478 N N . GLY A 1 204 ? -9.582 17.357 14.741 1.00 94.50 204 GLY A N 1
ATOM 1479 C CA . GLY A 1 204 ? -10.477 16.863 13.698 1.00 94.50 204 GLY A CA 1
ATOM 1480 C C . GLY A 1 204 ? -9.706 16.310 12.503 1.00 94.50 204 GLY A C 1
ATOM 1481 O O . GLY A 1 204 ? -8.494 16.115 12.579 1.00 94.50 204 GLY A O 1
ATOM 1482 N N . ALA A 1 205 ? -10.407 16.090 11.392 1.00 96.44 205 ALA A N 1
ATOM 1483 C CA . ALA A 1 205 ? -9.834 15.623 10.133 1.00 96.44 205 ALA A CA 1
ATOM 1484 C C . ALA A 1 205 ? -10.120 16.610 8.997 1.00 96.44 205 ALA A C 1
ATOM 1486 O O . ALA A 1 205 ? -11.176 17.244 8.971 1.00 96.44 205 ALA A O 1
ATOM 1487 N N . VAL A 1 206 ? -9.177 16.739 8.067 1.00 95.75 206 VAL A N 1
ATOM 1488 C CA . VAL A 1 206 ? -9.234 17.682 6.946 1.00 95.75 206 VAL A CA 1
ATOM 1489 C C . VAL A 1 206 ? -8.764 16.983 5.673 1.00 95.75 206 VAL A C 1
ATOM 1491 O O . VAL A 1 206 ? -7.802 16.212 5.694 1.00 95.75 206 VAL A O 1
ATOM 1494 N N . LEU A 1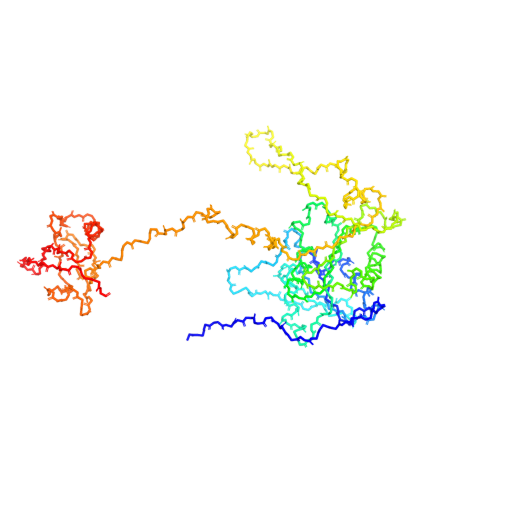 207 ? -9.443 17.266 4.559 1.00 96.38 207 LEU A N 1
ATOM 1495 C CA . LEU A 1 207 ? -8.953 16.886 3.238 1.00 96.38 207 LEU A CA 1
ATOM 1496 C C . LEU A 1 207 ? -7.782 17.786 2.863 1.00 96.38 207 LEU A C 1
ATOM 1498 O O . LEU A 1 207 ? -7.944 19.005 2.818 1.00 96.38 207 LEU A O 1
ATOM 1502 N N . ALA A 1 208 ? -6.630 17.189 2.591 1.00 92.25 208 ALA A N 1
ATOM 1503 C CA . ALA A 1 208 ? -5.416 17.923 2.274 1.00 92.25 208 ALA A CA 1
ATOM 1504 C C . ALA A 1 208 ? -4.666 17.227 1.131 1.00 92.25 208 ALA A C 1
ATOM 1506 O O . ALA A 1 208 ? -4.481 16.007 1.186 1.00 92.25 208 ALA A O 1
ATOM 1507 N N . PRO A 1 209 ? -4.230 17.956 0.088 1.00 90.38 209 PRO A N 1
ATOM 1508 C CA . PRO A 1 209 ? -3.293 17.406 -0.876 1.00 90.38 209 PRO A CA 1
ATOM 1509 C C . PRO A 1 209 ? -1.960 17.071 -0.197 1.00 90.38 209 PRO A C 1
ATOM 1511 O O . PRO A 1 209 ? -1.587 17.645 0.828 1.00 90.38 209 PRO A O 1
ATOM 1514 N N . ARG A 1 210 ? -1.233 16.130 -0.796 1.00 86.00 210 ARG A N 1
ATOM 1515 C CA . ARG A 1 210 ? 0.124 15.767 -0.380 1.00 86.00 210 ARG A CA 1
ATOM 1516 C C . ARG A 1 210 ? 1.082 16.924 -0.626 1.00 86.00 210 ARG A C 1
ATOM 1518 O O . ARG A 1 210 ? 1.090 17.455 -1.736 1.00 86.00 210 ARG A O 1
ATOM 1525 N N . ALA A 1 211 ? 1.944 17.224 0.340 1.00 82.31 211 ALA A N 1
ATOM 1526 C CA . ALA A 1 211 ? 3.110 18.051 0.063 1.00 82.31 211 ALA A CA 1
ATOM 1527 C C . ALA A 1 211 ? 4.075 17.314 -0.882 1.00 82.31 211 ALA A C 1
ATOM 1529 O O . ALA A 1 211 ? 4.482 16.183 -0.619 1.00 82.31 211 ALA A O 1
ATOM 1530 N N . ASN A 1 212 ? 4.449 17.964 -1.984 1.00 72.12 212 ASN A N 1
ATOM 1531 C CA . ASN A 1 212 ? 5.420 17.451 -2.952 1.00 72.12 212 ASN A CA 1
ATOM 1532 C C . ASN A 1 212 ? 6.796 18.077 -2.692 1.00 72.12 212 ASN A C 1
ATOM 1534 O O . ASN A 1 212 ? 7.244 18.944 -3.448 1.00 72.12 212 ASN A O 1
ATOM 1538 N N . ARG A 1 213 ? 7.407 17.725 -1.556 1.00 65.94 213 ARG A N 1
ATOM 1539 C CA . ARG A 1 213 ? 8.759 18.172 -1.209 1.00 65.94 213 ARG A CA 1
ATOM 1540 C C . ARG A 1 213 ? 9.612 17.030 -0.702 1.00 65.94 213 ARG A C 1
ATOM 1542 O O . ARG A 1 213 ? 9.293 16.418 0.324 1.00 65.94 213 ARG A O 1
ATOM 1549 N N . PHE A 1 214 ? 10.720 16.814 -1.405 1.00 55.66 214 PHE A N 1
ATOM 1550 C CA . PHE A 1 214 ? 11.748 15.892 -0.976 1.00 55.66 214 PHE A CA 1
ATOM 1551 C C . PHE A 1 214 ? 12.304 16.454 0.311 1.00 55.66 214 PHE A C 1
ATOM 1553 O O . PHE A 1 214 ? 12.468 17.663 0.471 1.00 55.66 214 PHE A O 1
ATOM 1560 N N . VAL A 1 215 ? 12.517 15.561 1.261 1.00 55.06 215 VAL A N 1
ATOM 1561 C CA . VAL A 1 215 ? 13.205 15.889 2.496 1.00 55.06 215 VAL A CA 1
ATOM 1562 C C . VAL A 1 215 ? 14.505 16.598 2.096 1.00 55.06 215 VAL A C 1
ATOM 1564 O O . VAL A 1 215 ? 15.329 15.938 1.457 1.00 55.06 215 VAL A O 1
ATOM 1567 N N . ASP A 1 216 ? 14.703 17.896 2.396 1.00 54.34 216 ASP A N 1
ATOM 1568 C CA . ASP A 1 216 ? 16.032 18.482 2.163 1.00 54.34 216 ASP A CA 1
ATOM 1569 C C . ASP A 1 216 ? 16.973 17.819 3.159 1.00 54.34 216 ASP A C 1
ATOM 1571 O O . ASP A 1 216 ? 17.017 18.112 4.355 1.00 54.34 216 ASP A O 1
ATOM 1575 N N . ALA A 1 217 ? 17.667 16.821 2.644 1.00 56.94 217 ALA A N 1
ATOM 1576 C CA . ALA A 1 217 ? 18.540 15.970 3.397 1.00 56.94 217 ALA A CA 1
ATOM 1577 C C . ALA A 1 217 ? 19.960 16.489 3.248 1.00 56.94 217 ALA A C 1
ATOM 1579 O O . ALA A 1 217 ? 20.511 16.533 2.148 1.00 56.94 217 ALA A O 1
ATOM 1580 N N . VAL A 1 218 ? 20.583 16.841 4.366 1.00 59.88 218 VAL A N 1
ATOM 1581 C CA . VAL A 1 218 ? 22.011 17.155 4.380 1.00 59.88 218 VAL A CA 1
ATOM 1582 C C . VAL A 1 218 ? 22.780 15.869 4.632 1.00 59.88 218 VAL A C 1
ATOM 1584 O O . VAL A 1 218 ? 22.737 15.338 5.735 1.00 59.88 218 VAL A O 1
ATOM 1587 N N . ALA A 1 219 ? 23.500 15.378 3.625 1.00 61.62 219 ALA A N 1
ATOM 1588 C CA . ALA A 1 219 ? 24.459 14.298 3.812 1.00 61.62 219 ALA A CA 1
ATOM 1589 C C . ALA A 1 219 ? 25.728 14.846 4.492 1.00 61.62 219 ALA A C 1
ATOM 1591 O O . ALA A 1 219 ? 26.518 15.559 3.874 1.00 61.62 219 ALA A O 1
ATOM 1592 N N . GLU A 1 220 ? 25.927 14.517 5.766 1.00 63.59 220 GLU A N 1
ATOM 1593 C CA . GLU A 1 220 ? 27.164 14.809 6.505 1.00 63.59 220 GLU A CA 1
ATOM 1594 C C . GLU A 1 220 ? 28.097 13.587 6.456 1.00 63.59 220 GLU A C 1
ATOM 1596 O O . GLU A 1 220 ? 27.643 12.471 6.704 1.00 63.59 220 GLU A O 1
ATOM 1601 N N . LYS A 1 221 ? 29.385 13.785 6.132 1.00 64.25 221 LYS A N 1
ATOM 1602 C CA . LYS A 1 221 ? 30.426 12.744 6.244 1.00 64.25 221 LYS A CA 1
ATOM 1603 C C . LYS A 1 221 ? 30.817 12.522 7.706 1.00 64.25 221 LYS A C 1
ATOM 1605 O O . LYS A 1 221 ? 30.870 13.489 8.467 1.00 64.25 221 LYS A O 1
ATOM 1610 N N . ASP A 1 222 ? 31.214 11.298 8.056 1.00 60.81 222 ASP A N 1
ATOM 1611 C CA . ASP A 1 222 ? 31.951 11.052 9.300 1.00 60.81 222 ASP A CA 1
ATOM 1612 C C . ASP A 1 222 ? 33.311 11.776 9.262 1.00 60.81 222 ASP A C 1
ATOM 1614 O O . ASP A 1 222 ? 34.087 11.662 8.309 1.00 60.81 222 ASP A O 1
ATOM 1618 N N . GLY A 1 223 ? 33.578 12.584 10.287 1.00 56.25 223 GLY A N 1
ATOM 1619 C CA . GLY A 1 223 ? 34.706 13.511 10.340 1.00 56.25 223 GLY A CA 1
ATOM 1620 C C . GLY A 1 223 ? 36.061 12.870 10.647 1.00 56.25 223 GLY A C 1
ATOM 1621 O O . GLY A 1 223 ? 37.062 13.583 10.627 1.00 56.25 223 GLY A O 1
ATOM 1622 N N . GLN A 1 224 ? 36.124 11.567 10.949 1.00 64.19 224 GLN A N 1
ATOM 1623 C CA . GLN A 1 2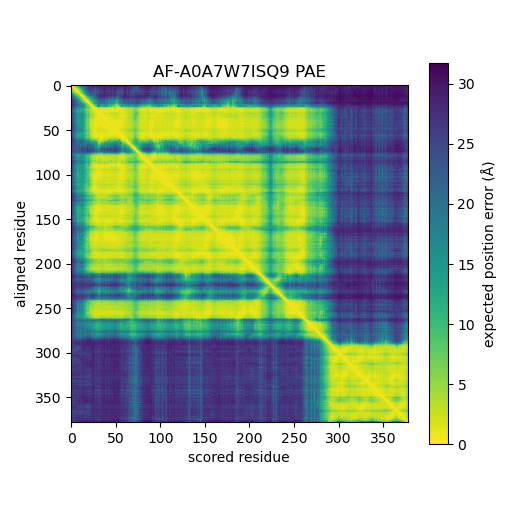24 ? 37.370 10.916 11.383 1.00 64.19 224 GLN A CA 1
ATOM 1624 C C . GLN A 1 224 ? 38.222 10.341 10.240 1.00 64.19 224 GLN A C 1
ATOM 1626 O O . GLN A 1 224 ? 39.448 10.395 10.326 1.00 64.19 224 GLN A O 1
ATOM 1631 N N . SER A 1 225 ? 37.612 9.822 9.172 1.00 65.25 225 SER A N 1
ATOM 1632 C CA . SER A 1 225 ? 38.323 9.104 8.098 1.00 65.25 225 SER A CA 1
ATOM 1633 C C . SER A 1 225 ? 38.459 9.902 6.795 1.00 65.25 225 SER A C 1
ATOM 1635 O O . SER A 1 225 ? 39.315 9.596 5.969 1.00 65.25 225 SER A O 1
ATOM 1637 N N . GLY A 1 226 ? 37.636 10.937 6.583 1.00 61.47 226 GLY A N 1
ATOM 1638 C CA . GLY A 1 226 ? 37.552 11.652 5.299 1.00 61.47 226 GLY A CA 1
ATOM 1639 C C . GLY A 1 226 ? 36.857 10.853 4.182 1.00 61.47 226 GLY A C 1
ATOM 1640 O O . GLY A 1 226 ?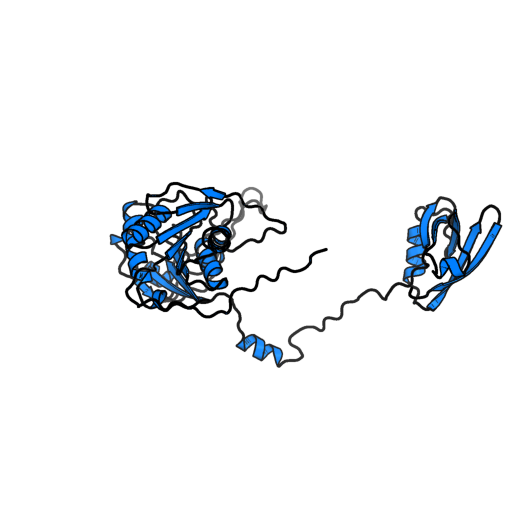 36.574 11.404 3.105 1.00 61.47 226 GLY A O 1
ATOM 1641 N N . GLU A 1 227 ? 36.520 9.590 4.451 1.00 64.44 227 GLU A N 1
ATOM 1642 C CA . GLU A 1 227 ? 35.801 8.685 3.564 1.00 64.44 227 GLU A CA 1
ATOM 1643 C C . GLU A 1 227 ? 34.284 8.757 3.787 1.00 64.44 227 GLU A C 1
ATOM 1645 O O . GLU A 1 227 ? 33.785 9.221 4.813 1.00 64.44 227 GLU A O 1
ATOM 1650 N N . TRP A 1 228 ? 33.520 8.333 2.780 1.00 66.06 228 TRP A N 1
ATOM 1651 C CA . TRP A 1 228 ? 32.068 8.196 2.890 1.00 66.06 228 TRP A CA 1
ATOM 1652 C C . TRP A 1 228 ? 31.732 6.879 3.605 1.00 66.06 228 TRP A C 1
ATOM 1654 O O . TRP A 1 228 ? 31.302 5.924 2.968 1.00 66.06 228 TRP A O 1
ATOM 1664 N N . GLU A 1 229 ? 31.960 6.809 4.917 1.00 60.97 229 GLU A N 1
ATOM 1665 C CA . GLU A 1 229 ? 31.632 5.614 5.716 1.00 60.97 229 GLU A CA 1
ATOM 1666 C C . GLU A 1 229 ? 30.184 5.639 6.219 1.00 60.97 229 GLU A C 1
ATOM 1668 O O . GLU A 1 229 ? 29.503 4.615 6.240 1.00 60.97 229 GLU A O 1
ATOM 1673 N N . THR A 1 230 ? 29.681 6.824 6.573 1.00 58.44 230 THR A N 1
ATOM 1674 C CA . THR A 1 230 ? 28.290 7.045 6.976 1.00 58.44 230 THR A CA 1
ATOM 1675 C C . THR A 1 230 ? 27.777 8.375 6.424 1.00 58.44 230 THR A C 1
ATOM 1677 O O . THR A 1 230 ? 28.548 9.301 6.167 1.00 58.44 230 THR A O 1
ATOM 1680 N N . TRP A 1 231 ? 26.465 8.456 6.206 1.00 62.41 231 TRP A N 1
ATOM 1681 C CA . TRP A 1 231 ? 25.748 9.696 5.920 1.00 62.41 231 TRP A CA 1
ATOM 1682 C C . TRP A 1 231 ? 24.412 9.654 6.659 1.00 62.41 231 TRP A C 1
ATOM 1684 O O . TRP A 1 231 ? 23.785 8.599 6.760 1.00 62.41 231 TRP A O 1
ATOM 1694 N N . THR A 1 232 ? 23.985 10.787 7.210 1.00 62.56 232 THR A N 1
ATOM 1695 C CA . THR A 1 232 ? 22.704 10.888 7.922 1.00 62.56 232 THR A CA 1
ATOM 1696 C C . THR A 1 232 ? 21.725 11.701 7.095 1.00 62.56 232 THR A C 1
ATOM 1698 O O . THR A 1 232 ? 22.053 12.801 6.675 1.00 62.56 232 THR A O 1
ATOM 1701 N N . LEU A 1 233 ? 20.509 11.193 6.902 1.00 62.78 233 LEU A N 1
ATOM 1702 C CA . LEU A 1 233 ? 19.407 11.960 6.329 1.00 62.78 233 LEU A CA 1
ATOM 1703 C C . LEU A 1 233 ? 18.666 12.674 7.470 1.00 62.78 233 LEU A C 1
ATOM 1705 O O . LEU A 1 233 ? 18.010 12.021 8.281 1.00 62.78 233 LEU A O 1
ATOM 1709 N N . LYS A 1 234 ? 18.787 14.002 7.565 1.00 58.25 234 LYS A N 1
ATOM 1710 C CA . LYS A 1 234 ? 18.013 14.807 8.525 1.00 58.25 234 LYS A CA 1
ATOM 1711 C C . LYS A 1 234 ? 16.735 15.311 7.851 1.00 58.25 234 LYS A C 1
ATOM 1713 O O . LYS A 1 234 ? 16.846 15.944 6.804 1.00 58.25 234 LYS A O 1
ATOM 1718 N N . PRO A 1 235 ? 15.543 15.069 8.422 1.00 57.53 235 PRO A N 1
ATOM 1719 C CA . PRO A 1 235 ? 14.330 15.711 7.949 1.00 57.53 235 PRO A CA 1
ATOM 1720 C C . PRO A 1 235 ? 14.389 17.223 8.143 1.00 57.53 235 PRO A C 1
ATOM 1722 O O . PRO A 1 235 ? 14.749 17.673 9.233 1.00 57.53 235 PRO A O 1
ATOM 1725 N N . LEU A 1 236 ? 13.998 18.011 7.137 1.00 53.09 236 LEU A N 1
ATOM 1726 C CA . LEU A 1 236 ? 13.666 19.410 7.396 1.00 53.09 236 LEU A CA 1
ATOM 1727 C C . LEU A 1 236 ? 12.467 19.505 8.334 1.00 53.09 236 LEU A C 1
ATOM 1729 O O . LEU A 1 236 ? 11.529 18.708 8.273 1.00 53.09 236 LEU A O 1
ATOM 1733 N N . GLY A 1 237 ? 12.508 20.511 9.203 1.00 53.62 237 GLY A N 1
ATOM 1734 C CA . GLY A 1 237 ? 11.409 20.826 10.101 1.00 53.62 237 GLY A CA 1
ATOM 1735 C C . GLY A 1 237 ? 10.138 21.226 9.347 1.00 53.62 237 GLY A C 1
ATOM 1736 O O . GLY A 1 237 ? 10.167 21.742 8.235 1.00 53.62 237 GLY A O 1
ATOM 1737 N N . ILE A 1 238 ? 9.000 21.045 10.016 1.00 56.97 238 ILE A N 1
ATOM 1738 C CA . ILE A 1 238 ? 7.644 21.316 9.510 1.00 56.97 238 ILE A CA 1
ATOM 1739 C C . ILE A 1 238 ? 7.423 22.805 9.137 1.00 56.97 238 ILE A C 1
ATOM 1741 O O . ILE A 1 238 ? 6.449 23.143 8.468 1.00 56.97 238 ILE A O 1
ATOM 1745 N N . SER A 1 239 ? 8.333 23.706 9.529 1.00 54.09 239 SER A N 1
ATOM 1746 C CA . SER A 1 239 ? 8.240 25.164 9.352 1.00 54.09 239 SER A CA 1
ATOM 1747 C C . SER A 1 239 ? 8.185 25.651 7.901 1.00 54.09 239 SER A C 1
ATOM 1749 O O . SER A 1 239 ? 7.918 26.828 7.678 1.00 54.09 239 SER A O 1
ATOM 1751 N N . GLU A 1 240 ? 8.424 24.777 6.925 1.00 61.28 240 GLU A N 1
ATOM 1752 C CA . GLU A 1 240 ? 8.389 25.121 5.501 1.00 61.28 240 GLU A CA 1
ATOM 1753 C C . GLU A 1 240 ? 7.181 24.542 4.747 1.00 61.28 240 GLU A C 1
ATOM 1755 O O . GLU A 1 240 ? 7.105 24.680 3.525 1.00 61.28 240 GLU A O 1
ATOM 1760 N N . ALA A 1 241 ? 6.234 23.901 5.440 1.00 70.19 241 ALA A N 1
ATOM 1761 C CA . ALA A 1 241 ? 5.074 23.282 4.805 1.00 70.19 241 ALA A CA 1
ATOM 1762 C C . ALA A 1 241 ? 4.165 24.318 4.110 1.00 70.19 241 ALA A C 1
ATOM 1764 O O . ALA A 1 241 ? 3.903 25.402 4.639 1.00 70.19 241 ALA A O 1
ATOM 1765 N N . THR A 1 242 ? 3.670 23.988 2.912 1.00 81.44 242 THR A N 1
ATOM 1766 C CA . THR A 1 242 ? 2.747 24.859 2.172 1.00 81.44 242 THR A CA 1
ATOM 1767 C C . THR A 1 242 ? 1.381 24.862 2.875 1.00 81.44 242 THR A C 1
ATOM 1769 O O . THR A 1 242 ? 0.868 23.786 3.195 1.00 81.44 242 THR A O 1
ATOM 1772 N N . PRO A 1 243 ? 0.750 26.031 3.101 1.00 87.31 243 PRO A N 1
ATOM 1773 C CA . PRO A 1 243 ? -0.563 26.102 3.739 1.00 87.31 243 PRO A CA 1
ATOM 1774 C C . PRO A 1 243 ? -1.603 25.209 3.056 1.00 87.31 243 PRO A C 1
ATOM 1776 O O . PRO A 1 243 ? -1.805 25.304 1.846 1.00 87.31 243 PRO A O 1
ATOM 1779 N N . GLY A 1 244 ? -2.289 24.376 3.842 1.00 88.00 244 GLY A N 1
ATOM 1780 C CA . GLY A 1 244 ? -3.334 23.476 3.351 1.00 88.00 244 GLY A CA 1
ATOM 1781 C C . GLY A 1 244 ? -2.852 22.111 2.852 1.00 88.00 244 GLY A C 1
ATOM 1782 O O . GLY A 1 244 ? -3.698 21.251 2.617 1.00 88.00 244 GLY A O 1
ATOM 1783 N N . GLU A 1 245 ? -1.543 21.875 2.725 1.00 90.62 245 GLU A N 1
ATOM 1784 C CA . GLU A 1 245 ? -1.002 20.537 2.457 1.00 90.62 245 GLU A CA 1
ATOM 1785 C C . GLU A 1 245 ? -0.982 19.676 3.728 1.00 90.62 245 GLU A C 1
ATOM 1787 O O . GLU A 1 245 ? -1.021 20.180 4.855 1.00 90.62 245 GLU A O 1
ATOM 1792 N N . ASP A 1 246 ? -0.914 18.357 3.545 1.00 90.06 246 ASP A N 1
ATOM 1793 C CA . ASP A 1 246 ? -0.999 17.363 4.616 1.00 90.06 246 ASP A CA 1
ATOM 1794 C C . ASP A 1 246 ? -0.059 17.647 5.800 1.00 90.06 246 ASP A C 1
ATOM 1796 O O . ASP A 1 246 ? -0.508 17.659 6.946 1.00 90.06 246 ASP A O 1
ATOM 1800 N N . MET A 1 247 ? 1.209 17.966 5.539 1.00 87.44 247 MET A N 1
ATOM 1801 C CA . MET A 1 247 ? 2.197 18.292 6.575 1.00 87.44 247 MET A CA 1
ATOM 1802 C C . MET A 1 247 ? 1.831 19.544 7.393 1.00 87.44 247 MET A C 1
ATOM 1804 O O . MET A 1 247 ? 1.993 19.553 8.615 1.00 87.44 247 MET A O 1
ATOM 1808 N N . GLU A 1 248 ? 1.311 20.595 6.752 1.00 89.62 248 GLU A N 1
ATOM 1809 C CA . GLU A 1 248 ? 0.922 21.838 7.436 1.00 89.62 248 GLU A CA 1
ATOM 1810 C C . GLU A 1 248 ? -0.339 21.632 8.278 1.00 89.62 248 GLU A C 1
ATOM 1812 O O . GLU A 1 248 ? -0.390 22.016 9.449 1.00 89.62 248 GLU A O 1
ATOM 1817 N N . VAL A 1 249 ? -1.335 20.953 7.713 1.00 91.62 249 VAL A N 1
ATOM 1818 C CA . VAL A 1 249 ? -2.589 20.605 8.389 1.00 91.62 249 VAL A CA 1
ATOM 1819 C C . VAL A 1 249 ? -2.314 19.743 9.627 1.00 91.62 249 VAL A C 1
ATOM 1821 O O . VAL A 1 249 ? -2.862 20.005 10.704 1.00 91.62 249 VAL A O 1
ATOM 1824 N N . MET A 1 250 ? -1.401 18.776 9.513 1.00 91.06 250 MET A N 1
ATOM 1825 C CA . MET A 1 250 ? -0.951 17.953 10.637 1.00 91.06 250 MET A CA 1
ATOM 1826 C C . MET A 1 250 ? -0.222 18.767 11.706 1.00 91.06 250 MET A C 1
ATOM 1828 O O . MET A 1 250 ? -0.488 18.577 12.893 1.00 91.06 250 MET A O 1
ATOM 1832 N N . SER A 1 251 ? 0.619 19.731 11.316 1.00 89.50 251 SER A N 1
ATOM 1833 C CA . SER A 1 251 ? 1.294 20.644 12.255 1.00 89.50 251 SER A CA 1
ATOM 1834 C C . SER A 1 251 ? 0.315 21.438 13.129 1.00 89.50 251 SER A C 1
ATOM 1836 O O . SER A 1 251 ? 0.605 21.784 14.274 1.00 89.50 251 SER A O 1
ATOM 1838 N N . ARG A 1 252 ? -0.893 21.684 12.609 1.00 91.62 252 ARG A N 1
ATOM 1839 C CA . ARG A 1 252 ? -1.978 22.375 13.313 1.00 91.62 252 ARG A CA 1
ATOM 1840 C C . ARG A 1 252 ? -2.833 21.451 14.174 1.00 91.62 252 ARG A C 1
ATOM 1842 O O . ARG A 1 252 ? -3.731 21.951 14.859 1.00 91.62 252 ARG A O 1
ATOM 1849 N N . GLY A 1 253 ? -2.542 20.153 14.185 1.00 92.81 253 GLY A N 1
ATOM 1850 C CA . GLY A 1 253 ? -3.207 19.139 14.997 1.00 92.81 253 GLY A CA 1
ATOM 1851 C C . GLY A 1 253 ? -4.444 18.515 14.353 1.00 92.81 253 GLY A C 1
ATOM 1852 O O . GLY A 1 253 ? -5.332 18.066 15.074 1.00 92.81 253 GLY A O 1
ATOM 1853 N N . PHE A 1 254 ? -4.529 18.498 13.022 1.00 95.75 254 PHE A N 1
ATOM 1854 C CA . PHE A 1 254 ? -5.592 17.807 12.286 1.00 95.75 254 PHE A CA 1
ATOM 1855 C C . PHE A 1 254 ? -5.077 16.507 11.656 1.00 95.75 254 PHE A C 1
ATOM 1857 O O . PHE A 1 254 ? -3.918 16.410 11.264 1.00 95.75 254 PHE A O 1
ATOM 1864 N N . ILE A 1 255 ? -5.954 15.514 11.518 1.00 96.25 255 ILE A N 1
ATOM 1865 C CA . ILE A 1 255 ? -5.716 14.328 10.687 1.00 96.25 255 ILE A CA 1
ATOM 1866 C C . ILE A 1 255 ? -5.777 14.764 9.222 1.00 96.25 255 ILE A C 1
ATOM 1868 O O . ILE A 1 255 ? -6.786 15.327 8.791 1.00 96.25 255 ILE A O 1
ATOM 1872 N N . ALA A 1 256 ? -4.729 14.484 8.453 1.00 95.44 256 ALA A N 1
ATOM 1873 C CA . ALA A 1 256 ? -4.729 14.716 7.015 1.00 95.44 256 ALA A CA 1
ATOM 1874 C C . ALA A 1 256 ? -5.301 13.497 6.284 1.00 95.44 256 ALA A C 1
ATOM 1876 O O . ALA A 1 256 ? -4.853 12.366 6.491 1.00 95.44 256 ALA A O 1
ATOM 1877 N N . VAL A 1 257 ? -6.284 13.733 5.417 1.00 97.12 257 VAL A N 1
ATOM 1878 C CA . VAL A 1 257 ? -6.899 12.711 4.566 1.00 97.12 257 VAL A CA 1
ATOM 1879 C C . VAL A 1 257 ? -6.722 13.115 3.106 1.00 97.12 257 VAL A C 1
ATOM 1881 O O . VAL A 1 257 ? -7.073 14.227 2.719 1.00 97.12 257 VAL A O 1
ATOM 1884 N N . ALA A 1 258 ? -6.196 12.210 2.286 1.00 94.50 258 ALA A N 1
ATOM 1885 C CA . ALA A 1 258 ? -5.963 12.446 0.865 1.00 94.50 258 ALA A CA 1
ATOM 1886 C C . ALA A 1 258 ? -6.504 11.288 0.022 1.00 94.50 258 ALA A C 1
ATOM 1888 O O . ALA A 1 258 ? -6.415 10.125 0.416 1.00 94.50 258 ALA A O 1
ATOM 1889 N N . THR A 1 259 ? -7.038 11.604 -1.155 1.00 94.06 259 THR A N 1
ATOM 1890 C CA . THR A 1 259 ? -7.356 10.620 -2.196 1.00 94.06 259 THR A CA 1
ATOM 1891 C C . THR A 1 259 ? -6.172 10.491 -3.146 1.00 94.06 259 THR A C 1
ATOM 1893 O O . THR A 1 259 ? -5.627 11.494 -3.603 1.00 94.06 259 THR A O 1
ATOM 1896 N N . MET A 1 260 ? -5.807 9.262 -3.477 1.00 90.81 260 MET A N 1
ATOM 1897 C CA . MET A 1 260 ? -4.701 8.901 -4.355 1.00 90.81 260 MET A CA 1
ATOM 1898 C C . MET A 1 260 ? -5.223 8.010 -5.486 1.00 90.81 260 MET A C 1
ATOM 1900 O O . MET A 1 260 ? -6.228 7.326 -5.315 1.00 90.81 260 MET A O 1
ATOM 1904 N N . ARG A 1 261 ? -4.517 7.962 -6.617 1.00 90.62 261 ARG A N 1
ATOM 1905 C CA . ARG A 1 261 ? -4.818 7.071 -7.749 1.00 90.62 261 ARG A CA 1
ATOM 1906 C C . ARG A 1 261 ? -3.648 6.123 -8.005 1.00 90.62 261 ARG A C 1
ATOM 1908 O O . ARG A 1 261 ? -2.484 6.512 -7.895 1.00 90.62 261 ARG A O 1
ATOM 1915 N N . VAL A 1 262 ? -3.928 4.863 -8.343 1.00 87.44 262 VAL A N 1
ATOM 1916 C CA . VAL A 1 262 ? -2.885 3.923 -8.781 1.00 87.44 262 VAL A CA 1
ATOM 1917 C C . VAL A 1 262 ? -2.348 4.354 -10.146 1.00 87.44 262 VAL A C 1
ATOM 1919 O O . VAL A 1 262 ? -2.996 4.172 -11.172 1.00 87.44 262 VAL A O 1
ATOM 1922 N N . GLY A 1 263 ? -1.123 4.877 -10.128 1.00 73.69 263 GLY A N 1
ATOM 1923 C CA . GLY A 1 263 ? -0.286 5.109 -11.304 1.00 73.69 263 GLY A CA 1
ATOM 1924 C C . GLY A 1 263 ? -0.221 6.571 -11.741 1.00 73.69 263 GLY A C 1
ATOM 1925 O O . GLY A 1 263 ? -1.199 7.304 -11.645 1.00 73.69 263 GLY A O 1
ATOM 1926 N N . ASP A 1 264 ? 0.932 6.951 -12.287 1.00 61.84 264 ASP A N 1
ATOM 1927 C CA . ASP A 1 264 ? 1.199 8.263 -12.891 1.00 61.84 264 ASP A CA 1
ATOM 1928 C C . ASP A 1 264 ? 0.886 8.227 -14.397 1.00 61.84 264 ASP A C 1
ATOM 1930 O O . ASP A 1 264 ? 1.650 8.695 -15.242 1.00 61.84 264 ASP A O 1
ATOM 1934 N N . MET A 1 265 ? -0.217 7.568 -14.764 1.00 57.59 265 MET A N 1
ATOM 1935 C CA . MET A 1 265 ? -0.636 7.436 -16.158 1.00 57.59 265 MET A CA 1
ATOM 1936 C C . MET A 1 265 ? -1.215 8.774 -16.623 1.00 57.59 265 MET A C 1
ATOM 1938 O O . MET A 1 265 ? -2.429 8.964 -16.664 1.00 57.59 265 MET A O 1
ATOM 1942 N N . GLU A 1 266 ? -0.339 9.713 -16.978 1.00 70.50 266 GLU A N 1
ATOM 1943 C CA . GLU A 1 266 ? -0.707 10.978 -17.612 1.00 70.50 266 GLU A CA 1
ATOM 1944 C C . GLU A 1 266 ? -1.124 10.713 -19.067 1.00 70.50 266 GLU A C 1
ATOM 1946 O O . GLU A 1 266 ? -0.424 11.075 -20.013 1.00 70.50 266 GLU A O 1
ATOM 1951 N N . LEU A 1 267 ? -2.262 10.032 -19.256 1.00 70.94 267 LEU A N 1
ATOM 1952 C CA . LEU A 1 267 ? -2.775 9.626 -20.568 1.00 70.94 267 LEU A CA 1
ATOM 1953 C C . LEU A 1 267 ? -2.871 10.817 -21.528 1.00 70.94 267 LEU A C 1
ATOM 1955 O O . LEU A 1 267 ? -2.505 10.691 -22.696 1.00 70.94 267 LEU A O 1
ATOM 1959 N N . ASP A 1 268 ? -3.267 11.985 -21.023 1.00 78.75 268 ASP A N 1
ATOM 1960 C CA . ASP A 1 268 ? -3.344 13.219 -21.804 1.00 78.75 268 ASP A CA 1
ATOM 1961 C C . ASP A 1 268 ? -1.963 13.709 -22.256 1.00 78.75 268 ASP A C 1
ATOM 1963 O O . ASP A 1 268 ? -1.780 14.081 -23.420 1.00 78.75 268 ASP A O 1
ATOM 1967 N N . ARG A 1 269 ? -0.958 13.653 -21.372 1.00 81.50 269 ARG A N 1
ATOM 1968 C CA . ARG A 1 269 ? 0.427 13.996 -21.719 1.00 81.50 269 ARG A CA 1
ATOM 1969 C C . ARG A 1 269 ? 1.006 12.992 -22.706 1.00 81.50 269 ARG A C 1
ATOM 1971 O O . ARG A 1 269 ? 1.637 13.401 -23.676 1.00 81.50 269 ARG A O 1
ATOM 1978 N N . MET A 1 270 ? 0.753 11.701 -22.509 1.00 81.12 270 MET A N 1
ATOM 1979 C CA . MET A 1 270 ? 1.166 10.645 -23.433 1.00 81.12 270 MET A CA 1
ATOM 1980 C C . MET A 1 270 ? 0.530 10.823 -24.811 1.00 81.12 270 MET A C 1
ATOM 1982 O O . MET A 1 270 ? 1.230 10.753 -25.818 1.00 81.12 270 MET A O 1
ATOM 1986 N N . ALA A 1 271 ? -0.766 11.134 -24.878 1.00 84.31 271 ALA A N 1
ATOM 1987 C CA . ALA A 1 271 ? -1.454 11.427 -26.131 1.00 84.31 271 ALA A CA 1
ATOM 1988 C C . ALA A 1 271 ? -0.901 12.691 -26.808 1.00 84.31 271 ALA A C 1
ATOM 1990 O O . ALA A 1 271 ? -0.790 12.737 -28.034 1.00 84.31 271 ALA A O 1
ATOM 1991 N N . ALA A 1 272 ? -0.536 13.718 -26.032 1.00 87.31 272 ALA A N 1
ATOM 1992 C CA . ALA A 1 272 ? 0.113 14.920 -26.549 1.00 87.31 272 ALA A CA 1
ATOM 1993 C C . ALA A 1 272 ? 1.511 14.640 -27.113 1.00 87.31 272 ALA A C 1
ATOM 1995 O O . ALA A 1 272 ? 1.839 15.118 -28.199 1.00 87.31 272 ALA A O 1
ATOM 1996 N N . LEU A 1 273 ? 2.305 13.831 -26.414 1.00 88.69 273 LEU A N 1
ATOM 1997 C CA . LEU A 1 273 ? 3.638 13.409 -26.832 1.00 88.69 273 LEU A CA 1
ATOM 1998 C C . LEU A 1 273 ? 3.600 12.496 -28.067 1.00 88.69 273 LEU A C 1
ATOM 2000 O O . LEU A 1 273 ? 4.394 12.684 -28.981 1.00 88.69 273 LEU A O 1
ATOM 2004 N N . ALA A 1 274 ? 2.637 11.576 -28.157 1.00 85.56 274 ALA A N 1
ATOM 2005 C CA . ALA A 1 274 ? 2.491 10.660 -29.291 1.00 85.56 274 ALA A CA 1
ATOM 2006 C C . ALA A 1 274 ? 2.182 11.362 -30.628 1.00 85.56 274 ALA A C 1
ATOM 2008 O O . ALA A 1 274 ? 2.415 10.793 -31.691 1.00 85.56 274 ALA A O 1
ATOM 2009 N N . ARG A 1 275 ? 1.681 12.608 -30.603 1.00 88.12 275 ARG A N 1
ATOM 2010 C CA . ARG A 1 275 ? 1.452 13.419 -31.815 1.00 88.12 275 ARG A CA 1
ATOM 2011 C C . ARG A 1 275 ? 2.733 14.003 -32.418 1.00 88.12 275 ARG A C 1
ATOM 2013 O O . ARG A 1 275 ? 2.674 14.631 -33.472 1.00 88.12 275 ARG A O 1
ATOM 2020 N N . ARG A 1 276 ? 3.877 13.825 -31.762 1.00 90.62 276 ARG A N 1
ATOM 2021 C CA . ARG A 1 276 ? 5.171 14.353 -32.189 1.00 90.62 276 ARG A CA 1
ATOM 2022 C C . ARG A 1 276 ? 6.091 13.218 -32.644 1.00 90.62 276 ARG A C 1
ATOM 2024 O O . ARG A 1 276 ? 6.381 12.306 -31.878 1.00 90.62 276 ARG A O 1
ATOM 2031 N N . ALA A 1 277 ? 6.583 13.302 -33.880 1.00 71.88 277 ALA A N 1
ATOM 2032 C CA . ALA A 1 277 ? 7.453 12.284 -34.480 1.00 71.88 277 ALA A CA 1
ATOM 2033 C C . ALA A 1 277 ? 8.884 12.256 -33.899 1.00 71.88 277 ALA A C 1
ATOM 2035 O O . ALA A 1 277 ? 9.615 11.298 -34.124 1.00 71.88 277 ALA A O 1
ATOM 2036 N N . ASP A 1 278 ? 9.281 13.297 -33.163 1.00 85.56 278 ASP A N 1
ATOM 2037 C CA . ASP A 1 278 ? 10.630 13.528 -32.634 1.00 85.56 278 ASP A CA 1
ATOM 2038 C C . ASP A 1 278 ? 10.765 13.245 -31.127 1.00 85.56 278 ASP A C 1
ATOM 2040 O O . ASP A 1 278 ? 11.828 13.463 -30.553 1.00 85.56 278 ASP A O 1
ATOM 2044 N N . VAL A 1 279 ? 9.695 12.802 -30.457 1.00 88.50 279 VAL A N 1
ATOM 2045 C CA . VAL A 1 279 ? 9.687 12.663 -28.988 1.00 88.50 279 VAL A CA 1
ATOM 2046 C C . VAL A 1 279 ? 10.541 11.502 -28.491 1.00 88.50 279 VAL A C 1
ATOM 2048 O O . VAL A 1 279 ? 11.033 11.549 -27.365 1.00 88.50 279 VAL A O 1
ATOM 2051 N N . LEU A 1 280 ? 10.730 10.471 -29.313 1.00 84.69 280 LEU A N 1
ATOM 2052 C CA . LEU A 1 280 ? 11.561 9.320 -28.984 1.00 84.69 280 LEU A CA 1
ATOM 2053 C C . LEU A 1 280 ? 12.694 9.183 -30.004 1.00 84.69 280 LEU A C 1
ATOM 2055 O O . LEU A 1 280 ? 12.478 9.428 -31.193 1.00 84.69 280 LEU A O 1
ATOM 2059 N N . PRO A 1 281 ? 13.894 8.761 -29.571 1.00 80.62 281 PRO A N 1
ATOM 2060 C CA . PRO A 1 281 ? 14.961 8.441 -30.504 1.00 80.62 281 PRO A CA 1
ATOM 2061 C C . PRO A 1 281 ? 14.546 7.262 -31.393 1.00 80.62 281 PRO A C 1
ATOM 2063 O O . PRO A 1 281 ? 13.847 6.346 -30.954 1.00 80.62 281 PRO A O 1
ATOM 2066 N N . SER A 1 282 ? 15.024 7.244 -32.638 1.00 77.62 282 SER A N 1
ATOM 2067 C CA . SER A 1 282 ? 14.883 6.068 -33.494 1.00 77.62 282 SER A CA 1
ATOM 2068 C C . SER A 1 282 ? 15.617 4.884 -32.863 1.00 77.62 282 SER A C 1
ATOM 2070 O O . SER A 1 282 ? 16.842 4.913 -32.723 1.00 77.62 282 SER A O 1
ATOM 2072 N N . TRP A 1 283 ? 14.895 3.824 -32.511 1.00 72.56 283 TRP A N 1
ATOM 2073 C CA . TRP A 1 283 ? 15.511 2.571 -32.092 1.00 72.56 283 TRP A CA 1
ATOM 2074 C C . TRP A 1 283 ? 15.846 1.736 -33.328 1.00 72.56 283 TRP A C 1
ATOM 2076 O O . TRP A 1 283 ? 14.970 1.135 -33.944 1.00 72.56 283 TRP A O 1
ATOM 2086 N N . THR A 1 284 ? 17.126 1.719 -33.700 1.00 72.44 284 THR A N 1
ATOM 2087 C CA . THR A 1 284 ? 17.652 0.817 -34.732 1.00 72.44 284 THR A CA 1
ATOM 2088 C C . THR A 1 284 ? 18.702 -0.061 -34.063 1.00 72.44 284 THR A C 1
ATOM 2090 O O . THR A 1 284 ? 19.858 0.353 -33.960 1.00 72.44 284 THR A O 1
ATOM 2093 N N . PRO A 1 285 ? 18.330 -1.229 -33.510 1.00 64.94 285 PRO A N 1
ATOM 2094 C CA . PRO A 1 285 ? 19.318 -2.106 -32.910 1.00 64.94 285 PRO A CA 1
ATOM 2095 C C . PRO A 1 285 ? 20.295 -2.549 -34.003 1.00 64.94 285 PRO A C 1
ATOM 2097 O O . PRO A 1 285 ? 19.877 -3.010 -35.067 1.00 64.94 285 PRO A O 1
ATOM 2100 N N . ALA A 1 286 ? 21.597 -2.430 -33.741 1.00 60.56 286 ALA A N 1
ATOM 2101 C CA . ALA A 1 286 ? 22.623 -3.095 -34.535 1.00 60.56 286 ALA A CA 1
ATOM 2102 C C . ALA A 1 286 ? 22.548 -4.600 -34.242 1.00 60.56 286 ALA A C 1
ATOM 2104 O O . ALA A 1 286 ? 23.383 -5.165 -33.541 1.00 60.56 286 ALA A O 1
ATOM 2105 N N . LEU A 1 287 ? 21.486 -5.250 -34.717 1.00 59.38 287 LEU A N 1
ATOM 2106 C CA . LEU A 1 287 ? 21.447 -6.700 -34.791 1.00 59.38 287 LEU A CA 1
ATOM 2107 C C . LEU A 1 287 ? 22.609 -7.088 -35.703 1.00 59.38 287 LEU A C 1
ATOM 2109 O O . LEU A 1 287 ? 22.674 -6.618 -36.842 1.00 59.38 287 LEU A O 1
ATOM 2113 N N . ALA A 1 288 ? 23.557 -7.872 -35.179 1.00 56.88 288 ALA A N 1
ATOM 2114 C CA . ALA A 1 288 ? 24.655 -8.397 -35.976 1.00 56.88 288 ALA A CA 1
ATOM 2115 C C . ALA A 1 288 ? 24.075 -8.960 -37.279 1.00 56.88 288 ALA A C 1
ATOM 2117 O O . ALA A 1 288 ? 23.053 -9.656 -37.251 1.00 56.88 288 ALA A O 1
ATOM 2118 N N . ALA A 1 289 ? 24.687 -8.611 -38.415 1.00 59.25 289 ALA A N 1
ATOM 2119 C CA . ALA A 1 289 ? 24.266 -9.150 -39.699 1.00 59.25 289 ALA A CA 1
ATOM 2120 C C . ALA A 1 289 ? 24.149 -10.679 -39.560 1.00 59.25 289 ALA A C 1
ATOM 2122 O O . ALA A 1 289 ? 25.028 -11.278 -38.936 1.00 59.25 289 ALA A O 1
ATOM 2123 N N . PRO A 1 290 ? 23.078 -11.310 -40.077 1.00 58.59 290 PRO A N 1
ATOM 2124 C CA . PRO A 1 290 ? 22.882 -12.747 -39.927 1.00 58.59 290 PRO A CA 1
ATOM 2125 C C . PRO A 1 290 ? 24.158 -13.464 -40.367 1.00 58.59 290 PRO A C 1
ATOM 2127 O O . PRO A 1 290 ? 24.580 -13.324 -41.518 1.00 58.59 290 PRO A O 1
ATOM 2130 N N . SER A 1 291 ? 24.814 -14.154 -39.431 1.00 65.88 291 SER A N 1
ATOM 2131 C CA . SER A 1 291 ? 26.047 -14.871 -39.718 1.00 65.88 291 SER A CA 1
ATOM 2132 C C . SER A 1 291 ? 25.721 -16.030 -40.660 1.00 65.88 291 SER A C 1
ATOM 2134 O O . SER A 1 291 ? 24.701 -16.700 -40.521 1.00 65.88 291 SER A O 1
ATOM 2136 N N . CYS A 1 292 ? 26.575 -16.252 -41.658 1.00 79.38 292 CYS A N 1
ATOM 2137 C CA . CYS A 1 292 ? 26.513 -17.438 -42.509 1.00 79.38 292 CYS A CA 1
ATOM 2138 C C . CYS A 1 292 ? 27.594 -18.416 -42.042 1.00 79.38 292 CYS A C 1
ATOM 2140 O O . CYS A 1 292 ? 28.727 -18.346 -42.538 1.00 79.38 292 CYS A O 1
ATOM 2142 N N . PRO A 1 293 ? 27.334 -19.241 -41.012 1.00 81.56 293 PRO A N 1
ATOM 2143 C CA . PRO A 1 293 ? 28.338 -20.160 -40.499 1.00 81.56 293 PRO A CA 1
ATOM 2144 C C . PRO A 1 293 ? 28.740 -21.164 -41.584 1.00 81.56 293 PRO A C 1
ATOM 2146 O O . PRO A 1 293 ? 27.965 -21.485 -42.483 1.00 81.56 293 PRO A O 1
ATOM 2149 N N . LEU A 1 294 ? 29.957 -21.699 -41.482 1.00 86.25 294 LEU A N 1
ATOM 2150 C CA . LEU A 1 294 ? 30.404 -22.782 -42.364 1.00 86.25 294 LEU A CA 1
ATOM 2151 C C . LEU A 1 294 ? 29.626 -24.089 -42.120 1.00 86.25 294 LEU A C 1
ATOM 2153 O O . LEU A 1 294 ? 29.669 -24.990 -42.949 1.00 86.25 294 LEU A O 1
ATOM 2157 N N . GLY A 1 295 ? 28.884 -24.190 -41.011 1.00 87.00 295 GLY A N 1
ATOM 2158 C CA . GLY A 1 295 ? 28.188 -25.415 -40.619 1.00 87.00 295 GLY A CA 1
ATOM 2159 C C . GLY A 1 295 ? 29.153 -26.485 -40.108 1.00 87.00 295 GLY A C 1
ATOM 2160 O O . GLY A 1 295 ? 28.953 -27.663 -40.379 1.00 87.00 295 GLY A O 1
ATOM 2161 N N . VAL A 1 296 ? 30.217 -26.081 -39.408 1.00 90.56 296 VAL A N 1
ATOM 2162 C CA . VAL A 1 296 ? 31.160 -26.989 -38.739 1.00 90.56 296 VAL A CA 1
ATOM 2163 C C . VAL A 1 296 ? 31.286 -26.644 -37.262 1.00 90.56 296 VAL A C 1
ATOM 2165 O O . VAL A 1 296 ? 31.290 -25.469 -36.896 1.00 90.56 296 VAL A O 1
ATOM 2168 N N . GLY A 1 297 ? 31.416 -27.674 -36.432 1.00 92.06 297 GLY A N 1
ATOM 2169 C CA . GLY A 1 297 ? 31.960 -27.569 -35.084 1.00 92.06 297 GLY A CA 1
ATOM 2170 C C . GLY A 1 297 ? 33.463 -27.818 -35.143 1.00 92.06 297 GLY A C 1
ATOM 2171 O O . GLY A 1 297 ? 33.895 -28.835 -35.697 1.00 92.06 297 GLY A O 1
ATOM 2172 N N . VAL A 1 298 ? 34.245 -26.884 -34.603 1.00 95.19 298 VAL A N 1
ATOM 2173 C CA . VAL A 1 298 ? 35.710 -26.951 -34.570 1.00 95.19 298 VAL A CA 1
ATOM 2174 C C . VAL A 1 298 ? 36.250 -26.762 -33.159 1.00 95.19 298 VAL A C 1
ATOM 2176 O O . VAL A 1 298 ? 35.666 -26.033 -32.360 1.00 95.19 298 VAL A O 1
ATOM 2179 N N . GLU A 1 299 ? 37.377 -27.401 -32.875 1.00 95.56 299 GLU A N 1
ATOM 2180 C CA . GLU A 1 299 ? 38.128 -27.275 -31.627 1.00 95.56 299 GLU A CA 1
ATOM 2181 C C . GLU A 1 299 ? 39.599 -26.933 -31.904 1.00 95.56 299 GLU A C 1
ATOM 2183 O O . GLU A 1 299 ? 40.126 -27.212 -32.988 1.00 95.56 299 GLU A O 1
ATOM 2188 N N . ASP A 1 300 ? 40.259 -26.298 -30.935 1.00 96.00 300 ASP A N 1
ATOM 2189 C CA . ASP A 1 300 ? 41.667 -25.914 -31.046 1.00 96.00 300 ASP A CA 1
ATOM 2190 C C . ASP A 1 300 ? 42.570 -27.163 -31.053 1.00 96.00 300 ASP A C 1
ATOM 2192 O O . ASP A 1 300 ? 42.462 -28.040 -30.195 1.00 96.00 300 ASP A O 1
ATOM 2196 N N . ALA A 1 301 ? 43.493 -27.244 -32.015 1.00 92.12 301 ALA A N 1
ATOM 2197 C CA . ALA A 1 301 ? 44.530 -28.269 -32.075 1.00 92.12 301 ALA A CA 1
ATOM 2198 C C . ALA A 1 301 ? 45.875 -27.659 -32.504 1.00 92.12 301 ALA A C 1
ATOM 2200 O O . ALA A 1 301 ? 45.927 -26.683 -33.245 1.00 92.12 301 ALA A O 1
ATOM 2201 N N . ALA A 1 302 ? 46.994 -28.271 -32.102 1.00 86.75 302 ALA A N 1
ATOM 2202 C CA . ALA A 1 302 ? 48.335 -27.751 -32.416 1.00 86.75 302 ALA A CA 1
ATOM 2203 C C . ALA A 1 302 ? 48.587 -27.571 -33.930 1.00 86.75 302 ALA A C 1
ATOM 2205 O O . ALA A 1 302 ? 49.316 -26.675 -34.356 1.00 86.75 302 ALA A O 1
ATOM 2206 N N . ALA A 1 303 ? 47.960 -28.420 -34.748 1.00 90.38 303 ALA A N 1
ATOM 2207 C CA . ALA A 1 303 ? 48.070 -28.385 -36.201 1.00 90.38 303 ALA A CA 1
ATOM 2208 C C . ALA A 1 303 ? 47.035 -27.468 -36.889 1.00 90.38 303 ALA A C 1
ATOM 2210 O O . ALA A 1 303 ? 47.072 -27.369 -38.107 1.00 90.38 303 ALA A O 1
ATOM 2211 N N . GLY A 1 304 ? 46.121 -26.812 -36.162 1.00 95.06 304 GLY A N 1
ATOM 2212 C CA . GLY A 1 304 ? 45.058 -25.967 -36.726 1.00 95.06 304 GLY A CA 1
ATOM 2213 C C . GLY A 1 304 ? 43.708 -26.143 -36.021 1.00 95.06 304 GLY A C 1
ATOM 2214 O O . GLY A 1 304 ? 43.641 -26.649 -34.905 1.00 95.06 304 GLY A O 1
ATOM 2215 N N . ALA A 1 305 ? 42.606 -25.755 -36.665 1.00 96.44 305 ALA A N 1
ATOM 2216 C CA . ALA A 1 305 ? 41.262 -25.959 -36.113 1.00 96.44 305 ALA A CA 1
ATOM 2217 C C . ALA A 1 305 ? 40.715 -27.333 -36.540 1.00 96.44 305 ALA A C 1
ATOM 2219 O O . ALA A 1 305 ? 40.436 -27.563 -37.719 1.00 96.44 305 ALA A O 1
ATOM 2220 N N . ARG A 1 306 ? 40.574 -28.271 -35.597 1.00 96.56 306 ARG A N 1
ATOM 2221 C CA . ARG A 1 306 ? 40.088 -29.631 -35.875 1.00 96.56 306 ARG A CA 1
ATOM 2222 C C . ARG A 1 306 ? 38.571 -29.632 -35.980 1.00 96.56 306 ARG A C 1
ATOM 2224 O O . ARG A 1 306 ? 37.884 -29.212 -35.059 1.00 96.56 306 ARG A O 1
ATOM 2231 N N . VAL A 1 307 ? 38.040 -30.162 -37.074 1.00 96.25 307 VAL A N 1
ATOM 2232 C CA . VAL A 1 307 ? 36.605 -30.362 -37.275 1.00 96.25 307 VAL A CA 1
ATOM 2233 C C . VAL A 1 307 ? 36.158 -31.579 -36.470 1.00 96.25 307 VAL A C 1
ATOM 2235 O O . VAL A 1 307 ? 36.568 -32.698 -36.769 1.00 96.25 307 VAL A O 1
ATOM 2238 N N . PHE A 1 308 ? 35.291 -31.394 -35.476 1.00 95.88 308 PHE A N 1
ATOM 2239 C CA . PHE A 1 308 ? 34.669 -32.509 -34.748 1.00 95.88 308 PHE A CA 1
ATOM 2240 C C . PHE A 1 308 ? 33.244 -32.790 -35.238 1.00 95.88 308 PHE A C 1
ATOM 2242 O O . PHE A 1 308 ? 32.764 -33.920 -35.137 1.00 95.88 308 PHE A O 1
ATOM 2249 N N . GLN A 1 309 ? 32.585 -31.796 -35.841 1.00 94.38 309 GLN A N 1
ATOM 2250 C CA . GLN A 1 309 ? 31.219 -31.914 -36.343 1.00 94.38 309 GLN A CA 1
ATOM 2251 C C . GLN A 1 309 ? 31.058 -31.201 -37.685 1.00 94.38 309 GLN A C 1
ATOM 2253 O O . GLN A 1 309 ? 31.573 -30.105 -37.885 1.00 94.38 309 GLN A O 1
ATOM 2258 N N . VAL A 1 310 ? 30.282 -31.802 -38.585 1.00 92.31 310 VAL A N 1
ATOM 2259 C CA . VAL A 1 310 ? 29.822 -31.176 -39.830 1.00 92.31 310 VAL A CA 1
ATOM 2260 C C . VAL A 1 310 ? 28.299 -31.254 -39.846 1.00 92.31 310 VAL A C 1
ATOM 2262 O O . VAL A 1 310 ? 27.737 -32.323 -39.606 1.00 92.31 310 VAL A O 1
ATOM 2265 N N . ALA A 1 311 ? 27.634 -30.123 -40.070 1.00 89.38 311 ALA A N 1
ATOM 2266 C CA . ALA A 1 311 ? 26.181 -30.041 -40.126 1.00 89.38 311 ALA A CA 1
ATOM 2267 C C . ALA A 1 311 ? 25.640 -30.832 -41.338 1.00 89.38 311 ALA A C 1
ATOM 2269 O O . ALA A 1 311 ? 26.156 -30.645 -42.447 1.00 89.38 311 ALA A O 1
ATOM 2270 N N . PRO A 1 312 ? 24.619 -31.694 -41.155 1.00 86.25 312 PRO A N 1
ATOM 2271 C CA . PRO A 1 312 ? 23.934 -32.358 -42.262 1.00 86.25 312 PRO A CA 1
ATOM 2272 C C . PRO A 1 312 ? 23.316 -31.339 -43.223 1.00 86.25 312 PRO A C 1
ATOM 2274 O O . PRO A 1 312 ? 22.800 -30.315 -42.781 1.00 86.25 312 PRO A O 1
ATOM 2277 N N . ASP A 1 313 ? 23.404 -31.614 -44.522 1.00 85.44 313 ASP A N 1
ATOM 2278 C CA . ASP A 1 313 ? 22.925 -30.781 -45.632 1.00 85.44 313 ASP A CA 1
ATOM 2279 C C . ASP A 1 313 ? 23.511 -29.349 -45.657 1.00 85.44 313 ASP A C 1
ATOM 2281 O O . ASP A 1 313 ? 23.042 -28.475 -46.387 1.00 85.44 313 ASP A O 1
ATOM 2285 N N . GLY A 1 314 ? 24.576 -29.102 -44.881 1.00 84.50 314 GLY A N 1
ATOM 2286 C CA . GLY A 1 314 ? 25.239 -27.806 -44.758 1.00 84.50 314 GLY A CA 1
ATOM 2287 C C . GLY A 1 314 ? 26.324 -27.553 -45.812 1.00 84.50 314 GLY A C 1
ATOM 2288 O O . GLY A 1 314 ? 26.853 -28.469 -46.446 1.00 84.50 314 GLY A O 1
ATOM 2289 N N . VAL A 1 315 ? 26.734 -26.286 -45.954 1.00 89.25 315 VAL A N 1
ATOM 2290 C CA . VAL A 1 315 ? 27.728 -25.860 -46.964 1.00 89.25 315 VAL A CA 1
ATOM 2291 C C . VAL A 1 315 ? 29.080 -26.562 -46.812 1.00 89.25 315 VAL A C 1
ATOM 2293 O O . VAL A 1 315 ? 29.706 -26.889 -47.815 1.00 89.25 315 VAL A O 1
ATOM 2296 N N . ALA A 1 316 ? 29.510 -26.853 -45.580 1.00 90.50 316 ALA A N 1
ATOM 2297 C CA . ALA A 1 316 ? 30.717 -27.633 -45.321 1.00 90.50 316 ALA A CA 1
ATOM 2298 C C . ALA A 1 316 ? 30.601 -29.091 -45.782 1.00 90.50 316 ALA A C 1
ATOM 2300 O O . ALA A 1 316 ? 31.552 -29.630 -46.346 1.00 90.50 316 ALA A O 1
ATOM 2301 N N . GLN A 1 317 ? 29.443 -29.730 -45.591 1.00 92.25 317 GLN A N 1
ATOM 2302 C CA . GLN A 1 317 ? 29.234 -31.097 -46.066 1.00 92.25 317 GLN A CA 1
ATOM 2303 C C . GLN A 1 317 ? 29.240 -31.149 -47.598 1.00 92.25 317 GLN A C 1
ATOM 2305 O O . GLN A 1 317 ? 29.858 -32.043 -48.173 1.00 92.25 317 GLN A O 1
ATOM 2310 N N . ALA A 1 318 ? 28.615 -30.164 -48.254 1.00 91.12 318 ALA A N 1
ATOM 2311 C CA . ALA A 1 318 ? 28.538 -30.076 -49.712 1.00 91.12 318 ALA A CA 1
ATOM 2312 C C . ALA A 1 318 ? 29.918 -29.971 -50.388 1.00 91.12 318 ALA A C 1
ATOM 2314 O O . ALA A 1 318 ? 30.115 -30.528 -51.466 1.00 91.12 318 ALA A O 1
ATOM 2315 N N . ILE A 1 319 ? 30.888 -29.313 -49.741 1.00 92.19 319 ILE A N 1
ATOM 2316 C CA . ILE A 1 319 ? 32.279 -29.236 -50.227 1.00 92.19 319 ILE A CA 1
ATOM 2317 C C . ILE A 1 319 ? 33.155 -30.407 -49.756 1.00 92.19 319 ILE A C 1
ATOM 2319 O O . ILE A 1 319 ? 34.351 -30.448 -50.037 1.00 92.19 319 ILE A O 1
ATOM 2323 N N . GLY A 1 320 ? 32.575 -31.366 -49.031 1.00 92.50 320 GLY A N 1
ATOM 2324 C CA . GLY A 1 320 ? 33.247 -32.593 -48.623 1.00 92.50 320 GLY A CA 1
ATOM 2325 C C . GLY A 1 320 ? 34.133 -32.478 -47.383 1.00 92.50 320 GLY A C 1
ATOM 2326 O O . GLY A 1 320 ? 35.008 -33.336 -47.223 1.00 92.50 320 GLY A O 1
ATOM 2327 N N . LEU A 1 321 ? 33.928 -31.481 -46.509 1.00 94.19 321 LEU A N 1
ATOM 2328 C CA . LEU A 1 321 ? 34.535 -31.466 -45.169 1.00 94.19 321 LEU A CA 1
ATOM 2329 C C . LEU A 1 321 ? 34.001 -32.629 -44.328 1.00 94.19 321 LEU A C 1
ATOM 2331 O O . LEU A 1 321 ? 32.831 -33.006 -44.422 1.00 94.19 321 LEU A O 1
ATOM 2335 N N . LYS A 1 322 ? 34.867 -33.204 -43.495 1.00 94.50 322 LYS A N 1
ATOM 2336 C CA . LYS A 1 322 ? 34.564 -34.362 -42.651 1.00 94.50 322 LYS A CA 1
ATOM 2337 C C . LYS A 1 322 ? 35.013 -34.116 -41.217 1.00 94.50 322 LYS A C 1
ATOM 2339 O O . LYS A 1 322 ? 35.968 -33.388 -40.967 1.00 94.50 322 LYS A O 1
ATOM 2344 N N . SER A 1 323 ? 34.345 -34.774 -40.272 1.00 94.88 323 SER A N 1
ATOM 2345 C CA . SER A 1 323 ? 34.870 -34.882 -38.908 1.00 94.88 323 SER A CA 1
ATOM 2346 C C . SER A 1 323 ? 36.247 -35.562 -38.946 1.00 94.88 323 SER A C 1
ATOM 2348 O O . SER A 1 323 ? 36.444 -36.525 -39.689 1.00 94.88 323 SER A O 1
ATOM 2350 N N . GLY A 1 324 ? 37.200 -35.024 -38.190 1.00 93.62 324 GLY A N 1
ATOM 2351 C CA . GLY A 1 324 ? 38.609 -35.417 -38.190 1.00 93.62 324 GLY A CA 1
ATOM 2352 C C . GLY A 1 324 ? 39.514 -34.580 -39.101 1.00 93.62 324 GLY A C 1
ATOM 2353 O O . GLY A 1 324 ? 40.730 -34.639 -38.928 1.00 93.62 324 GLY A O 1
ATOM 2354 N N . ASP A 1 325 ? 38.959 -33.783 -40.018 1.00 97.19 325 ASP A N 1
ATOM 2355 C CA . ASP A 1 325 ? 39.737 -32.834 -40.821 1.00 97.19 325 ASP A CA 1
ATOM 2356 C C . ASP A 1 325 ? 40.363 -31.740 -39.939 1.00 97.19 325 ASP A C 1
ATOM 2358 O O . ASP A 1 325 ? 39.768 -31.311 -38.949 1.00 97.19 325 ASP A O 1
ATOM 2362 N N . ILE A 1 326 ? 41.545 -31.245 -40.316 1.00 97.06 326 ILE A N 1
ATOM 2363 C CA . ILE A 1 326 ? 42.201 -30.115 -39.644 1.00 97.06 326 ILE A CA 1
ATOM 2364 C C . ILE A 1 326 ? 42.257 -28.934 -40.610 1.00 97.06 326 ILE A C 1
ATOM 2366 O O . ILE A 1 326 ? 42.922 -28.994 -41.641 1.00 97.06 326 ILE A O 1
ATOM 2370 N N . LEU A 1 327 ? 41.562 -27.846 -40.283 1.00 96.44 327 LEU A N 1
ATOM 2371 C CA . LEU A 1 327 ? 41.644 -26.590 -41.021 1.00 96.44 327 LEU A CA 1
ATOM 2372 C C . LEU A 1 327 ? 42.967 -25.906 -40.672 1.00 96.44 327 LEU A C 1
ATOM 2374 O O . LEU A 1 327 ? 43.170 -25.466 -39.539 1.00 96.44 327 LEU A O 1
ATOM 2378 N N . ILE A 1 328 ? 43.863 -25.830 -41.652 1.00 96.94 328 ILE A N 1
ATOM 2379 C CA . ILE A 1 328 ? 45.212 -25.274 -41.485 1.00 96.94 328 ILE A CA 1
ATOM 2380 C C . ILE A 1 328 ? 45.315 -23.836 -42.005 1.00 96.94 328 ILE A C 1
ATOM 2382 O O . ILE A 1 328 ? 46.208 -23.098 -41.596 1.00 96.94 328 ILE A O 1
ATOM 2386 N N . GLN A 1 329 ? 44.396 -23.412 -42.879 1.00 96.88 329 GLN A N 1
ATOM 2387 C CA . GLN A 1 329 ? 44.343 -22.049 -43.412 1.00 96.88 329 GLN A CA 1
ATOM 2388 C C . GLN A 1 329 ? 42.914 -21.683 -43.833 1.00 96.88 329 GLN A C 1
ATOM 2390 O O . GLN A 1 329 ? 42.210 -22.517 -44.408 1.00 96.88 329 GLN A O 1
ATOM 2395 N N . VAL A 1 330 ? 42.515 -20.433 -43.588 1.00 93.88 330 VAL A N 1
ATOM 2396 C CA . VAL A 1 330 ? 41.275 -19.830 -44.101 1.00 93.88 330 VAL A CA 1
ATOM 2397 C C . VAL A 1 330 ? 41.630 -18.564 -44.870 1.00 93.88 330 VAL A C 1
ATOM 2399 O O . VAL A 1 330 ? 42.175 -17.622 -44.304 1.00 93.88 330 VAL A O 1
ATOM 2402 N N . ASP A 1 331 ? 41.355 -18.565 -46.171 1.00 93.56 331 ASP A N 1
ATOM 2403 C CA . ASP A 1 331 ? 41.860 -17.606 -47.154 1.00 93.56 331 ASP A CA 1
ATOM 2404 C C . ASP A 1 331 ? 43.376 -17.416 -47.018 1.00 93.56 331 ASP A C 1
ATOM 2406 O O . ASP A 1 331 ? 44.127 -18.357 -47.249 1.00 93.56 331 ASP A O 1
ATOM 2410 N N . GLU A 1 332 ? 43.844 -16.237 -46.613 1.00 92.62 332 GLU A N 1
ATOM 2411 C CA . GLU A 1 332 ? 45.267 -15.946 -46.384 1.00 92.62 332 GLU A CA 1
ATOM 2412 C C . GLU A 1 332 ? 45.689 -16.146 -44.916 1.00 92.62 332 GLU A C 1
ATOM 2414 O O . GLU A 1 332 ? 46.866 -16.044 -44.575 1.00 92.62 332 GLU A O 1
ATOM 2419 N N . THR A 1 333 ? 44.744 -16.440 -44.018 1.00 94.88 333 THR A N 1
ATOM 2420 C CA . THR A 1 333 ? 44.995 -16.582 -42.580 1.00 94.88 333 THR A CA 1
ATOM 2421 C C . THR A 1 333 ? 45.467 -17.994 -42.238 1.00 94.88 333 THR A C 1
ATOM 2423 O O . THR A 1 333 ? 44.691 -18.950 -42.291 1.00 94.88 333 THR A O 1
ATOM 2426 N N . ASN A 1 334 ? 46.742 -18.127 -41.861 1.00 95.38 334 ASN A N 1
ATOM 2427 C CA . ASN A 1 334 ? 47.312 -19.372 -41.339 1.00 95.38 334 ASN A CA 1
ATOM 2428 C C . ASN A 1 334 ? 46.752 -19.695 -39.946 1.00 95.38 334 ASN A C 1
ATOM 2430 O O . ASN A 1 334 ? 46.711 -18.821 -39.085 1.00 95.38 334 ASN A O 1
ATOM 2434 N N . LEU A 1 335 ? 46.380 -20.957 -39.720 1.00 96.06 335 LEU A N 1
ATOM 2435 C CA . LEU A 1 335 ? 45.852 -21.451 -38.445 1.00 96.06 335 LEU A CA 1
ATOM 2436 C C . LEU A 1 335 ? 46.825 -22.380 -37.699 1.00 96.06 335 LEU A C 1
ATOM 2438 O O . LEU A 1 335 ? 46.574 -22.731 -36.548 1.00 96.06 335 LEU A O 1
ATOM 2442 N N . VAL A 1 336 ? 47.924 -22.796 -38.333 1.00 94.81 336 VAL A N 1
ATOM 2443 C CA . VAL A 1 336 ? 48.889 -23.746 -37.756 1.00 94.81 336 VAL A CA 1
ATOM 2444 C C . VAL A 1 336 ? 49.763 -23.071 -36.699 1.00 94.81 336 VAL A C 1
ATOM 2446 O O . VAL A 1 336 ? 50.315 -22.000 -36.956 1.00 94.81 336 VAL A O 1
ATOM 2449 N N . GLY A 1 337 ? 49.949 -23.731 -35.548 1.00 89.88 337 GLY A N 1
ATOM 2450 C CA . GLY A 1 337 ? 50.866 -23.285 -34.493 1.00 89.88 337 GLY A CA 1
ATOM 2451 C C . GLY A 1 337 ? 50.375 -22.090 -33.671 1.00 89.88 337 GLY A C 1
ATOM 2452 O O . GLY A 1 337 ? 51.178 -21.468 -32.982 1.00 89.88 337 GLY A O 1
ATOM 2453 N N . LEU A 1 338 ? 49.085 -21.752 -33.759 1.00 91.62 338 LEU A N 1
ATOM 2454 C CA . LEU A 1 338 ? 48.465 -20.704 -32.949 1.00 91.62 338 LEU A CA 1
ATOM 2455 C C . LEU A 1 338 ? 47.980 -21.257 -31.604 1.00 91.62 338 LEU A C 1
ATOM 2457 O O . LEU A 1 338 ? 47.576 -22.414 -31.520 1.00 91.62 338 LEU A O 1
ATOM 2461 N N . ASP A 1 339 ? 47.929 -20.395 -30.586 1.00 89.31 339 ASP A N 1
ATOM 2462 C CA . ASP A 1 339 ? 47.352 -20.733 -29.276 1.00 89.31 339 ASP A CA 1
ATOM 2463 C C . ASP A 1 339 ? 45.823 -20.910 -29.338 1.00 89.31 339 ASP A C 1
ATOM 2465 O O . ASP A 1 339 ? 45.260 -21.688 -28.573 1.00 89.31 339 ASP A O 1
ATOM 2469 N N . SER A 1 340 ? 45.141 -20.205 -30.256 1.00 92.56 340 SER A N 1
ATOM 2470 C CA . SER A 1 340 ? 43.707 -20.400 -30.534 1.00 92.56 340 SER A CA 1
ATOM 2471 C C . SER A 1 340 ? 43.373 -20.273 -32.032 1.00 92.56 340 SER A C 1
ATOM 2473 O O . SER A 1 340 ? 42.958 -19.205 -32.518 1.00 92.56 340 SER A O 1
ATOM 2475 N N . PRO A 1 341 ? 43.570 -21.362 -32.798 1.00 93.81 341 PRO A N 1
ATOM 2476 C CA . PRO A 1 341 ? 43.156 -21.467 -34.194 1.00 93.81 341 PRO A CA 1
ATOM 2477 C C . PRO A 1 341 ? 41.664 -21.179 -34.425 1.00 93.81 341 PRO A C 1
ATOM 2479 O O . PRO A 1 341 ? 41.317 -20.513 -35.399 1.00 93.81 341 PRO A O 1
ATOM 2482 N N . VAL A 1 342 ? 40.770 -21.623 -33.535 1.00 94.19 342 VAL A N 1
ATOM 2483 C CA . VAL A 1 342 ? 39.312 -21.455 -33.667 1.00 94.19 342 VAL A CA 1
ATOM 2484 C C . VAL A 1 342 ? 38.904 -19.991 -33.558 1.00 94.19 342 VAL A C 1
ATOM 2486 O O . VAL A 1 342 ? 38.113 -19.515 -34.376 1.00 94.19 342 VAL A O 1
ATOM 2489 N N . ARG A 1 343 ? 39.456 -19.246 -32.592 1.00 91.88 343 ARG A N 1
ATOM 2490 C CA . ARG A 1 343 ? 39.169 -17.811 -32.465 1.00 91.88 343 ARG A CA 1
ATOM 2491 C C . ARG A 1 343 ? 39.658 -17.046 -33.690 1.00 91.88 343 ARG A C 1
ATOM 2493 O O . ARG A 1 343 ? 38.902 -16.274 -34.270 1.00 91.88 343 ARG A O 1
ATOM 2500 N N . THR A 1 344 ? 40.882 -17.332 -34.127 1.00 92.62 344 THR A N 1
ATOM 2501 C CA . THR A 1 344 ? 41.477 -16.717 -35.322 1.00 92.62 344 THR A CA 1
ATOM 2502 C C . THR A 1 344 ? 40.644 -17.000 -36.575 1.00 92.62 344 THR A C 1
ATOM 2504 O O . THR A 1 344 ? 40.374 -16.099 -37.368 1.00 92.62 344 THR A O 1
ATOM 2507 N N . MET A 1 345 ? 40.164 -18.237 -36.724 1.00 91.31 345 MET A N 1
ATOM 2508 C CA . MET A 1 345 ? 39.242 -18.621 -37.790 1.00 91.31 345 MET A CA 1
ATOM 2509 C C . MET A 1 345 ? 37.924 -17.838 -37.716 1.00 91.31 345 MET A C 1
ATOM 2511 O O . MET A 1 345 ? 37.440 -17.345 -38.735 1.00 91.31 345 MET A O 1
ATOM 2515 N N . SER A 1 346 ? 37.334 -17.718 -36.524 1.00 89.00 346 SER A N 1
ATOM 2516 C CA . SER A 1 346 ? 36.091 -16.970 -36.317 1.00 89.00 346 SER A CA 1
ATOM 2517 C C . SER A 1 346 ? 36.248 -15.499 -36.706 1.00 89.00 346 SER A C 1
ATOM 2519 O O . SER A 1 346 ? 35.386 -14.961 -37.398 1.00 89.00 346 SER A O 1
ATOM 2521 N N . ASP A 1 347 ? 37.361 -14.870 -36.329 1.00 88.62 347 ASP A N 1
ATOM 2522 C CA . ASP A 1 347 ? 37.647 -13.468 -36.644 1.00 88.62 347 ASP A CA 1
ATOM 2523 C C . ASP A 1 347 ? 37.842 -13.257 -38.157 1.00 88.62 347 ASP A C 1
ATOM 2525 O O . ASP A 1 347 ? 37.262 -12.334 -38.735 1.00 88.62 347 ASP A O 1
ATOM 2529 N N . ALA A 1 348 ? 38.557 -14.166 -38.834 1.00 88.44 348 ALA A N 1
ATOM 2530 C CA . ALA A 1 348 ? 38.720 -14.141 -40.292 1.00 88.44 348 ALA A CA 1
ATOM 2531 C C . ALA A 1 348 ? 37.377 -14.272 -41.044 1.00 88.44 348 ALA A C 1
ATOM 2533 O O . ALA A 1 348 ? 37.180 -13.689 -42.115 1.00 88.44 348 ALA A O 1
ATOM 2534 N N . LEU A 1 349 ? 36.421 -15.009 -40.471 1.00 86.31 349 LEU A N 1
ATOM 2535 C CA . LEU A 1 349 ? 35.079 -15.185 -41.028 1.00 86.31 349 LEU A CA 1
ATOM 2536 C C . LEU A 1 349 ? 34.103 -14.064 -40.626 1.00 86.31 349 LEU A C 1
ATOM 2538 O O . LEU A 1 349 ? 33.131 -13.825 -41.348 1.00 86.31 349 LEU A O 1
ATOM 2542 N N . ALA A 1 350 ? 34.326 -13.366 -39.511 1.00 82.31 350 ALA A N 1
ATOM 2543 C CA . ALA A 1 350 ? 33.429 -12.324 -39.004 1.00 82.31 350 ALA A CA 1
ATOM 2544 C C . ALA A 1 350 ? 33.314 -11.122 -39.958 1.00 82.31 350 ALA A C 1
ATOM 2546 O O . ALA A 1 350 ? 32.239 -10.542 -40.090 1.00 82.31 350 ALA A O 1
ATOM 2547 N N . GLY A 1 351 ? 34.389 -10.789 -40.681 1.00 72.38 351 GLY A N 1
ATOM 2548 C CA . GLY A 1 351 ? 34.411 -9.689 -41.654 1.00 72.38 351 GLY A CA 1
ATOM 2549 C C . GLY A 1 351 ? 33.765 -9.999 -43.011 1.00 72.38 351 GLY A C 1
ATOM 2550 O O . GLY A 1 351 ? 33.707 -9.125 -43.874 1.00 72.38 351 GLY A O 1
ATOM 2551 N N . LYS A 1 352 ? 33.297 -11.233 -43.237 1.00 80.06 352 LYS A N 1
ATOM 2552 C CA . LYS A 1 352 ? 32.808 -11.687 -44.548 1.00 80.06 352 LYS A CA 1
ATOM 2553 C C . LYS A 1 352 ? 31.282 -11.737 -44.610 1.00 80.06 352 LYS A C 1
ATOM 2555 O O . LYS A 1 352 ? 30.626 -12.237 -43.698 1.00 80.06 352 LYS A O 1
ATOM 2560 N N . SER A 1 353 ? 30.717 -11.264 -45.719 1.00 81.81 353 SER A N 1
ATOM 2561 C CA . SER A 1 353 ? 29.275 -11.275 -45.966 1.00 81.81 353 SER A CA 1
ATOM 2562 C C . SER A 1 353 ? 28.758 -12.660 -46.372 1.00 81.81 353 SER A C 1
ATOM 2564 O O . SER A 1 353 ? 29.467 -13.489 -46.940 1.00 81.81 353 SER A O 1
ATOM 2566 N N . CYS A 1 354 ? 27.476 -12.916 -46.113 1.00 82.56 354 CYS A N 1
ATOM 2567 C CA . CYS A 1 354 ? 26.772 -14.045 -46.712 1.00 82.56 354 CYS A CA 1
ATOM 2568 C C . CYS A 1 354 ? 26.849 -13.986 -48.246 1.00 82.56 354 CYS A C 1
ATOM 2570 O O . CYS A 1 354 ? 26.618 -12.941 -48.849 1.00 82.56 354 CYS A O 1
ATOM 2572 N N . GLY A 1 355 ? 27.133 -15.120 -48.873 1.00 82.69 355 GLY A N 1
ATOM 2573 C CA . GLY A 1 355 ? 27.317 -15.285 -50.310 1.00 82.69 355 GLY A CA 1
ATOM 2574 C C . GLY A 1 355 ? 28.776 -15.238 -50.761 1.00 82.69 355 GLY A C 1
ATOM 2575 O O . GLY A 1 355 ? 29.027 -15.627 -51.902 1.00 82.69 355 GLY A O 1
ATOM 2576 N N . SER A 1 356 ? 29.708 -14.813 -49.894 1.00 87.88 356 SER A N 1
ATOM 2577 C CA . SER A 1 356 ? 31.142 -14.790 -50.194 1.00 87.88 356 SER A CA 1
ATOM 2578 C C . SER A 1 356 ? 31.719 -16.198 -50.302 1.00 87.88 356 SER A C 1
ATOM 2580 O O . SER A 1 356 ? 31.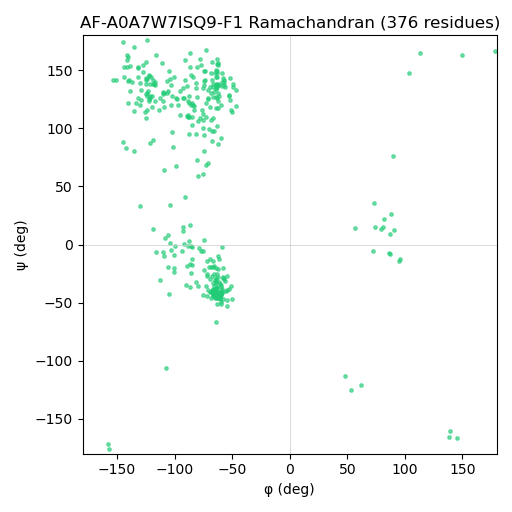320 -17.101 -49.560 1.00 87.88 356 SER A O 1
ATOM 2582 N N . GLU A 1 357 ? 32.717 -16.361 -51.159 1.00 91.06 357 GLU A N 1
ATOM 2583 C CA . GLU A 1 357 ? 33.562 -17.550 -51.177 1.00 91.06 357 GLU A CA 1
ATOM 2584 C C . GLU A 1 357 ? 34.690 -17.420 -50.149 1.00 91.06 357 GLU A C 1
ATOM 2586 O O . GLU A 1 357 ? 35.192 -16.326 -49.878 1.00 91.06 357 GLU A O 1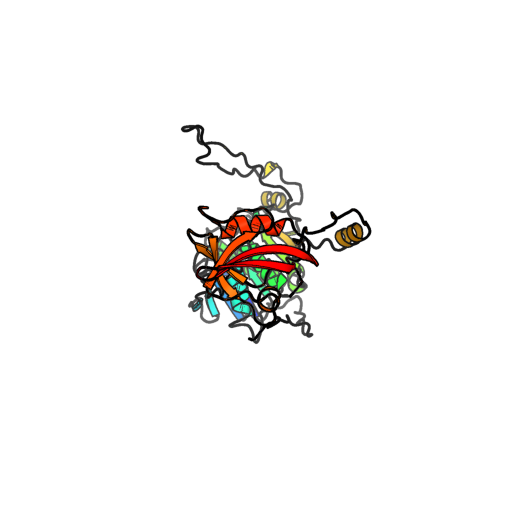
ATOM 2591 N N . VAL A 1 358 ? 35.033 -18.546 -49.537 1.00 92.06 358 VAL A N 1
ATOM 2592 C CA . VAL A 1 358 ? 36.133 -18.693 -48.588 1.00 92.06 358 VAL A CA 1
ATOM 2593 C C . VAL A 1 358 ? 36.972 -19.871 -49.047 1.00 92.06 358 VAL A C 1
ATOM 2595 O O . VAL A 1 358 ? 36.443 -20.972 -49.215 1.00 92.06 358 VAL A O 1
ATOM 2598 N N . ALA A 1 359 ? 38.265 -19.649 -49.250 1.00 94.94 359 ALA A N 1
ATOM 2599 C CA . ALA A 1 359 ? 39.214 -20.721 -49.499 1.00 94.94 359 ALA A CA 1
ATOM 2600 C C . ALA A 1 359 ? 39.625 -21.363 -48.169 1.00 94.94 359 ALA A C 1
ATOM 2602 O O . ALA A 1 359 ? 39.909 -20.681 -47.190 1.00 94.94 359 ALA A O 1
ATOM 2603 N N . LEU A 1 360 ? 39.657 -22.686 -48.120 1.00 96.38 360 LEU A N 1
ATOM 2604 C CA . LEU A 1 360 ? 40.059 -23.476 -46.968 1.00 96.38 360 LEU A CA 1
ATOM 2605 C C . LEU A 1 360 ? 41.188 -24.399 -47.402 1.00 96.38 360 LEU A C 1
ATOM 2607 O O . LEU A 1 360 ? 41.043 -25.130 -48.382 1.00 96.38 360 LEU A O 1
ATOM 2611 N N . ARG A 1 361 ? 42.282 -24.428 -46.641 1.00 97.19 361 ARG A N 1
ATOM 2612 C CA . ARG A 1 361 ? 43.261 -25.515 -46.745 1.00 97.19 361 ARG A CA 1
ATOM 2613 C C . ARG A 1 361 ? 43.052 -26.453 -45.576 1.00 97.19 361 ARG A C 1
ATOM 2615 O O . ARG A 1 361 ? 42.983 -26.024 -44.422 1.00 97.19 361 ARG A O 1
ATOM 2622 N N . VAL A 1 362 ? 42.913 -27.730 -45.896 1.00 96.69 362 VAL A N 1
ATOM 2623 C CA . VAL A 1 362 ? 42.438 -28.755 -44.974 1.00 96.69 362 VAL A CA 1
ATOM 2624 C C . VAL A 1 362 ? 43.396 -29.928 -45.008 1.00 96.69 362 VAL A C 1
ATOM 2626 O O . VAL A 1 362 ? 43.579 -30.550 -46.050 1.00 96.69 362 VAL A O 1
ATOM 2629 N N . GLN A 1 363 ? 44.001 -30.254 -43.875 1.00 96.06 363 GLN A N 1
ATOM 2630 C CA . GLN A 1 363 ? 44.784 -31.467 -43.731 1.00 96.06 363 GLN A CA 1
ATOM 2631 C C . GLN A 1 363 ? 43.861 -32.637 -43.382 1.00 96.06 363 GLN A C 1
ATOM 2633 O O . GLN A 1 363 ? 43.157 -32.618 -42.370 1.00 96.06 363 GLN A O 1
ATOM 2638 N N . ARG A 1 364 ? 43.892 -33.669 -44.226 1.00 95.50 364 ARG A N 1
ATOM 2639 C CA . ARG A 1 364 ? 43.201 -34.942 -44.026 1.00 95.50 364 ARG A CA 1
ATOM 2640 C C . ARG A 1 364 ? 44.224 -36.063 -44.130 1.00 95.50 364 ARG A C 1
ATOM 2642 O O . ARG A 1 364 ? 44.693 -36.378 -45.224 1.00 95.50 364 ARG A O 1
ATOM 2649 N N . ASN A 1 365 ? 44.537 -36.684 -42.995 1.00 90.94 365 ASN A N 1
ATOM 2650 C CA . ASN A 1 365 ? 45.658 -37.619 -42.879 1.00 90.94 365 ASN A CA 1
ATOM 2651 C C . ASN A 1 365 ? 46.956 -36.944 -43.384 1.00 90.94 365 ASN A C 1
ATOM 2653 O O . ASN A 1 365 ? 47.277 -35.837 -42.947 1.00 90.94 365 ASN A O 1
ATOM 2657 N N . ASP A 1 366 ? 47.650 -37.563 -44.339 1.00 89.44 366 ASP A N 1
ATOM 2658 C CA . ASP A 1 366 ? 48.910 -37.067 -44.910 1.00 89.44 366 ASP A CA 1
ATOM 2659 C C . ASP A 1 366 ? 48.721 -36.213 -46.180 1.00 89.44 366 ASP A C 1
ATOM 2661 O O . ASP A 1 366 ? 49.682 -35.933 -46.895 1.00 89.44 366 ASP A O 1
ATOM 2665 N N . VAL A 1 367 ? 47.485 -35.805 -46.494 1.00 93.75 367 VAL A N 1
ATOM 2666 C CA . VAL A 1 367 ? 47.161 -35.024 -47.698 1.00 93.75 367 VAL A CA 1
ATOM 2667 C C . VAL A 1 367 ? 46.570 -33.670 -47.316 1.00 93.75 367 VAL A C 1
ATOM 2669 O O . VAL A 1 367 ? 45.717 -33.576 -46.433 1.00 93.75 367 VAL A O 1
ATOM 2672 N N . VAL A 1 368 ? 46.995 -32.616 -48.016 1.00 95.31 368 VAL A N 1
ATOM 2673 C CA . VAL A 1 368 ? 46.395 -31.278 -47.928 1.00 95.31 368 VAL A CA 1
ATOM 2674 C C . VAL A 1 368 ? 45.427 -31.089 -49.092 1.00 95.31 368 VAL A C 1
ATOM 2676 O O . VAL A 1 368 ? 45.798 -31.253 -50.252 1.00 95.31 368 VAL A O 1
ATOM 2679 N N . LEU A 1 369 ? 44.184 -30.751 -48.767 1.00 95.69 369 LEU A N 1
ATOM 2680 C CA . LEU A 1 369 ? 43.113 -30.432 -49.702 1.00 95.69 369 LEU A CA 1
ATOM 2681 C C . LEU A 1 369 ? 42.901 -28.920 -49.731 1.00 95.69 369 LEU A C 1
ATOM 2683 O O . LEU A 1 369 ? 42.939 -28.269 -48.686 1.00 95.69 369 LEU A O 1
ATOM 2687 N N . GLU A 1 370 ? 42.618 -28.376 -50.908 1.00 95.38 370 GLU A N 1
ATOM 2688 C CA . GLU A 1 370 ? 42.177 -26.991 -51.074 1.00 95.38 370 GLU A CA 1
ATOM 2689 C C . GLU A 1 370 ? 40.703 -27.007 -51.471 1.00 95.38 370 GLU A C 1
ATOM 2691 O O . GLU A 1 370 ? 40.327 -27.603 -52.481 1.00 95.38 370 GLU A O 1
ATOM 2696 N N . LEU A 1 371 ? 39.858 -26.416 -50.631 1.00 94.81 371 LEU A N 1
ATOM 2697 C CA . LEU A 1 371 ? 38.409 -26.391 -50.794 1.00 94.81 371 LEU A CA 1
ATOM 2698 C C . LEU A 1 371 ? 37.935 -24.942 -50.842 1.00 94.81 371 LEU A C 1
ATOM 2700 O O . LEU A 1 371 ? 38.444 -24.098 -50.113 1.00 94.81 371 LEU A O 1
ATOM 2704 N N . THR A 1 372 ? 36.911 -24.656 -51.637 1.00 93.06 372 THR A N 1
ATOM 2705 C CA . THR A 1 372 ? 36.264 -23.341 -51.650 1.00 93.06 372 THR A CA 1
ATOM 2706 C C . THR A 1 372 ? 34.822 -23.503 -51.212 1.00 93.06 372 THR A C 1
ATOM 2708 O O . THR A 1 372 ? 34.072 -24.277 -51.803 1.00 93.06 372 THR A O 1
ATOM 2711 N N . VAL A 1 373 ? 34.423 -22.777 -50.169 1.00 90.81 373 VAL A N 1
ATOM 2712 C CA . VAL A 1 373 ? 33.059 -22.796 -49.640 1.00 90.81 373 VAL A CA 1
ATOM 2713 C C . VAL A 1 373 ? 32.381 -21.461 -49.870 1.00 90.81 373 VAL A C 1
ATOM 2715 O O . VAL A 1 373 ? 32.870 -20.410 -49.457 1.00 90.81 373 VAL A O 1
ATOM 2718 N N . ARG A 1 374 ? 31.207 -21.501 -50.497 1.00 89.00 374 ARG A N 1
ATOM 2719 C CA . ARG A 1 374 ? 30.320 -20.344 -50.555 1.00 89.00 374 ARG A CA 1
ATOM 2720 C C . ARG A 1 374 ? 29.500 -20.286 -49.272 1.00 89.00 374 ARG A C 1
ATOM 2722 O O . ARG A 1 374 ? 28.748 -21.208 -48.967 1.00 89.00 374 ARG A O 1
ATOM 2729 N N . ARG A 1 375 ? 29.635 -19.202 -48.510 1.00 86.00 375 ARG A N 1
ATOM 2730 C CA . ARG A 1 375 ? 28.915 -19.018 -47.243 1.00 86.00 375 ARG A CA 1
ATOM 2731 C C . ARG A 1 375 ? 27.443 -18.740 -47.521 1.00 86.00 375 ARG A C 1
ATOM 2733 O O . ARG A 1 375 ? 27.116 -17.666 -48.008 1.00 86.00 375 ARG A O 1
ATOM 2740 N N . LEU A 1 376 ? 26.546 -19.669 -47.218 1.00 79.75 376 LEU A N 1
ATOM 2741 C CA . LEU A 1 376 ? 25.103 -19.485 -47.409 1.00 79.75 376 LEU A CA 1
ATOM 2742 C C . LEU A 1 376 ? 24.392 -19.390 -46.058 1.00 79.75 376 LEU A C 1
ATOM 2744 O O . LEU A 1 376 ? 24.912 -19.865 -45.048 1.00 79.75 376 LEU A O 1
ATOM 2748 N N . ARG A 1 377 ? 23.214 -18.755 -46.043 1.00 71.62 377 ARG A N 1
ATOM 2749 C CA . ARG A 1 377 ? 22.310 -18.845 -44.891 1.00 71.62 377 ARG A CA 1
ATOM 2750 C C . ARG A 1 377 ? 21.786 -20.278 -44.875 1.00 71.62 377 ARG A C 1
ATOM 2752 O O . ARG A 1 377 ? 21.214 -20.696 -45.880 1.00 71.62 377 ARG A O 1
ATOM 2759 N N . GLN A 1 378 ? 22.077 -21.008 -43.804 1.00 60.06 378 GLN A N 1
ATOM 2760 C CA . GLN A 1 378 ? 21.533 -22.345 -43.566 1.00 60.06 378 GLN A CA 1
ATOM 2761 C C . GLN A 1 378 ? 20.189 -22.238 -42.863 1.00 60.06 378 GLN A C 1
ATOM 2763 O O . GLN A 1 378 ? 20.050 -21.306 -42.033 1.00 60.06 378 GLN A O 1
#

Secondary structure (DSSP, 8-state):
------------S------TTSPPSEEEEE-SS-TT-HHHHHHHHHHHHTT-EEEEEEESS--TT--S----SS-----EEEEEEETTEEEEEESS-HHHHHHHHHHTTTTTS--SEEEE---SS---TTGGGG-HHHHHHHHHHHTT--EEEEE---SSSTHHHHHHHHHHHHHHHSHHHHT--TTEEEEEE--SS-GGG---EEE-PPP--------PPPTTTSS-S----PPPPGGGPPTTSHHHHHHTT-EEEEEEESS---HHHHHHHHT-TTSS------PPPPP---SEEEEEETTEEEEEEE-TTSHHHHTT--TT-EEEEETTEE-TT-S-HHHHHHHHHHTPPTT-EEEEEEEETTEEEEEEEE----

InterPro domains:
  IPR001478 PDZ domain [PF13180] (294-373)
  IPR001478 PDZ domain [SM00228] (292-366)
  IPR002828 Survival protein SurE-like phosphatase/nucleotidase [PF01975] (27-212)
  IPR030048 Survival protein SurE [PTHR30457] (22-216)
  IPR036034 PDZ superfamily [G3DSA:2.30.42.10] (293-378)
  IPR036034 PDZ superfamily [SSF50156] (283-374)
  IPR036523 SurE-like phosphatase/nucleotidase superfamily [G3DSA:3.40.1210.10] (15-278)
  IPR036523 SurE-like phosphatase/nucleotidase superfamily [SSF64167] (26-273)

Mean predicted aligned error: 14.87 Å

Organism: NCBI:txid13160